Protein AF-A0A8J2GZZ3-F1 (afdb_monomer_lite)

Foldseek 3Di:
DDDDDDDDDDPDDDPDDDPPLVVVLVVVLVDLQCDDPPPPDDDDDDDDDDPPVVVVVPPPDDDDDDDDDDDDDDDDDDDDDDDDDDPDPPDVVNVVVVVVVVVVVVVVVVVVVVVVVVVVVVVVVVVVVVVVVVVVVVVVVVVVVVVVVVVVVVVVVPPPPPPPPDPVVVVVVVVVVVVVVPDPDDDDDDDDDDDDDDDDDDDDDDDDDDDDDDDDDDDDDDDDDDDDDDDDDDPDCPDVVNVVVVVVVVVVVVVVVVVVVVVVVVVVVVVVVVVVVVVVVVVVVVVVVVVVVVVVVVVVVVVVVVVVVVVVVVVVVVVVVPPDDDDDDDDDDDDDDDDDDDDDDDDDDDDDDPDDDDDDPDDDPPPPDPPPPDPDCPDVVNVVVVVVVVVVVVVVVVVVVVVVVVVVVVVVVVVVVVVVVVVVVVVVVVVVVVVVVVVVVVVVVVLVVLCVVCVVLLCVLLVQQDDDDLVVLSVSVLSLLQSLLSNLVLAHCSDVQSSSLLSVQLCVPPNSVCSRVLSNDHSVVNVVVSVVSSVSSSVVQVVCVVVVNHSVGHDD

Radius of gyration: 48.8 Å; chains: 1; bounding box: 150×105×146 Å

InterPro domains:
  IPR021897 Cilia- and flagella-associated protein 206 [PTHR21442] (439-555)

Secondary structure (DSSP, 8-state):
------------S---S-HHHHHHHHHHHHHHHS------------PPPPTTSSSTTSSS---S---------------------------HHHHHHHHHHHHHHHHHHHHHHHHHHHHHHHHHHHHHHHHHHHHHHHHHHHHHHHHHHHHHHHHHHHS-------HHHHHHHHHHHHHHHT---------------------------------------------------------HHHHHHHHHHHHHHHHHHHHHHHHHHHHHHHHHHHHHHHHHHHHHHHHHHHHHHHHHHHHHHHHHHHHHHHHHHHHHHHHHHS---------------------------------------------------------HHHHHHHHHHHHHHHHHHHHHHHHHHHHHHHHHHHHHHHHHHHHHHHHHHHHHHHHHHHHHHHHHHHHHHHHHHHHHHHHHHHH-----SHHHHHHHHHHHHHHHHHHHTSS-TTSHHHHHHHHHHHHTT--GGGHHHHHHS-HHHHHHHHHHHHHHHHHHHHHHHHTTS--TT---

Organism: Cotesia congregata (NCBI:txid51543)

pLDDT: mean 72.37, std 22.98, range [31.03, 98.5]

Sequence (556 aa):
MCSTKAKLSNEKILDSKSPMKKKAITALFRRVIKGPQLQVSAVKDRTVPSEEEKRKIAEHSLHSDIGDYAPPTKKRRMAHQPKVIEPNKTSVLEIMKLLDLADADEQKKKKIGKMKEAAQQERRRKVAENVRSQMFIAQREATIEVDQLRSTKAKLSNEKILDSKSPMKKKAITALFRRVIKGPQLQVSAVKDRTVPSEEEKRKIAEHSLHSDIGDYAPPTKKRRMAHQPKVIEPNKTSVLEIMKLLDLADADEQKKKKIGKMKEAAQEERRRKVAENYRNQMFIAQREAMIEVDQRKIVTSLVTSLTKKKAINAVFRRVIRGPQLQASAVKDLTVPRKEEKRKITEHNLLSDIGEYVPPTKTRRIAYQPKVIEPNKTSVLEIMKLLDLADADEQKKKKIGKMKEAAQQERRRKVAENVRSQMFIAQREATIEVDQFFRGDVIRKCRQRLEKKLCPLISEICEISRVAADRDIEKIYQKILIVITMMSGLGNSMTPPVLKEAAMALQTVYLPSEVTNFVTYSRKAKNKQLVELMSIVAGIRLFNKDCQRGGQGIDN

Structure (mmCIF, N/CA/C/O backbone):
data_AF-A0A8J2GZZ3-F1
#
_entry.id   AF-A0A8J2GZZ3-F1
#
loop_
_atom_site.group_PDB
_atom_site.id
_atom_site.type_symbol
_atom_site.label_atom_id
_atom_site.label_alt_id
_atom_site.label_comp_id
_atom_site.label_asym_id
_atom_site.label_entity_id
_atom_site.label_seq_id
_atom_site.pdbx_PDB_ins_code
_atom_site.Cartn_x
_atom_site.Cartn_y
_atom_site.Cartn_z
_atom_site.occupancy
_atom_site.B_iso_or_equiv
_atom_site.auth_seq_id
_atom_site.auth_comp_id
_atom_site.auth_asym_id
_atom_site.auth_atom_id
_atom_site.pdbx_PDB_model_num
ATOM 1 N N . MET A 1 1 ? -19.260 -31.490 45.537 1.00 34.25 1 MET A N 1
ATOM 2 C CA . MET A 1 1 ? -18.302 -32.614 45.568 1.00 34.25 1 MET A CA 1
ATOM 3 C C . MET A 1 1 ? -17.648 -32.754 44.196 1.00 34.25 1 MET A C 1
ATOM 5 O O . MET A 1 1 ? -18.371 -32.694 43.215 1.00 34.25 1 MET A O 1
ATOM 9 N N . CYS A 1 2 ? -16.309 -32.869 44.186 1.00 32.31 2 CYS A N 1
ATOM 10 C CA . CYS A 1 2 ? -15.353 -33.142 43.086 1.00 32.31 2 CYS A CA 1
ATOM 11 C C . CYS A 1 2 ? -15.387 -32.226 41.841 1.00 32.31 2 CYS A C 1
ATOM 13 O O . CYS A 1 2 ? -16.286 -32.315 41.023 1.00 32.31 2 CYS A O 1
ATOM 15 N N . SER A 1 3 ? -14.498 -31.235 41.678 1.00 35.28 3 SER A N 1
ATOM 16 C CA . SER A 1 3 ? -13.024 -31.267 41.514 1.00 35.28 3 SER A CA 1
ATOM 17 C C . SER A 1 3 ? -12.552 -31.907 40.204 1.00 35.28 3 SER A C 1
ATOM 19 O O . SER A 1 3 ? -12.579 -33.121 40.059 1.00 35.28 3 SER A O 1
ATOM 21 N N . THR A 1 4 ? -12.021 -31.083 39.296 1.00 38.44 4 THR A N 1
ATOM 22 C CA . THR A 1 4 ? -10.657 -31.259 38.758 1.00 38.44 4 THR A CA 1
ATOM 23 C C . THR A 1 4 ? -10.194 -29.974 38.066 1.00 38.44 4 THR A C 1
ATOM 25 O O . THR A 1 4 ? -10.662 -29.580 37.002 1.00 38.44 4 THR A O 1
ATOM 28 N N . LYS A 1 5 ? -9.258 -29.292 38.733 1.00 39.69 5 LYS A N 1
ATOM 29 C CA . LYS A 1 5 ? -8.427 -28.208 38.202 1.00 39.69 5 LYS A CA 1
ATOM 30 C C . LYS A 1 5 ? -7.322 -28.825 37.341 1.00 39.69 5 LYS A C 1
ATOM 32 O O . LYS A 1 5 ? -6.567 -29.645 37.853 1.00 39.69 5 LYS A O 1
ATOM 37 N N . ALA A 1 6 ? -7.142 -28.347 36.114 1.00 37.28 6 ALA A N 1
ATOM 38 C CA . ALA A 1 6 ? -5.888 -28.497 35.379 1.00 37.28 6 ALA A CA 1
ATOM 39 C C . ALA A 1 6 ? -5.305 -27.101 35.121 1.00 37.28 6 ALA A C 1
ATOM 41 O O . ALA A 1 6 ? -5.808 -26.329 34.309 1.00 37.28 6 ALA A O 1
ATOM 42 N N . LYS A 1 7 ? -4.262 -26.769 35.889 1.00 40.94 7 LYS A N 1
ATOM 43 C CA . LYS A 1 7 ? -3.385 -25.615 35.679 1.00 40.94 7 LYS A CA 1
ATOM 44 C C . LYS A 1 7 ? -2.447 -25.940 34.514 1.00 40.94 7 LYS A C 1
ATOM 46 O O . LYS A 1 7 ? -1.713 -26.917 34.594 1.00 40.94 7 LYS A O 1
ATOM 51 N N . LEU A 1 8 ? -2.414 -25.091 33.492 1.00 31.03 8 LEU A N 1
ATOM 52 C CA . LEU A 1 8 ? -1.303 -25.014 32.543 1.00 31.03 8 LEU A CA 1
ATOM 53 C C . LEU A 1 8 ? -0.840 -23.560 32.495 1.00 31.03 8 LEU A C 1
ATOM 55 O O . LEU A 1 8 ? -1.427 -22.700 31.847 1.00 31.03 8 LEU A O 1
ATOM 59 N N . SER A 1 9 ? 0.199 -23.301 33.280 1.00 38.88 9 SER A N 1
ATOM 60 C CA . SER A 1 9 ? 1.002 -22.089 33.269 1.00 38.88 9 SER A CA 1
ATOM 61 C C . SER A 1 9 ? 1.794 -22.006 31.964 1.00 38.88 9 SER A C 1
ATOM 63 O O . SER A 1 9 ? 2.685 -22.820 31.745 1.00 38.88 9 SER A O 1
ATOM 65 N N . ASN A 1 10 ? 1.502 -21.002 31.141 1.00 31.53 10 ASN A N 1
ATOM 66 C CA . ASN A 1 10 ? 2.395 -20.504 30.093 1.00 31.53 10 ASN A CA 1
ATOM 67 C C . ASN A 1 10 ? 2.400 -18.970 30.146 1.00 31.53 10 ASN A C 1
ATOM 69 O O . ASN A 1 10 ? 1.977 -18.276 29.228 1.00 31.53 10 ASN A O 1
ATOM 73 N N . GLU A 1 11 ? 2.875 -18.444 31.273 1.00 37.09 11 GLU A N 1
ATOM 74 C CA . GLU A 1 11 ? 3.279 -17.050 31.433 1.00 37.09 11 GLU A CA 1
ATOM 75 C C . GLU A 1 11 ? 4.806 -17.037 31.481 1.00 37.09 11 GLU A C 1
ATOM 77 O O . GLU A 1 11 ? 5.402 -17.356 32.505 1.00 37.09 11 GLU A O 1
ATOM 82 N N . LYS A 1 12 ? 5.432 -16.794 30.328 1.00 41.53 12 LYS A N 1
ATOM 83 C CA . LYS A 1 12 ? 6.833 -16.375 30.138 1.00 41.53 12 LYS A CA 1
ATOM 84 C C . LYS A 1 12 ? 7.091 -16.393 28.636 1.00 41.53 12 LYS A C 1
ATOM 86 O O . LYS A 1 12 ? 7.422 -17.435 28.102 1.00 41.53 12 LYS A O 1
ATOM 91 N N . ILE A 1 13 ? 6.860 -15.265 27.967 1.00 36.38 13 ILE A N 1
ATOM 92 C CA . ILE A 1 13 ? 7.548 -14.753 26.762 1.00 36.38 13 ILE A CA 1
ATOM 93 C C . ILE A 1 13 ? 6.828 -13.436 26.440 1.00 36.38 13 ILE A C 1
ATOM 95 O O . ILE A 1 13 ? 5.837 -13.427 25.722 1.00 36.38 13 ILE A O 1
ATOM 99 N N . LEU A 1 14 ? 7.265 -12.343 27.075 1.00 38.72 14 LEU A N 1
ATOM 100 C CA . LEU A 1 14 ? 7.222 -10.947 26.589 1.00 38.72 14 LEU A CA 1
ATOM 101 C C . LEU A 1 14 ? 7.703 -9.983 27.690 1.00 38.72 14 LEU A C 1
ATOM 103 O O . LEU A 1 14 ? 7.160 -8.899 27.866 1.00 38.72 14 LEU A O 1
ATOM 107 N N . ASP A 1 15 ? 8.759 -10.356 28.417 1.00 41.53 15 ASP A N 1
ATOM 108 C CA . ASP A 1 15 ? 9.404 -9.462 29.383 1.00 41.53 15 ASP A CA 1
ATOM 109 C C . ASP A 1 15 ? 10.875 -9.257 29.017 1.00 41.53 15 ASP A C 1
ATOM 111 O O . ASP A 1 15 ? 11.815 -9.645 29.698 1.00 41.53 15 ASP A O 1
ATOM 115 N N . SER A 1 16 ? 11.080 -8.660 27.845 1.00 41.28 16 SER A N 1
ATOM 116 C CA . SER A 1 16 ? 12.318 -7.948 27.548 1.00 41.28 16 SER A CA 1
ATOM 117 C C . SER A 1 16 ? 12.035 -6.814 26.565 1.00 41.28 16 SER A C 1
ATOM 119 O O . SER A 1 16 ? 11.807 -7.033 25.376 1.00 41.28 16 SER A O 1
ATOM 121 N N . LYS A 1 17 ? 12.013 -5.580 27.091 1.00 46.38 17 LYS A N 1
ATOM 122 C CA . LYS A 1 17 ? 12.665 -4.375 26.530 1.00 46.38 17 LYS A CA 1
ATOM 123 C C . LYS A 1 17 ? 12.213 -3.112 27.280 1.00 46.38 17 LYS A C 1
ATOM 125 O O . LYS A 1 17 ? 11.168 -2.541 27.000 1.00 46.38 17 LYS A O 1
ATOM 130 N N . SER A 1 18 ? 13.094 -2.662 28.176 1.00 42.28 18 SER A N 1
ATOM 131 C CA . SER A 1 18 ? 13.263 -1.293 28.691 1.00 42.28 18 SER A CA 1
ATOM 132 C C . SER A 1 18 ? 12.019 -0.575 29.270 1.00 42.28 18 SER A C 1
ATOM 134 O O . SER A 1 18 ? 11.233 0.014 28.520 1.00 42.28 18 SER A O 1
ATOM 136 N N . PRO A 1 19 ? 11.887 -0.472 30.611 1.00 51.44 19 PRO A N 1
ATOM 137 C CA . PRO A 1 19 ? 10.847 0.346 31.250 1.00 51.44 19 PRO A CA 1
ATOM 138 C C . PRO A 1 19 ? 10.948 1.848 30.911 1.00 51.44 19 PRO A C 1
ATOM 140 O O . PRO A 1 19 ? 9.949 2.565 31.003 1.00 51.44 19 PRO A O 1
ATOM 143 N N . MET A 1 20 ? 12.108 2.330 30.444 1.00 45.22 20 MET A N 1
ATOM 144 C CA . MET A 1 20 ? 12.276 3.725 30.017 1.00 45.22 20 MET A CA 1
ATOM 145 C C . MET A 1 20 ? 11.492 4.061 28.739 1.00 45.22 20 MET A C 1
ATOM 147 O O . MET A 1 20 ? 10.934 5.153 28.637 1.00 45.22 20 MET A O 1
ATOM 151 N N . LYS A 1 21 ? 11.355 3.121 27.792 1.00 55.91 21 LYS A N 1
ATOM 152 C CA . LYS A 1 21 ? 10.623 3.372 26.535 1.00 55.91 21 LYS A CA 1
ATOM 153 C C . LYS A 1 21 ? 9.108 3.463 26.748 1.00 55.91 21 LYS A C 1
ATOM 155 O O . LYS A 1 21 ? 8.467 4.319 26.144 1.00 55.91 21 LYS A O 1
ATOM 160 N N . LYS A 1 22 ? 8.542 2.662 27.665 1.00 60.44 22 LYS A N 1
ATOM 161 C CA . LYS A 1 22 ? 7.117 2.751 28.048 1.00 60.44 22 LYS A CA 1
ATOM 162 C C . LYS A 1 22 ? 6.794 4.100 28.704 1.00 60.44 22 LYS A C 1
ATOM 164 O O . LYS A 1 22 ? 5.809 4.728 28.334 1.00 60.44 22 LYS A O 1
ATOM 169 N N . LYS A 1 23 ? 7.647 4.586 29.618 1.00 67.38 23 LYS A N 1
ATOM 170 C CA . LYS A 1 23 ? 7.465 5.906 30.254 1.00 67.38 23 LYS A CA 1
ATOM 171 C C . LYS A 1 23 ? 7.555 7.056 29.245 1.00 67.38 23 LYS A C 1
ATOM 173 O O . LYS A 1 23 ? 6.729 7.960 29.310 1.00 67.38 23 LYS A O 1
ATOM 178 N N . ALA A 1 24 ? 8.492 6.998 28.295 1.00 62.44 24 ALA A N 1
ATOM 179 C CA . ALA A 1 24 ? 8.648 8.029 27.266 1.00 62.44 24 ALA A CA 1
ATOM 180 C C . ALA A 1 24 ? 7.437 8.114 26.320 1.00 62.44 24 ALA A C 1
ATOM 182 O O . ALA A 1 24 ? 6.958 9.212 26.048 1.00 62.44 24 ALA A O 1
ATOM 183 N N . ILE A 1 25 ? 6.898 6.971 25.875 1.00 58.47 25 ILE A N 1
ATOM 184 C CA . ILE A 1 25 ? 5.706 6.921 25.010 1.00 58.47 25 ILE A CA 1
ATOM 185 C C . ILE A 1 25 ? 4.473 7.449 25.758 1.00 58.47 25 ILE A C 1
ATOM 187 O O . ILE A 1 25 ? 3.770 8.317 25.243 1.00 58.47 25 ILE A O 1
ATOM 191 N N . THR A 1 26 ? 4.253 7.013 27.004 1.00 66.56 26 THR A N 1
ATOM 192 C CA . THR A 1 26 ? 3.140 7.505 27.833 1.00 66.56 26 THR A CA 1
ATOM 193 C C . THR A 1 26 ? 3.261 9.005 28.142 1.00 66.56 26 THR A C 1
ATOM 195 O O . THR A 1 26 ? 2.255 9.714 28.142 1.00 66.56 26 THR A O 1
ATOM 198 N N . ALA A 1 27 ? 4.474 9.521 28.374 1.00 67.38 27 ALA A N 1
ATOM 199 C CA . ALA A 1 27 ? 4.715 10.944 28.632 1.00 67.38 27 ALA A CA 1
ATOM 200 C C . ALA A 1 27 ? 4.501 11.820 27.385 1.00 67.38 27 ALA A C 1
ATOM 202 O O . ALA A 1 27 ? 3.868 12.872 27.483 1.00 67.38 27 ALA A O 1
ATOM 203 N N . LEU A 1 28 ? 4.964 11.372 26.211 1.00 64.19 28 LEU A N 1
ATOM 204 C CA . LEU A 1 28 ? 4.687 12.029 24.928 1.00 64.19 28 LEU A CA 1
ATOM 205 C C . LEU A 1 28 ? 3.182 12.104 24.662 1.00 64.19 28 LEU A C 1
ATOM 207 O O . LEU A 1 28 ? 2.685 13.151 24.257 1.00 64.19 28 LEU A O 1
ATOM 211 N N . PHE A 1 29 ? 2.447 11.034 24.967 1.00 58.62 29 PHE A N 1
ATOM 212 C CA . PHE A 1 29 ? 1.005 10.984 24.754 1.00 58.62 29 PHE A CA 1
ATOM 213 C C . PHE A 1 29 ? 0.229 11.943 25.659 1.00 58.62 29 PHE A C 1
ATOM 215 O O . PHE A 1 29 ? -0.630 12.678 25.179 1.00 58.62 29 PHE A O 1
ATOM 222 N N . ARG A 1 30 ? 0.591 12.026 26.948 1.00 67.25 30 ARG A N 1
ATOM 223 C CA . ARG A 1 30 ? 0.011 13.027 27.861 1.00 67.25 30 ARG A CA 1
ATOM 224 C C . ARG A 1 30 ? 0.248 14.457 27.378 1.00 67.25 30 ARG A C 1
ATOM 226 O O . ARG A 1 30 ? -0.601 15.307 27.607 1.00 67.25 30 ARG A O 1
ATOM 233 N N . ARG A 1 31 ? 1.372 14.719 26.704 1.00 66.00 31 ARG A N 1
ATOM 234 C CA . ARG A 1 31 ? 1.721 16.040 26.159 1.00 66.00 31 ARG A CA 1
ATOM 235 C C . ARG A 1 31 ? 0.974 16.372 24.862 1.00 66.00 31 ARG A C 1
ATOM 237 O O . ARG A 1 31 ? 0.738 17.540 24.598 1.00 66.00 31 ARG A O 1
ATOM 244 N N . VAL A 1 32 ? 0.603 15.358 24.076 1.00 60.47 32 VAL A N 1
ATOM 245 C CA . VAL A 1 32 ? -0.190 15.508 22.840 1.00 60.47 32 VAL A CA 1
ATOM 246 C C . VAL A 1 32 ? -1.691 15.611 23.138 1.00 60.47 32 VAL A C 1
ATOM 248 O O . VAL A 1 32 ? -2.384 16.369 22.472 1.00 60.47 32 VAL A O 1
ATOM 251 N N . ILE A 1 33 ? -2.198 14.895 24.150 1.00 57.03 33 ILE A N 1
ATOM 252 C CA . ILE A 1 33 ? -3.607 14.994 24.572 1.00 57.03 33 ILE A CA 1
ATOM 253 C C . ILE A 1 33 ? -3.879 16.282 25.351 1.00 57.03 33 ILE A C 1
ATOM 255 O O . ILE A 1 33 ? -4.897 16.928 25.120 1.00 57.03 33 ILE A O 1
ATOM 259 N N . LYS A 1 34 ? -2.975 16.698 26.246 1.00 53.38 34 LYS A N 1
ATOM 260 C CA . LYS A 1 34 ? -3.102 17.966 26.978 1.00 53.38 34 LYS A CA 1
ATOM 261 C C . LYS A 1 34 ? -2.625 19.150 26.136 1.00 53.38 34 LYS A C 1
ATOM 263 O O . LYS A 1 34 ? -1.743 19.878 26.585 1.00 53.38 34 LYS A O 1
ATOM 268 N N . GLY A 1 35 ? -3.160 19.320 24.924 1.00 39.66 35 GLY A N 1
ATOM 269 C CA . GLY A 1 35 ? -2.881 20.495 24.091 1.00 39.66 35 GLY A CA 1
ATOM 270 C C . GLY A 1 35 ? -2.899 21.789 24.926 1.00 39.66 35 GLY A C 1
ATOM 271 O O . GLY A 1 35 ? -3.605 21.839 25.937 1.00 39.66 35 GLY A O 1
ATOM 272 N N . PRO A 1 36 ? -2.087 22.805 24.578 1.00 37.59 36 PRO A N 1
ATOM 273 C CA . PRO A 1 36 ? -1.953 24.006 25.394 1.00 37.59 36 PRO A CA 1
ATOM 274 C C . PRO A 1 36 ? -3.339 24.603 25.644 1.00 37.59 36 PRO A C 1
ATOM 276 O O . PRO A 1 36 ? -4.029 24.989 24.702 1.00 37.59 36 PRO A O 1
ATOM 279 N N . GLN A 1 37 ? -3.757 24.638 26.912 1.00 38.34 37 GLN A N 1
ATOM 280 C CA . GLN A 1 37 ? -4.929 25.403 27.307 1.00 38.34 37 GLN A CA 1
ATOM 281 C C . GLN A 1 37 ? -4.602 26.868 27.030 1.00 38.34 37 GLN A C 1
ATOM 283 O O . GLN A 1 37 ? -3.803 27.477 27.739 1.00 38.34 37 GLN A O 1
ATOM 288 N N . LEU A 1 38 ? -5.181 27.406 25.959 1.00 35.75 38 LEU A N 1
ATOM 289 C CA . LEU A 1 38 ? -5.241 28.839 25.732 1.00 35.75 38 LEU A CA 1
ATOM 290 C C . LEU A 1 38 ? -6.032 29.432 26.896 1.00 35.75 38 LEU A C 1
ATOM 292 O O . LEU A 1 38 ? -7.253 29.305 26.965 1.00 35.75 38 LEU A O 1
ATOM 296 N N . GLN A 1 39 ? -5.313 30.028 27.844 1.00 34.06 39 GLN A N 1
ATOM 297 C CA . GLN A 1 39 ? -5.912 30.911 28.828 1.00 34.06 39 GLN A CA 1
ATOM 298 C C . GLN A 1 39 ? -6.457 32.120 28.071 1.00 34.06 39 GLN A C 1
ATOM 300 O O . GLN A 1 39 ? -5.700 32.941 27.558 1.00 34.06 39 GLN A O 1
ATOM 305 N N . VAL A 1 40 ? -7.781 32.203 27.984 1.00 41.16 40 VAL A N 1
ATOM 306 C CA . VAL A 1 40 ? -8.482 33.429 27.619 1.00 41.16 40 VAL A CA 1
ATOM 307 C C . VAL A 1 40 ? -8.438 34.323 28.854 1.00 41.16 40 VAL A C 1
ATOM 309 O O . VAL A 1 40 ? -9.305 34.246 29.721 1.00 41.16 40 VAL A O 1
ATOM 312 N N . SER A 1 41 ? -7.384 35.124 28.980 1.00 35.16 41 SER A N 1
ATOM 313 C CA . SER A 1 41 ? -7.368 36.271 29.882 1.00 35.16 41 SER A CA 1
ATOM 314 C C . SER A 1 41 ? -7.586 37.544 29.069 1.00 35.16 41 SER A C 1
ATOM 316 O O . SER A 1 41 ? -6.991 37.761 28.015 1.00 35.16 41 SER A O 1
ATOM 318 N N . ALA A 1 42 ? -8.530 38.342 29.558 1.00 48.16 42 ALA A N 1
ATOM 319 C CA . ALA A 1 42 ? -9.021 39.571 28.964 1.00 48.16 42 ALA A CA 1
ATOM 320 C C . ALA A 1 42 ? -7.888 40.554 28.627 1.00 48.16 42 ALA A C 1
ATOM 322 O O . ALA A 1 42 ? -7.107 40.938 29.498 1.00 48.16 42 ALA A O 1
ATOM 323 N N . VAL A 1 43 ? -7.852 41.011 27.374 1.00 34.53 43 VAL A N 1
ATOM 324 C CA . VAL A 1 43 ? -7.021 42.138 26.943 1.00 34.53 43 VAL A CA 1
ATOM 325 C C . VAL A 1 43 ? -7.946 43.299 26.609 1.00 34.53 43 VAL A C 1
ATOM 327 O O . VAL A 1 43 ? -8.781 43.217 25.713 1.00 34.53 43 VAL A O 1
ATOM 330 N N . LYS A 1 44 ? -7.784 44.352 27.412 1.00 42.91 44 LYS A N 1
ATOM 331 C CA . LYS A 1 44 ? -8.361 45.685 27.261 1.00 42.91 44 LYS A CA 1
ATOM 332 C C . LYS A 1 44 ? -8.047 46.292 25.894 1.00 42.91 44 LYS A C 1
ATOM 334 O O . LYS A 1 44 ? -6.962 46.084 25.352 1.00 42.91 44 LYS A O 1
ATOM 339 N N . ASP A 1 45 ? -9.001 47.098 25.446 1.00 47.16 45 ASP A N 1
ATOM 340 C CA . ASP A 1 45 ? -8.963 48.070 24.357 1.00 47.16 45 ASP A CA 1
ATOM 341 C C . ASP A 1 45 ? -7.557 48.500 23.917 1.00 47.16 45 ASP A C 1
ATOM 343 O O . ASP A 1 45 ? -6.809 49.141 24.663 1.00 47.16 45 ASP A O 1
ATOM 347 N N . ARG A 1 46 ? -7.231 48.212 22.653 1.00 35.59 46 ARG A N 1
ATOM 348 C CA . ARG A 1 46 ? -6.256 48.987 21.886 1.00 35.59 46 ARG A CA 1
ATOM 349 C C . ARG A 1 46 ? -6.812 49.297 20.505 1.00 35.59 46 ARG A C 1
ATOM 351 O O . ARG A 1 46 ? -7.268 48.431 19.767 1.00 35.59 46 ARG A O 1
ATOM 358 N N . THR A 1 47 ? -6.765 50.589 20.242 1.00 45.47 47 THR A N 1
ATOM 359 C CA . THR A 1 47 ? -7.145 51.353 19.062 1.00 45.47 47 THR A CA 1
ATOM 360 C C . THR A 1 47 ? -6.628 50.783 17.744 1.00 45.47 47 THR A C 1
ATOM 362 O O . THR A 1 47 ? -5.489 50.333 17.636 1.00 45.47 47 THR A O 1
ATOM 365 N N . VAL A 1 48 ? -7.495 50.879 16.737 1.00 44.56 48 VAL A N 1
ATOM 366 C CA . VAL A 1 48 ? -7.272 50.575 15.319 1.00 44.56 48 VAL A CA 1
ATOM 367 C C . VAL A 1 48 ? -6.195 51.510 14.734 1.00 44.56 48 VAL A C 1
ATOM 369 O O . VAL A 1 48 ? -6.301 52.718 14.951 1.00 44.56 48 VAL A O 1
ATOM 372 N N . PRO A 1 49 ? -5.191 51.019 13.977 1.00 41.50 49 PRO A N 1
ATOM 373 C CA . PRO A 1 49 ? -4.269 51.883 13.247 1.00 41.50 49 PRO A CA 1
ATOM 374 C C . PRO A 1 49 ? -4.910 52.386 11.946 1.00 41.50 49 PRO A C 1
ATOM 376 O O . PRO A 1 49 ? -5.617 51.647 11.255 1.00 41.50 49 PRO A O 1
ATOM 379 N N . SER A 1 50 ? -4.667 53.658 11.628 1.00 56.12 50 SER A N 1
ATOM 380 C CA . SER A 1 50 ? -5.175 54.334 10.435 1.00 56.12 50 SER A CA 1
ATOM 381 C C . SER A 1 50 ? -4.546 53.791 9.142 1.00 56.12 50 SER A C 1
ATOM 383 O O . SER A 1 50 ? -3.448 53.235 9.125 1.00 56.12 50 SER A O 1
ATOM 385 N N . GLU A 1 51 ? -5.263 53.984 8.030 1.00 52.34 51 GLU A N 1
ATOM 386 C CA . GLU A 1 51 ? -4.942 53.552 6.654 1.00 52.34 51 GLU A CA 1
ATOM 387 C C . GLU A 1 51 ? -3.592 54.053 6.089 1.00 52.34 51 GLU A C 1
ATOM 389 O O . GLU A 1 51 ? -3.193 53.670 4.990 1.00 52.34 51 GLU A O 1
ATOM 394 N N . GLU A 1 52 ? -2.844 54.866 6.830 1.00 51.94 52 GLU A N 1
ATOM 395 C CA . GLU A 1 52 ? -1.577 55.442 6.377 1.00 51.94 52 GLU A CA 1
ATOM 396 C C . GLU A 1 52 ? -0.377 54.494 6.579 1.00 51.94 52 GLU A C 1
ATOM 398 O O . GLU A 1 52 ? 0.577 54.517 5.798 1.00 51.94 52 GLU A O 1
ATOM 403 N N . GLU A 1 53 ? -0.452 53.561 7.537 1.00 48.72 53 GLU A N 1
ATOM 404 C CA . GLU A 1 53 ? 0.589 52.538 7.745 1.00 48.72 53 GLU A CA 1
ATOM 405 C C . GLU A 1 53 ? 0.507 51.371 6.751 1.00 48.72 53 GLU A C 1
ATOM 407 O O . GLU A 1 53 ? 1.513 50.711 6.481 1.00 48.72 53 GLU A O 1
ATOM 412 N N . LYS A 1 54 ? -0.652 51.152 6.116 1.00 53.19 54 LYS A N 1
ATOM 413 C CA . LYS A 1 54 ? -0.807 50.103 5.094 1.00 53.19 54 LYS A CA 1
ATOM 414 C C . LYS A 1 54 ? -0.157 50.463 3.756 1.00 53.19 54 LYS A C 1
ATOM 416 O O . LYS A 1 54 ? 0.139 49.564 2.972 1.00 53.19 54 LYS A O 1
ATOM 421 N N . ARG A 1 55 ? 0.122 51.748 3.496 1.00 51.44 55 ARG A N 1
ATOM 422 C CA . ARG A 1 55 ? 0.763 52.195 2.246 1.00 51.44 55 ARG A CA 1
ATOM 423 C C . ARG A 1 55 ? 2.286 52.049 2.236 1.00 51.44 55 ARG A C 1
ATOM 425 O O . ARG A 1 55 ? 2.854 51.903 1.163 1.00 51.44 55 ARG A O 1
ATOM 432 N N . LYS A 1 56 ? 2.955 51.987 3.394 1.00 50.62 56 LYS A N 1
ATOM 433 C CA . LYS A 1 56 ? 4.431 51.904 3.459 1.00 50.62 56 LYS A CA 1
ATOM 434 C C . LYS A 1 56 ? 5.008 50.491 3.302 1.00 50.62 56 LYS A C 1
ATOM 436 O O . LYS A 1 56 ? 6.212 50.347 3.129 1.00 50.62 56 LYS A O 1
ATOM 441 N N . ILE A 1 57 ? 4.176 49.447 3.318 1.00 47.69 57 ILE A N 1
ATOM 442 C CA . ILE A 1 57 ? 4.629 48.046 3.191 1.00 47.69 57 ILE A CA 1
ATOM 443 C C . ILE A 1 57 ? 4.546 47.540 1.731 1.00 47.69 57 ILE A C 1
ATOM 445 O O . ILE A 1 57 ? 5.118 46.505 1.402 1.00 47.69 57 ILE A O 1
ATOM 449 N N . ALA A 1 58 ? 3.920 48.293 0.818 1.00 44.97 58 ALA A N 1
ATOM 450 C CA . ALA A 1 58 ? 3.739 47.885 -0.580 1.00 44.97 58 ALA A CA 1
ATOM 451 C C . ALA A 1 58 ? 4.881 48.287 -1.547 1.00 44.97 58 ALA A C 1
ATOM 453 O O . ALA A 1 58 ? 4.844 47.877 -2.703 1.00 44.97 58 ALA A O 1
ATOM 454 N N . GLU A 1 59 ? 5.909 49.029 -1.112 1.00 45.22 59 GLU A N 1
ATOM 455 C CA . GLU A 1 59 ? 6.949 49.572 -2.018 1.00 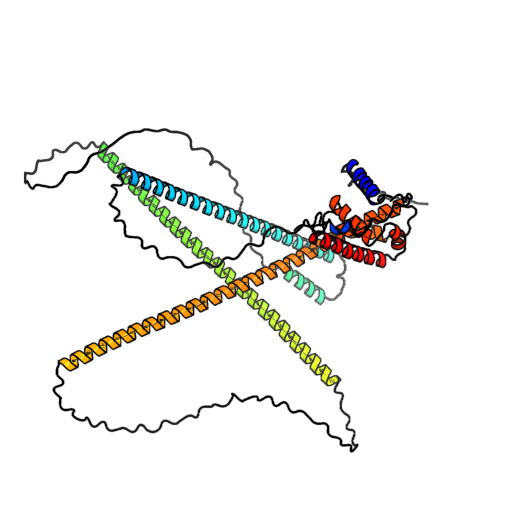45.22 59 GLU A CA 1
ATOM 456 C C . GLU A 1 59 ? 8.326 48.874 -1.966 1.00 45.22 59 GLU A C 1
ATOM 458 O O . GLU A 1 59 ? 9.224 49.237 -2.720 1.00 45.22 59 GLU A O 1
ATOM 463 N N . HIS A 1 60 ? 8.514 47.815 -1.169 1.00 45.97 60 HIS A N 1
ATOM 464 C CA . HIS A 1 60 ? 9.819 47.133 -1.044 1.00 45.97 60 HIS A CA 1
ATOM 465 C C . HIS A 1 60 ? 9.859 45.679 -1.547 1.00 45.97 60 HIS A C 1
ATOM 467 O O . HIS A 1 60 ? 10.544 44.832 -0.973 1.00 45.97 60 HIS A O 1
ATOM 473 N N . SER A 1 61 ? 9.163 45.351 -2.643 1.00 46.97 61 SER A N 1
ATOM 474 C CA . SER A 1 61 ? 9.276 43.998 -3.215 1.00 46.97 61 SER A CA 1
ATOM 475 C C . SER A 1 61 ? 9.072 43.898 -4.727 1.00 46.97 61 SER A C 1
ATOM 477 O O . SER A 1 61 ? 8.265 43.104 -5.185 1.00 46.97 61 SER A O 1
ATOM 479 N N . LEU A 1 62 ? 9.823 44.663 -5.525 1.00 48.62 62 LEU A N 1
ATOM 480 C CA . LEU A 1 62 ? 10.010 44.370 -6.954 1.00 48.62 62 LEU A CA 1
ATOM 481 C C . LEU A 1 62 ? 11.356 44.927 -7.436 1.00 48.62 62 LEU A C 1
ATOM 483 O O . LEU A 1 62 ? 11.388 46.047 -7.923 1.00 48.62 62 LEU A O 1
ATOM 487 N N . HIS A 1 63 ? 12.452 44.167 -7.323 1.00 44.81 63 HIS A N 1
ATOM 488 C CA . HIS A 1 63 ? 13.656 44.333 -8.161 1.00 44.81 63 HIS A CA 1
ATOM 489 C C . HIS A 1 63 ? 14.587 43.112 -8.039 1.00 44.81 63 HIS A C 1
ATOM 491 O O . HIS A 1 63 ? 15.388 43.018 -7.111 1.00 44.81 63 HIS A O 1
ATOM 497 N N . SER A 1 64 ? 14.459 42.155 -8.962 1.00 41.50 64 SER A N 1
ATOM 498 C CA . SER A 1 64 ? 15.568 41.469 -9.660 1.00 41.50 64 SER A CA 1
ATOM 499 C C . SER A 1 64 ? 15.022 40.387 -10.605 1.00 41.50 64 SER A C 1
ATOM 501 O O . SER A 1 64 ? 14.061 39.694 -10.286 1.00 41.50 64 SER A O 1
ATOM 503 N N . ASP A 1 65 ? 15.678 40.278 -11.761 1.00 44.59 65 ASP A N 1
ATOM 504 C CA . ASP A 1 65 ? 15.648 39.183 -12.740 1.00 44.59 65 ASP A CA 1
ATOM 505 C C . ASP A 1 65 ? 14.509 39.135 -13.774 1.00 44.59 65 ASP A C 1
ATOM 507 O O . ASP A 1 65 ? 13.708 38.204 -13.843 1.00 44.59 65 ASP A O 1
ATOM 511 N N . ILE A 1 66 ? 14.551 40.095 -14.706 1.00 38.38 66 ILE A N 1
ATOM 512 C CA . ILE A 1 66 ? 14.140 39.877 -16.100 1.00 38.38 66 ILE A CA 1
ATOM 513 C C . ILE A 1 66 ? 15.402 40.008 -16.956 1.00 38.38 66 ILE A C 1
ATOM 515 O O . ILE A 1 66 ? 15.944 41.096 -17.121 1.00 38.38 66 ILE A O 1
ATOM 519 N N . GLY A 1 67 ? 15.908 38.875 -17.445 1.00 37.03 67 GLY A N 1
ATOM 520 C CA . GLY A 1 67 ? 17.026 38.827 -18.381 1.00 37.03 67 GLY A CA 1
ATOM 521 C C . GLY A 1 67 ? 16.578 39.218 -19.787 1.00 37.03 67 GLY A C 1
ATOM 522 O O . GLY A 1 67 ? 15.741 38.542 -20.389 1.00 37.03 67 GLY A O 1
ATOM 523 N N . ASP A 1 68 ? 17.170 40.292 -20.302 1.00 38.72 68 ASP A N 1
ATOM 524 C CA . ASP A 1 68 ? 16.992 40.797 -21.658 1.00 38.72 68 ASP A CA 1
ATOM 525 C C . ASP A 1 68 ? 17.493 39.801 -22.717 1.00 38.72 68 ASP A C 1
ATOM 527 O O . ASP A 1 68 ? 18.682 39.486 -22.821 1.00 38.72 68 ASP A O 1
ATOM 531 N N . TYR A 1 69 ? 16.575 39.344 -23.570 1.00 41.75 69 TYR A N 1
ATOM 532 C CA . TYR A 1 69 ? 16.897 38.710 -24.846 1.00 41.75 69 TYR A CA 1
ATOM 533 C C . TYR A 1 69 ? 17.299 39.794 -25.858 1.00 41.75 69 TYR A C 1
ATOM 535 O O . TYR A 1 69 ? 16.459 40.376 -26.543 1.00 41.75 69 TYR A O 1
ATOM 543 N N . ALA A 1 70 ? 18.602 40.048 -25.982 1.00 41.25 70 ALA A N 1
ATOM 544 C CA . ALA A 1 70 ? 19.157 40.829 -27.084 1.00 41.25 70 ALA A CA 1
ATOM 545 C C . ALA A 1 70 ? 19.324 39.951 -28.348 1.00 41.25 70 ALA A C 1
ATOM 547 O O . ALA A 1 70 ? 19.851 38.836 -28.260 1.00 41.25 70 ALA A O 1
ATOM 548 N N . PRO A 1 71 ? 18.916 40.418 -29.544 1.00 55.88 71 PRO A N 1
ATOM 549 C CA . PRO A 1 71 ? 19.059 39.658 -30.782 1.00 55.88 71 PRO A CA 1
ATOM 550 C C . PRO A 1 71 ? 20.513 39.689 -31.292 1.00 55.88 71 PRO A C 1
ATOM 552 O O . PRO A 1 71 ? 21.186 40.718 -31.183 1.00 55.88 71 PRO A O 1
ATOM 555 N N . PRO A 1 72 ? 21.024 38.602 -31.903 1.00 51.56 72 PRO A N 1
ATOM 556 C CA . PRO A 1 72 ? 22.404 38.561 -32.364 1.00 51.56 72 PRO A CA 1
ATOM 557 C C . PRO A 1 72 ? 22.583 39.445 -33.602 1.00 51.56 72 PRO A C 1
ATOM 559 O O . PRO A 1 72 ? 22.051 39.176 -34.683 1.00 51.56 72 PRO A O 1
ATOM 562 N N . THR A 1 73 ? 23.375 40.502 -33.447 1.00 47.19 73 THR A N 1
ATOM 563 C CA . THR A 1 73 ? 23.835 41.345 -34.545 1.00 47.19 73 THR A CA 1
ATOM 564 C C . THR A 1 73 ? 24.900 40.641 -35.389 1.00 47.19 73 THR A C 1
ATOM 566 O O . THR A 1 73 ? 25.646 39.757 -34.966 1.00 47.19 73 THR A O 1
ATOM 569 N N . LYS A 1 74 ? 24.900 41.039 -36.660 1.00 46.00 74 LYS A N 1
ATOM 570 C CA . LYS A 1 74 ? 25.655 40.521 -37.800 1.00 46.00 74 LYS A CA 1
ATOM 571 C C . LYS A 1 74 ? 27.150 40.329 -37.499 1.00 46.00 74 LYS A C 1
ATOM 573 O O . LYS A 1 74 ? 27.865 41.279 -37.191 1.00 46.00 74 LYS A O 1
ATOM 578 N N . LYS A 1 75 ? 27.645 39.104 -37.713 1.00 44.62 75 LYS A N 1
ATOM 579 C CA . LYS A 1 75 ? 29.081 38.786 -37.749 1.00 44.62 75 LYS A CA 1
ATOM 580 C C . LYS A 1 75 ? 29.763 39.555 -38.888 1.00 44.62 75 LYS A C 1
ATOM 582 O O . LYS A 1 75 ? 29.581 39.239 -40.063 1.00 44.62 75 LYS A O 1
ATOM 587 N N . ARG A 1 76 ? 30.579 40.545 -38.517 1.00 41.88 76 ARG A N 1
ATOM 588 C CA . ARG A 1 76 ? 31.615 41.158 -39.358 1.00 41.88 76 ARG A CA 1
ATOM 589 C C . ARG A 1 76 ? 32.597 40.072 -39.810 1.00 41.88 76 ARG A C 1
ATOM 591 O O . ARG A 1 76 ? 33.227 39.413 -38.987 1.00 41.88 76 ARG A O 1
ATOM 598 N N . ARG A 1 77 ? 32.735 39.908 -41.127 1.00 45.34 77 ARG A N 1
ATOM 599 C CA . ARG A 1 77 ? 33.855 39.206 -41.761 1.00 45.34 77 ARG A CA 1
ATOM 600 C C . ARG A 1 77 ? 35.129 40.011 -41.496 1.00 45.34 77 ARG A C 1
ATOM 602 O O . ARG A 1 77 ? 35.337 41.040 -42.126 1.00 45.34 77 ARG A O 1
ATOM 609 N N . MET A 1 78 ? 35.957 39.552 -40.564 1.00 41.12 78 MET A N 1
ATOM 610 C CA . MET A 1 78 ? 37.359 39.962 -40.482 1.00 41.12 78 MET A CA 1
ATOM 611 C C . MET A 1 78 ? 38.155 38.990 -41.351 1.00 41.12 78 MET A C 1
ATOM 613 O O . MET A 1 78 ? 38.156 37.784 -41.108 1.00 41.12 78 MET A O 1
ATOM 617 N N . ALA A 1 79 ? 38.763 39.516 -42.409 1.00 44.94 79 ALA A N 1
ATOM 618 C CA . ALA A 1 79 ? 39.678 38.786 -43.267 1.00 44.94 79 ALA A CA 1
ATOM 619 C C . ALA A 1 79 ? 40.938 38.427 -42.464 1.00 44.94 79 ALA A C 1
ATOM 621 O O . ALA A 1 79 ? 41.720 39.302 -42.099 1.00 44.94 79 ALA A O 1
ATOM 622 N N . HIS A 1 80 ? 41.132 37.139 -42.181 1.00 40.06 80 HIS A N 1
ATOM 623 C CA . HIS A 1 80 ? 42.429 36.632 -41.752 1.00 40.06 80 HIS A CA 1
ATOM 624 C C . HIS A 1 80 ? 43.319 36.473 -42.982 1.00 40.06 80 HIS A C 1
ATOM 626 O O . HIS A 1 80 ? 43.045 35.654 -43.857 1.00 40.06 80 HIS A O 1
ATOM 632 N N . GLN A 1 81 ? 44.390 37.264 -43.035 1.00 44.31 81 GLN A N 1
ATOM 633 C CA . GLN A 1 81 ? 45.525 36.969 -43.897 1.00 44.31 81 GLN A CA 1
ATOM 634 C C . GLN A 1 81 ? 46.186 35.658 -43.434 1.00 44.31 81 GLN A C 1
ATOM 636 O O . GLN A 1 81 ? 46.336 35.454 -42.223 1.00 44.31 81 GLN A O 1
ATOM 641 N N . PRO A 1 82 ? 46.596 34.772 -44.355 1.00 42.44 82 PRO A N 1
ATOM 642 C CA . PRO A 1 82 ? 47.341 33.576 -44.000 1.00 42.44 82 PRO A CA 1
ATOM 643 C C . PRO A 1 82 ? 48.751 33.982 -43.556 1.00 42.44 82 PRO A C 1
ATOM 645 O O . PRO A 1 82 ? 49.591 34.350 -44.374 1.00 42.44 82 PRO A O 1
ATOM 648 N N . LYS A 1 83 ? 49.022 33.917 -42.247 1.00 43.53 83 LYS A N 1
ATOM 649 C CA . LYS A 1 83 ? 50.402 33.890 -41.753 1.00 43.53 83 LYS A CA 1
ATOM 650 C C . LYS A 1 83 ? 51.017 32.560 -42.177 1.00 43.53 83 LYS A C 1
ATOM 652 O O . LYS A 1 83 ? 50.575 31.502 -41.734 1.00 43.53 83 LYS A O 1
ATOM 657 N N . VAL A 1 84 ? 52.020 32.642 -43.044 1.00 47.34 84 VAL A N 1
ATOM 658 C CA . VAL A 1 84 ? 52.951 31.556 -43.349 1.00 47.34 84 VAL A CA 1
ATOM 659 C C . VAL A 1 84 ? 53.613 31.153 -42.031 1.00 47.34 84 VAL A C 1
ATOM 661 O O . VAL A 1 84 ? 54.356 31.930 -41.438 1.00 47.34 84 VAL A O 1
ATOM 664 N N . ILE A 1 85 ? 53.254 29.974 -41.525 1.00 42.09 85 ILE A N 1
ATOM 665 C CA . ILE A 1 85 ? 53.893 29.364 -40.361 1.00 42.09 85 ILE A CA 1
ATOM 666 C C . ILE A 1 85 ? 55.187 28.745 -40.877 1.00 42.09 85 ILE A C 1
ATOM 668 O O . ILE A 1 85 ? 55.156 27.745 -41.595 1.00 42.09 85 ILE A O 1
ATOM 672 N N . GLU A 1 86 ? 56.315 29.367 -40.550 1.00 52.28 86 GLU A N 1
ATOM 673 C CA . GLU A 1 86 ? 57.619 28.742 -40.739 1.00 52.28 86 GLU A CA 1
ATOM 674 C C . GLU A 1 86 ? 57.687 27.447 -39.911 1.00 52.28 86 GLU A C 1
ATOM 676 O O . GLU A 1 86 ? 57.201 27.417 -38.773 1.00 52.28 86 GLU A O 1
ATOM 681 N N . PRO A 1 87 ? 58.261 26.359 -40.457 1.00 48.00 87 PRO A N 1
ATOM 682 C CA . PRO A 1 87 ? 58.411 25.108 -39.735 1.00 48.00 87 PRO A CA 1
ATOM 683 C C . PRO A 1 87 ? 59.406 25.316 -38.593 1.00 48.00 87 PRO A C 1
ATOM 685 O O . PRO A 1 87 ? 60.622 25.226 -38.768 1.00 48.00 87 PRO A O 1
ATOM 688 N N . ASN A 1 88 ? 58.872 25.604 -37.406 1.00 55.00 88 ASN A N 1
ATOM 689 C CA . ASN A 1 88 ? 59.643 25.571 -36.177 1.00 55.00 88 ASN A CA 1
ATOM 690 C C . ASN A 1 88 ? 60.286 24.191 -36.070 1.00 55.00 88 ASN A C 1
ATOM 692 O O . ASN A 1 88 ? 59.603 23.168 -36.133 1.00 55.00 88 ASN A O 1
ATOM 696 N N . LYS A 1 89 ? 61.611 24.184 -35.922 1.00 58.41 89 LYS A N 1
ATOM 697 C CA . LYS A 1 89 ? 62.422 22.999 -35.652 1.00 58.41 89 LYS A CA 1
ATOM 698 C C . LYS A 1 89 ? 62.044 22.480 -34.266 1.00 58.41 89 LYS A C 1
ATOM 700 O O . LYS A 1 89 ? 62.728 22.763 -33.288 1.00 58.41 89 LYS A O 1
ATOM 705 N N . THR A 1 90 ? 60.918 21.776 -34.176 1.00 61.91 90 THR A N 1
ATOM 706 C CA . THR A 1 90 ? 60.520 21.038 -32.980 1.00 61.91 90 THR A CA 1
ATOM 707 C C . THR A 1 90 ? 61.659 20.078 -32.693 1.00 61.91 90 THR A C 1
ATOM 709 O O . THR A 1 90 ? 62.001 19.240 -33.534 1.00 61.91 90 THR A O 1
ATOM 712 N N . SER A 1 91 ? 62.339 20.281 -31.568 1.00 73.19 91 SER A N 1
ATOM 713 C CA . SER A 1 91 ? 63.516 19.481 -31.258 1.00 73.19 91 SER A CA 1
ATOM 714 C C . SER A 1 91 ? 63.089 18.017 -31.158 1.00 73.19 91 SER A C 1
ATOM 716 O O . SER A 1 91 ? 62.008 17.710 -30.654 1.00 73.19 91 SER A O 1
ATOM 718 N N . VAL A 1 92 ? 63.929 17.097 -31.631 1.00 72.81 92 VAL A N 1
ATOM 719 C CA . VAL A 1 92 ? 63.689 15.642 -31.545 1.00 72.81 92 VAL A CA 1
ATOM 720 C C . VAL A 1 92 ? 63.296 15.218 -30.117 1.00 72.81 92 VAL A C 1
ATOM 722 O O . VAL A 1 92 ? 62.495 14.305 -29.932 1.00 72.81 92 VAL A O 1
ATOM 725 N N . LEU A 1 93 ? 63.771 15.958 -29.110 1.00 75.06 93 LEU A N 1
ATOM 726 C CA . LEU A 1 93 ? 63.451 15.777 -27.698 1.00 75.06 93 LEU A CA 1
ATOM 727 C C . LEU A 1 93 ? 61.966 16.018 -27.354 1.00 75.06 93 LEU A C 1
ATOM 729 O O . LEU A 1 93 ? 61.415 15.328 -26.501 1.00 75.06 93 LEU A O 1
ATOM 733 N N . GLU A 1 94 ? 61.300 16.977 -28.000 1.00 81.75 94 GLU A N 1
ATOM 734 C CA . GLU A 1 94 ? 59.859 17.220 -27.817 1.00 81.75 94 GLU A CA 1
ATOM 735 C C . GLU A 1 94 ? 59.016 16.112 -28.448 1.00 81.75 94 GLU A C 1
ATOM 737 O O . GLU A 1 94 ? 58.021 15.689 -27.863 1.00 81.75 94 GLU A O 1
ATOM 742 N N . ILE A 1 95 ? 59.445 15.588 -29.599 1.00 78.69 95 ILE A N 1
ATOM 743 C CA . ILE A 1 95 ? 58.771 14.462 -30.256 1.00 78.69 95 ILE A CA 1
ATOM 744 C C . ILE A 1 95 ? 58.894 13.194 -29.399 1.00 78.69 95 ILE A C 1
ATOM 746 O O . ILE A 1 95 ? 57.899 12.499 -29.213 1.00 78.69 95 ILE A O 1
ATOM 750 N N . MET A 1 96 ? 60.066 12.926 -28.808 1.00 81.44 96 MET A N 1
ATOM 751 C CA . MET A 1 96 ? 60.243 11.794 -27.885 1.00 81.44 96 MET A CA 1
ATOM 752 C C . MET A 1 96 ? 59.346 11.913 -26.645 1.00 81.44 96 MET A C 1
ATOM 754 O O . MET A 1 96 ? 58.653 10.958 -26.307 1.00 81.44 96 MET A O 1
ATOM 758 N N . LYS A 1 97 ? 59.247 13.103 -26.033 1.00 89.38 97 LYS A N 1
ATOM 759 C CA . LYS A 1 97 ? 58.333 13.331 -24.896 1.00 89.38 97 LYS A CA 1
ATOM 760 C C . LYS A 1 97 ? 56.862 13.109 -25.260 1.00 89.38 97 LYS A C 1
ATOM 762 O O . LYS A 1 97 ? 56.099 12.600 -24.442 1.00 89.38 97 LYS A O 1
ATOM 767 N N . LEU A 1 98 ? 56.447 13.491 -26.469 1.00 85.62 98 LEU A N 1
ATOM 768 C CA . LEU A 1 98 ? 55.079 13.259 -26.941 1.00 85.62 98 LEU A CA 1
ATOM 769 C C . LEU A 1 98 ? 54.792 11.771 -27.197 1.00 85.62 98 LEU A C 1
ATOM 771 O O . LEU A 1 98 ? 53.670 11.329 -26.948 1.00 85.62 98 LEU A O 1
ATOM 775 N N . LEU A 1 99 ? 55.786 10.998 -27.645 1.00 85.88 99 LEU A N 1
ATOM 776 C CA . LEU A 1 99 ? 55.661 9.547 -27.812 1.00 85.88 99 LEU A CA 1
ATOM 777 C C . LEU A 1 99 ? 55.538 8.827 -26.459 1.00 85.88 99 LEU A C 1
ATOM 779 O O . LEU A 1 99 ? 54.626 8.018 -26.295 1.00 85.88 99 LEU A O 1
ATOM 783 N N . ASP A 1 100 ? 56.342 9.202 -25.460 1.00 90.62 100 ASP A N 1
ATOM 784 C CA . ASP A 1 100 ? 56.250 8.630 -24.106 1.00 90.62 100 ASP A CA 1
ATOM 785 C C . ASP A 1 100 ? 54.880 8.903 -23.454 1.00 90.62 100 ASP A C 1
ATOM 787 O O . ASP A 1 100 ? 54.297 8.041 -22.785 1.00 90.62 100 ASP A O 1
ATOM 791 N N . LEU A 1 101 ? 54.321 10.099 -23.678 1.00 88.69 101 LEU A N 1
ATOM 792 C CA . LEU A 1 101 ? 52.975 10.453 -23.218 1.00 88.69 101 LEU A CA 1
ATOM 793 C C . LEU A 1 101 ? 51.885 9.633 -23.926 1.00 88.69 101 LEU A C 1
ATOM 795 O O . LEU A 1 101 ? 50.915 9.224 -23.281 1.00 88.69 101 LEU A O 1
ATOM 799 N N . ALA A 1 102 ? 52.041 9.357 -25.224 1.00 88.38 102 ALA A N 1
ATOM 800 C CA . ALA A 1 102 ? 51.101 8.532 -25.980 1.00 88.38 102 ALA A CA 1
ATOM 801 C C . ALA A 1 102 ? 51.093 7.072 -25.487 1.00 88.38 102 ALA A C 1
ATOM 803 O O . ALA A 1 102 ? 50.016 6.489 -25.303 1.00 88.38 102 ALA A O 1
ATOM 804 N N . ASP A 1 103 ? 52.267 6.512 -25.187 1.00 91.12 103 ASP A N 1
ATOM 805 C CA . ASP A 1 103 ? 52.402 5.163 -24.632 1.00 91.12 103 ASP A CA 1
ATOM 806 C C . ASP A 1 103 ? 51.796 5.064 -23.223 1.00 91.12 103 ASP A C 1
ATOM 808 O O . ASP A 1 103 ? 51.082 4.101 -22.905 1.00 91.12 103 ASP A O 1
ATOM 812 N N . ALA A 1 104 ? 51.993 6.087 -22.385 1.00 90.06 104 ALA A N 1
ATOM 813 C CA . ALA A 1 104 ? 51.369 6.170 -21.065 1.00 90.06 104 ALA A CA 1
ATOM 814 C C . ALA A 1 104 ? 49.829 6.210 -21.152 1.00 90.06 104 ALA A C 1
ATOM 816 O O . ALA A 1 104 ? 49.134 5.523 -20.387 1.00 90.06 104 ALA A O 1
ATOM 817 N N . ASP A 1 105 ? 49.277 6.950 -22.115 1.00 90.19 105 ASP A N 1
ATOM 818 C CA . ASP A 1 105 ? 47.836 7.007 -22.363 1.00 90.19 105 ASP A CA 1
ATOM 819 C C . ASP A 1 105 ? 47.272 5.674 -22.876 1.00 90.19 105 ASP A C 1
ATOM 821 O O . ASP A 1 105 ? 46.173 5.261 -22.473 1.00 90.19 105 ASP A O 1
ATOM 825 N N . GLU A 1 106 ? 48.014 4.944 -23.710 1.00 92.56 106 GLU A N 1
ATOM 826 C CA . GLU A 1 106 ? 47.610 3.611 -24.157 1.00 92.56 106 GLU A CA 1
ATOM 827 C C . GLU A 1 106 ? 47.603 2.602 -22.995 1.00 92.56 106 GLU A C 1
ATOM 829 O O . GLU A 1 106 ? 46.641 1.835 -22.827 1.00 92.56 106 GLU A O 1
ATOM 834 N N . GLN A 1 107 ? 48.619 2.640 -22.129 1.00 91.69 107 GLN A N 1
ATOM 835 C CA . GLN A 1 107 ? 48.664 1.815 -20.920 1.00 91.69 107 GLN A CA 1
ATOM 836 C C . GLN A 1 107 ? 47.506 2.140 -19.965 1.00 91.69 107 GLN A C 1
ATOM 838 O O . GLN A 1 107 ? 46.864 1.227 -19.424 1.00 91.69 107 GLN A O 1
ATOM 843 N N . LYS A 1 108 ? 47.160 3.423 -19.809 1.00 93.12 108 LYS A N 1
ATOM 844 C CA . LYS A 1 108 ? 46.013 3.869 -19.005 1.00 93.12 108 LYS A CA 1
ATOM 845 C C . LYS A 1 108 ? 44.687 3.371 -19.585 1.00 93.12 108 LYS A C 1
ATOM 847 O O . LYS A 1 108 ? 43.858 2.845 -18.837 1.00 93.12 108 LYS A O 1
ATOM 852 N N . LYS A 1 109 ? 44.500 3.436 -20.910 1.00 90.62 109 LYS A N 1
ATOM 853 C CA . LYS A 1 109 ? 43.324 2.868 -21.599 1.00 90.62 109 LYS A CA 1
ATOM 854 C C . LYS A 1 109 ? 43.220 1.354 -21.391 1.00 90.62 109 LYS A C 1
ATOM 856 O O . LYS A 1 109 ? 42.142 0.865 -21.042 1.00 90.62 109 LYS A O 1
ATOM 861 N N . LYS A 1 110 ? 44.331 0.616 -21.509 1.00 93.50 110 LYS A N 1
ATOM 862 C CA . LYS A 1 110 ? 44.393 -0.833 -21.230 1.00 93.50 110 LYS A CA 1
ATOM 863 C C . LYS A 1 110 ? 44.016 -1.153 -19.777 1.00 93.50 110 LYS A C 1
ATOM 865 O O . LYS A 1 110 ? 43.245 -2.085 -19.538 1.00 93.50 110 LYS A O 1
ATOM 870 N N . LYS A 1 111 ? 44.492 -0.365 -18.805 1.00 94.94 111 LYS A N 1
ATOM 871 C CA . LYS A 1 111 ? 44.152 -0.526 -17.379 1.00 94.94 111 LYS A CA 1
ATOM 872 C C . LYS A 1 111 ? 42.661 -0.284 -17.111 1.00 94.94 111 LYS A C 1
ATOM 874 O O . LYS A 1 111 ? 42.027 -1.092 -16.434 1.00 94.94 111 LYS A O 1
ATOM 879 N N . ILE A 1 112 ? 42.081 0.765 -17.700 1.00 91.38 112 ILE A N 1
ATOM 880 C CA . ILE A 1 112 ? 40.642 1.062 -17.597 1.00 91.38 112 ILE A CA 1
ATOM 881 C C . ILE A 1 112 ? 39.799 -0.058 -18.228 1.00 91.38 112 ILE A C 1
ATOM 883 O O . ILE A 1 112 ? 38.780 -0.447 -17.656 1.00 91.38 112 ILE A O 1
ATOM 887 N N . GLY A 1 113 ? 40.228 -0.610 -19.368 1.00 94.31 113 GLY A N 1
ATOM 888 C CA . GLY A 1 113 ? 39.572 -1.755 -20.007 1.00 94.31 113 GLY A CA 1
ATOM 889 C C . GLY A 1 113 ? 39.491 -2.972 -19.080 1.00 94.31 113 GLY A C 1
ATOM 890 O O . GLY A 1 113 ? 38.399 -3.485 -18.838 1.00 94.31 113 GLY A O 1
ATOM 891 N N . LYS A 1 114 ? 40.621 -3.357 -18.470 1.00 94.19 114 LYS A N 1
ATOM 892 C CA . LYS A 1 114 ? 40.684 -4.468 -17.502 1.00 94.19 114 LYS A CA 1
ATOM 893 C C . LYS A 1 114 ? 39.797 -4.235 -16.274 1.00 94.19 114 LYS A C 1
ATOM 895 O O . LYS A 1 114 ? 39.117 -5.155 -15.828 1.00 94.19 114 LYS A O 1
ATOM 900 N N . MET A 1 115 ? 39.753 -3.008 -15.747 1.00 91.75 115 MET A N 1
ATOM 901 C CA . MET A 1 115 ? 38.872 -2.667 -14.619 1.00 91.75 115 MET A CA 1
ATOM 902 C C . MET A 1 115 ? 37.385 -2.785 -14.980 1.00 91.75 115 MET A C 1
ATOM 904 O O . MET A 1 115 ? 36.598 -3.286 -14.176 1.00 91.75 115 MET A O 1
ATOM 908 N N . LYS A 1 116 ? 36.988 -2.355 -16.185 1.00 92.06 116 LYS A N 1
ATOM 909 C CA . LYS A 1 116 ? 35.602 -2.489 -16.663 1.00 92.06 116 LYS A CA 1
ATOM 910 C C . LYS A 1 116 ? 35.201 -3.954 -16.835 1.00 92.06 116 LYS A C 1
ATOM 912 O O . LYS A 1 116 ? 34.097 -4.324 -16.439 1.00 92.06 116 LYS A O 1
ATOM 917 N N . GLU A 1 117 ? 36.094 -4.780 -17.374 1.00 93.81 117 GLU A N 1
ATOM 918 C CA . GLU A 1 117 ? 35.861 -6.217 -17.542 1.00 93.81 117 GLU A CA 1
ATOM 919 C C . GLU A 1 117 ? 35.734 -6.936 -16.188 1.00 93.81 117 GLU A C 1
ATOM 921 O O . GLU A 1 117 ? 34.770 -7.674 -15.976 1.00 93.81 117 GLU A O 1
ATOM 926 N N . ALA A 1 118 ? 36.614 -6.632 -15.227 1.00 93.00 118 ALA A N 1
ATOM 927 C CA . ALA A 1 118 ? 36.527 -7.156 -13.864 1.00 93.00 118 ALA A CA 1
ATOM 928 C C . ALA A 1 118 ? 35.213 -6.748 -13.167 1.00 93.00 118 ALA A C 1
ATOM 930 O O . ALA A 1 118 ? 34.527 -7.587 -12.581 1.00 93.00 118 ALA A O 1
ATOM 931 N N . ALA A 1 119 ? 34.800 -5.482 -13.294 1.00 91.44 119 ALA A N 1
ATOM 932 C CA . ALA A 1 119 ? 33.527 -5.006 -12.751 1.00 91.44 119 ALA A CA 1
ATOM 933 C C . ALA A 1 119 ? 32.314 -5.696 -13.406 1.00 91.44 119 ALA A C 1
ATOM 935 O O . ALA A 1 119 ? 31.320 -5.991 -12.737 1.00 91.44 119 ALA A O 1
ATOM 936 N N . GLN A 1 120 ? 32.380 -5.984 -14.709 1.00 93.75 120 GLN A N 1
ATOM 937 C CA . GLN A 1 120 ? 31.336 -6.726 -15.414 1.00 93.75 120 GLN A CA 1
ATOM 938 C C . GLN A 1 120 ? 31.282 -8.195 -14.972 1.00 93.75 120 GLN A C 1
ATOM 940 O O . GLN A 1 120 ? 30.188 -8.739 -14.792 1.00 93.75 120 GLN A O 1
ATOM 945 N N . GLN A 1 121 ? 32.434 -8.832 -14.765 1.00 93.75 121 GLN A N 1
ATOM 946 C CA . GLN A 1 121 ? 32.520 -10.200 -14.259 1.00 93.75 121 GLN A CA 1
ATOM 947 C C . GLN A 1 121 ? 31.946 -10.311 -12.841 1.00 93.75 121 GLN A C 1
ATOM 949 O O . GLN A 1 121 ? 31.184 -11.236 -12.560 1.00 93.75 121 GLN A O 1
ATOM 954 N N . GLU A 1 122 ? 32.218 -9.330 -11.983 1.00 95.75 122 GLU A N 1
ATOM 955 C CA . GLU A 1 122 ? 31.663 -9.267 -10.630 1.00 95.75 122 GLU A CA 1
ATOM 956 C C . GLU A 1 122 ? 30.136 -9.093 -10.635 1.00 95.75 122 GLU A C 1
ATOM 958 O O . GLU A 1 122 ? 29.417 -9.782 -9.911 1.00 95.75 122 GLU A O 1
ATOM 963 N N . ARG A 1 123 ? 29.595 -8.254 -11.530 1.00 90.00 123 ARG A N 1
ATOM 964 C CA . ARG A 1 123 ? 28.136 -8.154 -11.726 1.00 90.00 123 ARG A CA 1
ATOM 965 C C . ARG A 1 123 ? 27.526 -9.490 -12.159 1.00 90.00 123 ARG A C 1
ATOM 967 O O . ARG A 1 123 ? 26.479 -9.869 -11.641 1.00 90.00 123 ARG A O 1
ATOM 974 N N . ARG A 1 124 ? 28.179 -10.224 -13.070 1.00 90.38 124 ARG A N 1
ATOM 975 C CA . ARG A 1 124 ? 27.725 -11.562 -13.497 1.00 90.38 124 ARG A CA 1
ATOM 976 C C . ARG A 1 124 ? 27.740 -12.568 -12.345 1.00 90.38 124 ARG A C 1
ATOM 978 O O . ARG A 1 124 ? 26.792 -13.340 -12.226 1.00 90.38 124 ARG A O 1
ATOM 985 N N . ARG A 1 125 ? 28.761 -12.531 -11.480 1.00 94.56 125 ARG A N 1
ATOM 986 C CA . ARG A 1 125 ? 28.832 -13.369 -10.269 1.00 94.56 125 ARG A CA 1
ATOM 987 C C . ARG A 1 125 ? 27.659 -13.099 -9.326 1.00 94.56 125 ARG A C 1
ATOM 989 O O . ARG A 1 125 ? 26.957 -14.042 -8.975 1.00 94.56 125 ARG A O 1
ATOM 996 N N . LYS A 1 126 ? 27.373 -11.829 -9.021 1.00 92.94 126 LYS A N 1
ATOM 997 C CA . LYS A 1 126 ? 26.242 -11.442 -8.155 1.00 92.94 126 LYS A CA 1
ATOM 998 C C . LYS A 1 126 ? 24.882 -11.862 -8.720 1.00 92.94 126 LYS A C 1
ATOM 1000 O O . LYS A 1 126 ? 24.020 -12.324 -7.978 1.00 92.94 126 LYS A O 1
ATOM 1005 N N . VAL A 1 127 ? 24.687 -11.750 -10.037 1.00 90.38 127 VAL A N 1
ATOM 1006 C CA . VAL A 1 127 ? 23.460 -12.236 -10.695 1.00 90.38 127 VAL A CA 1
ATOM 1007 C C . VAL A 1 127 ? 23.341 -13.758 -10.574 1.00 90.38 127 VAL A C 1
ATOM 1009 O O . VAL A 1 127 ? 22.274 -14.252 -10.218 1.00 90.38 127 VAL A O 1
ATOM 1012 N N . ALA A 1 128 ? 24.424 -14.503 -10.811 1.00 87.12 128 ALA A N 1
ATOM 1013 C CA . ALA A 1 128 ? 24.422 -15.959 -10.677 1.00 87.12 128 ALA A CA 1
ATOM 1014 C C . ALA A 1 128 ? 24.133 -16.417 -9.234 1.00 87.12 128 ALA A C 1
ATOM 1016 O O . ALA A 1 128 ? 23.396 -17.381 -9.029 1.00 87.12 128 ALA A O 1
ATOM 1017 N N . GLU A 1 129 ? 24.665 -15.714 -8.234 1.00 92.25 129 GLU A N 1
ATOM 1018 C CA . GLU A 1 129 ? 24.408 -15.982 -6.815 1.00 92.25 129 GLU A CA 1
ATOM 1019 C C . GLU A 1 129 ? 22.947 -15.709 -6.423 1.00 92.25 129 GLU A C 1
ATOM 1021 O O . GLU A 1 129 ? 22.324 -16.522 -5.734 1.00 92.25 129 GLU A O 1
ATOM 1026 N N . ASN A 1 130 ? 22.358 -14.623 -6.932 1.00 88.19 130 ASN A N 1
ATOM 1027 C CA . ASN A 1 130 ? 20.942 -14.324 -6.725 1.00 88.19 130 ASN A CA 1
ATOM 1028 C C 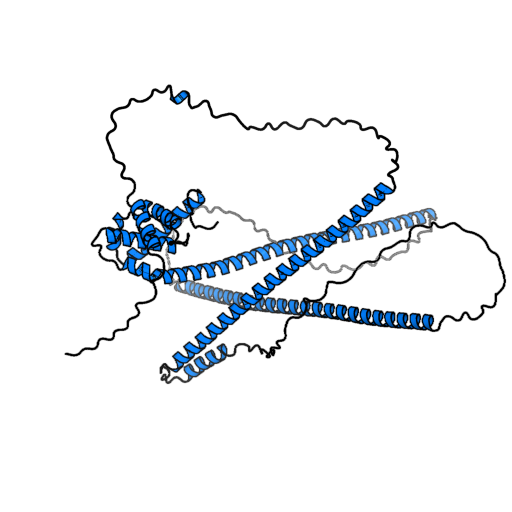. ASN A 1 130 ? 20.040 -15.405 -7.354 1.00 88.19 130 ASN A C 1
ATOM 1030 O O . ASN A 1 130 ? 19.126 -15.906 -6.702 1.00 88.19 130 ASN A O 1
ATOM 1034 N N . VAL A 1 131 ? 20.346 -15.847 -8.581 1.00 89.25 131 VAL A N 1
ATOM 1035 C CA . VAL A 1 131 ? 19.607 -16.937 -9.248 1.00 89.25 131 VAL A CA 1
ATOM 1036 C C . VAL A 1 131 ? 19.707 -18.246 -8.457 1.00 89.25 131 VAL A C 1
ATOM 1038 O O . VAL A 1 131 ? 18.689 -18.902 -8.237 1.00 89.25 131 VAL A O 1
ATOM 1041 N N . ARG A 1 132 ? 20.899 -18.612 -7.962 1.00 88.75 132 ARG A N 1
ATOM 1042 C CA . ARG A 1 132 ? 21.074 -19.794 -7.094 1.00 88.75 132 ARG A CA 1
ATOM 1043 C C . ARG A 1 132 ? 20.254 -19.689 -5.808 1.00 88.75 132 ARG A C 1
ATOM 1045 O O . ARG A 1 132 ? 19.610 -20.661 -5.418 1.00 88.75 132 ARG A O 1
ATOM 1052 N N . SER A 1 133 ? 20.235 -18.513 -5.184 1.00 89.56 133 SER A N 1
ATOM 1053 C CA . SER A 1 133 ? 19.466 -18.264 -3.959 1.00 89.56 133 SER A CA 1
ATOM 1054 C C . SER A 1 133 ? 17.960 -18.405 -4.199 1.00 89.56 133 SER A C 1
ATOM 1056 O O . SER A 1 133 ? 17.266 -19.046 -3.411 1.00 89.56 133 SER A O 1
ATOM 1058 N N . GLN A 1 134 ? 17.451 -17.886 -5.321 1.00 85.75 134 GLN A N 1
ATOM 1059 C CA . GLN A 1 134 ? 16.047 -18.046 -5.711 1.00 85.75 134 GLN A CA 1
ATOM 1060 C C . GLN A 1 134 ? 15.686 -19.505 -6.014 1.00 85.75 134 GLN A C 1
ATOM 1062 O O . GLN A 1 134 ? 14.638 -19.972 -5.568 1.00 85.75 134 GLN A O 1
ATOM 1067 N N . MET A 1 135 ? 16.559 -20.248 -6.704 1.00 86.69 135 MET A N 1
ATOM 1068 C CA . MET A 1 135 ? 16.356 -21.682 -6.938 1.00 86.69 135 MET A CA 1
ATOM 1069 C C . MET A 1 135 ? 16.279 -22.472 -5.626 1.00 86.69 135 MET A C 1
ATOM 1071 O O . MET A 1 135 ? 15.410 -23.332 -5.487 1.00 86.69 135 MET A O 1
ATOM 1075 N N . PHE A 1 136 ? 17.132 -22.157 -4.648 1.00 89.50 136 PHE A N 1
ATOM 1076 C CA . PHE A 1 136 ? 17.107 -22.808 -3.337 1.00 89.50 136 PHE A CA 1
ATOM 1077 C C . PHE A 1 136 ? 15.804 -22.525 -2.571 1.00 89.50 136 PHE A C 1
ATOM 1079 O O . PHE A 1 136 ? 15.216 -23.435 -1.983 1.00 89.50 136 PHE A O 1
ATOM 1086 N N . ILE A 1 137 ? 15.312 -21.281 -2.615 1.00 86.69 137 ILE A N 1
ATOM 1087 C CA . ILE A 1 137 ? 14.020 -20.909 -2.019 1.00 86.69 137 ILE A CA 1
ATOM 1088 C C . ILE A 1 137 ? 12.880 -21.689 -2.685 1.00 86.69 137 ILE A C 1
ATOM 1090 O O . ILE A 1 137 ? 12.093 -22.319 -1.980 1.00 86.69 137 ILE A O 1
ATOM 1094 N N . ALA A 1 138 ? 12.833 -21.721 -4.020 1.00 82.81 138 ALA A N 1
ATOM 1095 C CA . ALA A 1 138 ? 11.805 -22.448 -4.766 1.00 82.81 138 ALA A CA 1
ATOM 1096 C C . ALA A 1 138 ? 11.820 -23.957 -4.458 1.00 82.81 138 ALA A C 1
ATOM 1098 O O . ALA A 1 138 ? 10.770 -24.567 -4.258 1.00 82.81 138 ALA A O 1
ATOM 1099 N N . GLN A 1 139 ? 13.007 -24.562 -4.345 1.00 88.44 139 GLN A N 1
ATOM 1100 C CA . GLN A 1 139 ? 13.154 -25.972 -3.979 1.00 88.44 139 GLN A CA 1
ATOM 1101 C C . GLN A 1 139 ? 12.652 -26.253 -2.553 1.00 88.44 139 GLN A C 1
ATOM 1103 O O . GLN A 1 139 ? 11.999 -27.273 -2.306 1.00 88.44 139 GLN A O 1
ATOM 1108 N N . ARG A 1 140 ? 12.907 -25.339 -1.610 1.00 90.19 140 ARG A N 1
ATOM 1109 C CA . ARG A 1 140 ? 12.409 -25.449 -0.234 1.00 90.19 140 ARG A CA 1
ATOM 1110 C C . ARG A 1 140 ? 10.888 -25.306 -0.167 1.00 90.19 140 ARG A C 1
ATOM 1112 O O . ARG A 1 140 ? 10.250 -26.075 0.547 1.00 90.19 140 ARG A O 1
ATOM 1119 N N . GLU A 1 141 ? 10.308 -24.370 -0.914 1.00 87.38 141 GLU A N 1
ATOM 1120 C CA . GLU A 1 141 ? 8.852 -24.194 -1.000 1.00 87.38 141 GLU A CA 1
ATOM 1121 C C . GLU A 1 141 ? 8.167 -25.437 -1.585 1.00 87.38 141 GLU A C 1
ATOM 1123 O O . GLU A 1 141 ? 7.221 -25.943 -0.982 1.00 87.38 141 GLU A O 1
ATOM 1128 N N . ALA A 1 142 ? 8.710 -26.001 -2.669 1.00 84.44 142 ALA A N 1
ATOM 1129 C CA . ALA A 1 142 ? 8.217 -27.248 -3.253 1.00 84.44 142 ALA A CA 1
ATOM 1130 C C . ALA A 1 142 ? 8.285 -28.428 -2.262 1.00 84.44 142 ALA A C 1
ATOM 1132 O O . ALA A 1 142 ? 7.375 -29.254 -2.201 1.00 84.44 142 ALA A O 1
ATOM 1133 N N . THR A 1 143 ? 9.338 -28.493 -1.441 1.00 90.25 143 THR A N 1
ATOM 1134 C CA . THR A 1 143 ? 9.484 -29.534 -0.409 1.00 90.25 143 THR A CA 1
ATOM 1135 C C . THR A 1 143 ? 8.413 -29.394 0.679 1.00 90.25 143 THR A C 1
ATOM 1137 O O . THR A 1 143 ? 7.763 -30.376 1.036 1.00 90.25 143 THR A O 1
ATOM 1140 N N . ILE A 1 144 ? 8.163 -28.166 1.152 1.00 88.75 144 ILE A N 1
ATOM 1141 C CA . ILE A 1 144 ? 7.111 -27.873 2.139 1.00 88.75 144 ILE A CA 1
ATOM 1142 C C . ILE A 1 144 ? 5.728 -28.256 1.592 1.00 88.75 144 ILE A C 1
ATOM 1144 O O . ILE A 1 144 ? 4.916 -28.825 2.322 1.00 88.75 144 ILE A O 1
ATOM 1148 N N . GLU A 1 145 ? 5.454 -27.974 0.319 1.00 87.12 145 GLU A N 1
ATOM 1149 C CA . GLU A 1 145 ? 4.186 -28.328 -0.326 1.00 87.12 145 GLU A CA 1
ATOM 1150 C C . GLU A 1 145 ? 3.988 -29.852 -0.403 1.00 87.12 145 GLU A C 1
ATOM 1152 O O . GLU A 1 145 ? 2.923 -30.363 -0.045 1.00 87.12 145 GLU A O 1
ATOM 1157 N N . VAL A 1 146 ? 5.032 -30.604 -0.768 1.00 88.25 146 VAL A N 1
ATOM 1158 C CA . VAL A 1 146 ? 5.001 -32.077 -0.767 1.00 88.25 146 VAL A CA 1
ATOM 1159 C C . VAL A 1 146 ? 4.731 -32.633 0.636 1.00 88.25 146 VAL A C 1
ATOM 1161 O O . VAL A 1 146 ? 3.931 -33.563 0.780 1.00 88.25 146 VAL A O 1
ATOM 1164 N N . ASP A 1 147 ? 5.333 -32.063 1.679 1.00 89.06 147 ASP A N 1
ATOM 1165 C CA . ASP A 1 147 ? 5.109 -32.503 3.061 1.00 89.06 147 ASP A CA 1
ATOM 1166 C C . ASP A 1 147 ? 3.693 -32.179 3.562 1.00 89.06 147 ASP A C 1
ATOM 1168 O O . ASP A 1 147 ? 3.068 -32.999 4.245 1.00 89.06 147 ASP A O 1
ATOM 1172 N N . GLN A 1 148 ? 3.120 -31.041 3.157 1.00 87.69 148 GLN A N 1
ATOM 1173 C CA . GLN A 1 148 ? 1.714 -30.718 3.427 1.00 87.69 148 GLN A CA 1
ATOM 1174 C C . GLN A 1 148 ? 0.761 -31.707 2.737 1.00 87.69 148 GLN A C 1
ATOM 1176 O O . GLN A 1 148 ? -0.203 -32.180 3.352 1.00 87.69 148 GLN A O 1
ATOM 1181 N N . LEU A 1 149 ? 1.049 -32.092 1.490 1.00 86.25 149 LEU A N 1
ATOM 1182 C CA . LEU A 1 149 ? 0.284 -33.113 0.767 1.00 86.25 149 LEU A CA 1
ATOM 1183 C C . LEU A 1 149 ? 0.404 -34.501 1.422 1.00 86.25 149 LEU A C 1
ATOM 1185 O O . LEU A 1 149 ? -0.573 -35.250 1.490 1.00 86.25 149 LEU A O 1
ATOM 1189 N N . ARG A 1 150 ? 1.574 -34.850 1.971 1.00 85.50 150 ARG A N 1
ATOM 1190 C CA . ARG A 1 150 ? 1.758 -36.090 2.745 1.00 85.50 150 ARG A CA 1
ATOM 1191 C C . ARG A 1 150 ? 0.983 -36.063 4.063 1.00 85.50 150 ARG A C 1
ATOM 1193 O O . ARG A 1 150 ? 0.320 -37.047 4.390 1.00 85.50 150 ARG A O 1
ATOM 1200 N N . SER A 1 151 ? 1.010 -34.942 4.784 1.00 86.69 151 SER A N 1
ATOM 120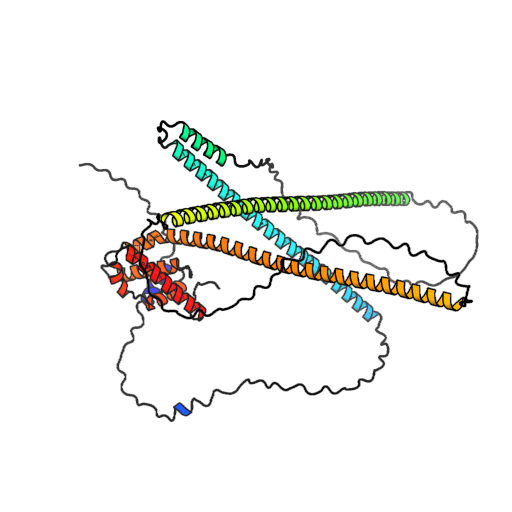1 C CA . SER A 1 151 ? 0.271 -34.769 6.042 1.00 86.69 151 SER A CA 1
ATOM 1202 C C . SER A 1 151 ? -1.245 -34.857 5.835 1.00 86.69 151 SER A C 1
ATOM 1204 O O . SER A 1 151 ? -1.933 -35.557 6.577 1.00 86.69 151 SER A O 1
ATOM 1206 N N . THR A 1 152 ? -1.778 -34.213 4.794 1.00 84.75 152 THR A N 1
ATOM 1207 C CA . THR A 1 152 ? -3.211 -34.292 4.455 1.00 84.75 152 THR A CA 1
ATOM 1208 C C . THR A 1 152 ? -3.625 -35.702 4.044 1.00 84.75 152 THR A C 1
ATOM 1210 O O . THR A 1 152 ? -4.665 -36.182 4.493 1.00 84.75 152 THR A O 1
ATOM 1213 N N . LYS A 1 153 ? -2.785 -36.418 3.285 1.00 84.81 153 LYS A N 1
ATOM 1214 C CA . LYS A 1 153 ? -3.008 -37.835 2.967 1.00 84.81 153 LYS A CA 1
ATOM 1215 C C . LYS A 1 153 ? -3.067 -38.711 4.225 1.00 84.81 153 LYS A C 1
ATOM 1217 O O . LYS A 1 153 ? -3.947 -39.560 4.307 1.00 84.81 153 LYS A O 1
ATOM 1222 N N . ALA A 1 154 ? -2.173 -38.497 5.193 1.00 82.00 154 ALA A N 1
ATOM 1223 C CA . ALA A 1 154 ? -2.165 -39.243 6.455 1.00 82.00 154 ALA A CA 1
ATOM 1224 C C . ALA A 1 154 ? -3.408 -38.957 7.320 1.00 82.00 154 ALA A C 1
ATOM 1226 O O . ALA A 1 154 ? -3.961 -39.863 7.942 1.00 82.00 154 ALA A O 1
ATOM 1227 N N . LYS A 1 155 ? -3.897 -37.710 7.324 1.00 83.50 155 LYS A N 1
ATOM 1228 C CA . LYS A 1 155 ? -5.162 -37.355 7.990 1.00 83.50 155 LYS A CA 1
ATOM 1229 C C . LYS A 1 155 ? -6.356 -38.059 7.340 1.00 83.50 155 LYS A C 1
ATOM 1231 O O . LYS A 1 155 ? -7.147 -38.675 8.044 1.00 83.50 155 LYS A O 1
ATOM 1236 N N . LEU A 1 156 ? -6.421 -38.055 6.006 1.00 78.81 156 LEU A N 1
ATOM 1237 C CA . LEU A 1 156 ? -7.475 -38.730 5.240 1.00 78.81 156 LEU A CA 1
ATOM 1238 C C . LEU A 1 156 ? -7.442 -40.261 5.366 1.00 78.81 156 LEU A C 1
ATOM 1240 O O . LEU A 1 156 ? -8.479 -40.896 5.203 1.00 78.81 156 LEU A O 1
ATOM 1244 N N . SER A 1 157 ? -6.282 -40.873 5.632 1.00 79.06 157 SER A N 1
ATOM 1245 C CA . SER A 1 157 ? -6.203 -42.317 5.893 1.00 79.06 157 SER A CA 1
ATOM 1246 C C . SER A 1 157 ? -6.626 -42.706 7.310 1.00 79.06 157 SER A C 1
ATOM 1248 O O . SER A 1 157 ? -7.030 -43.848 7.513 1.00 79.06 157 SER A O 1
ATOM 1250 N N . ASN A 1 158 ? -6.528 -41.785 8.274 1.00 77.44 158 ASN A N 1
ATOM 1251 C CA . ASN A 1 158 ? -6.864 -42.042 9.678 1.00 77.44 158 ASN A CA 1
ATOM 1252 C C . ASN A 1 158 ? -8.334 -41.738 10.003 1.00 77.44 158 ASN A C 1
ATOM 1254 O O . ASN A 1 158 ? -8.905 -42.360 10.898 1.00 77.44 158 ASN A O 1
ATOM 1258 N N . GLU A 1 159 ? -8.972 -40.822 9.272 1.00 74.12 159 GLU A N 1
ATOM 1259 C CA . GLU A 1 159 ? -10.423 -40.666 9.324 1.00 74.12 159 GLU A CA 1
ATOM 1260 C C . GLU A 1 159 ? -11.095 -41.901 8.702 1.00 74.12 159 GLU A C 1
ATOM 1262 O O . GLU A 1 159 ? -11.017 -42.137 7.496 1.00 74.12 159 GLU A O 1
ATOM 1267 N N . LYS A 1 160 ? -11.781 -42.695 9.537 1.00 59.41 160 LYS A N 1
ATOM 1268 C CA . LYS A 1 160 ? -12.628 -43.849 9.169 1.00 59.41 160 LYS A CA 1
ATOM 1269 C C . LYS A 1 160 ? -13.866 -43.441 8.333 1.00 59.41 160 LYS A C 1
ATOM 1271 O O . LYS A 1 160 ? -14.979 -43.862 8.612 1.00 59.41 160 LYS A O 1
ATOM 1276 N N . ILE A 1 161 ? -13.697 -42.616 7.299 1.00 54.53 161 ILE A N 1
ATOM 1277 C CA . ILE A 1 161 ? -14.767 -42.123 6.406 1.00 54.53 161 ILE A CA 1
ATOM 1278 C C . ILE A 1 161 ? -14.877 -42.992 5.128 1.00 54.53 161 ILE A C 1
ATOM 1280 O O . ILE A 1 161 ? -15.672 -42.737 4.225 1.00 54.53 161 ILE A O 1
ATOM 1284 N N . LEU A 1 162 ? -14.124 -44.094 5.043 1.00 52.69 162 LEU A N 1
ATOM 1285 C CA . LEU A 1 162 ? -14.147 -45.024 3.905 1.00 52.69 162 LEU A CA 1
ATOM 1286 C C . LEU A 1 162 ? -14.996 -46.291 4.121 1.00 52.69 162 LEU A C 1
ATOM 1288 O O . LEU A 1 162 ? -14.751 -47.289 3.449 1.00 52.69 162 LEU A O 1
ATOM 1292 N N . ASP A 1 163 ? -16.045 -46.214 4.944 1.00 55.25 163 ASP A N 1
ATOM 1293 C CA . ASP A 1 163 ? -17.145 -47.201 4.977 1.00 55.25 163 ASP A CA 1
ATOM 1294 C C . ASP A 1 163 ? -18.289 -46.860 3.998 1.00 55.25 163 ASP A C 1
ATOM 1296 O O . ASP A 1 163 ? -19.410 -47.359 4.095 1.00 55.25 163 ASP A O 1
ATOM 1300 N N . SER A 1 164 ? -18.021 -46.034 2.979 1.00 56.56 164 SER A N 1
ATOM 1301 C CA . SER A 1 164 ? -18.949 -45.908 1.853 1.00 56.56 164 SER A CA 1
ATOM 1302 C C . SER A 1 164 ? -18.767 -47.087 0.888 1.00 56.56 164 SER A C 1
ATOM 1304 O O . SER A 1 164 ? -17.749 -47.218 0.208 1.00 56.56 164 SER A O 1
ATOM 1306 N N . LYS A 1 165 ? -19.794 -47.945 0.807 1.00 56.31 165 LYS A N 1
ATOM 1307 C CA . LYS A 1 165 ? -19.916 -49.170 -0.018 1.00 56.31 165 LYS A CA 1
ATOM 1308 C C . LYS A 1 165 ? -19.814 -48.964 -1.549 1.00 56.31 165 LYS A C 1
ATOM 1310 O O . LYS A 1 165 ? -20.274 -49.805 -2.313 1.00 56.31 165 LYS A O 1
ATOM 1315 N N . SER A 1 166 ? -19.234 -47.866 -2.044 1.00 62.91 166 SER A N 1
ATOM 1316 C CA . SER A 1 166 ? -19.119 -47.578 -3.482 1.00 62.91 166 SER A CA 1
ATOM 1317 C C . SER A 1 166 ? -17.687 -47.812 -4.000 1.00 62.91 166 SER A C 1
ATOM 1319 O O . SER A 1 166 ? -16.830 -46.927 -3.881 1.00 62.91 166 SER A O 1
ATOM 1321 N N . PRO A 1 167 ? -17.395 -48.967 -4.634 1.00 68.75 167 PRO A N 1
ATOM 1322 C CA . PRO A 1 167 ? -16.058 -49.295 -5.146 1.00 68.75 167 PRO A CA 1
ATOM 1323 C C . PRO A 1 167 ? -15.563 -48.344 -6.254 1.00 68.75 167 PRO A C 1
ATOM 1325 O O . PRO A 1 167 ? -14.355 -48.202 -6.459 1.00 68.75 167 PRO A O 1
ATOM 1328 N N . MET A 1 168 ? -16.470 -47.635 -6.936 1.00 65.00 168 MET A N 1
ATOM 1329 C CA . MET A 1 168 ? -16.131 -46.675 -7.996 1.00 65.00 168 MET A CA 1
ATOM 1330 C C . MET A 1 168 ? -15.452 -45.405 -7.461 1.00 65.00 168 MET A C 1
ATOM 1332 O O . MET A 1 168 ? -14.457 -44.949 -8.030 1.00 65.00 168 MET A O 1
ATOM 1336 N N . LYS A 1 169 ? -15.919 -44.858 -6.329 1.00 67.75 169 LYS A N 1
ATOM 1337 C CA . LYS A 1 169 ? -15.349 -43.626 -5.747 1.00 67.75 169 LYS A CA 1
ATOM 1338 C C . LYS A 1 169 ? -13.929 -43.852 -5.218 1.00 67.75 169 LYS A C 1
ATOM 1340 O O . LYS A 1 169 ? -13.056 -43.006 -5.408 1.00 67.75 169 LYS A O 1
ATOM 1345 N N . LYS A 1 170 ? -13.656 -45.035 -4.655 1.00 69.81 170 LYS A N 1
ATOM 1346 C CA . LYS A 1 170 ? -12.326 -45.417 -4.147 1.00 69.81 170 LYS A CA 1
ATOM 1347 C C . LYS A 1 170 ? -11.293 -45.541 -5.277 1.00 69.81 170 LYS A C 1
ATOM 1349 O O . LYS A 1 170 ? -10.169 -45.055 -5.129 1.00 69.81 170 LYS A O 1
ATOM 1354 N N . LYS A 1 171 ? -11.678 -46.107 -6.432 1.00 74.25 171 LYS A N 1
ATOM 1355 C CA . LYS A 1 171 ? -10.816 -46.177 -7.629 1.00 74.25 171 LYS A CA 1
ATOM 1356 C C . LYS A 1 171 ? -10.527 -44.790 -8.217 1.00 74.25 171 LYS A C 1
ATOM 1358 O O . LYS A 1 171 ? -9.369 -44.511 -8.520 1.00 74.25 171 LYS A O 1
ATOM 1363 N N . ALA A 1 172 ? -11.527 -43.909 -8.306 1.00 71.31 172 ALA A N 1
ATOM 1364 C CA . ALA A 1 172 ? -11.356 -42.556 -8.845 1.00 71.31 172 ALA A CA 1
ATOM 1365 C C . ALA A 1 172 ? -10.427 -41.680 -7.981 1.00 71.31 172 ALA A C 1
ATOM 1367 O O . ALA A 1 172 ? -9.508 -41.047 -8.503 1.00 71.31 172 ALA A O 1
ATOM 1368 N N . ILE A 1 173 ? -10.602 -41.706 -6.654 1.00 71.62 173 ILE A N 1
ATOM 1369 C CA . ILE A 1 173 ? -9.754 -40.954 -5.713 1.00 71.62 173 ILE A CA 1
ATOM 1370 C C . ILE A 1 173 ? -8.318 -41.499 -5.724 1.00 71.62 173 ILE A C 1
ATOM 1372 O O . ILE A 1 173 ? -7.357 -40.733 -5.795 1.00 71.62 173 ILE A O 1
ATOM 1376 N N . THR A 1 174 ? -8.150 -42.826 -5.745 1.00 75.50 174 THR A N 1
ATOM 1377 C CA . THR A 1 174 ? -6.820 -43.457 -5.816 1.00 75.50 174 THR A CA 1
ATOM 1378 C C . THR A 1 174 ? -6.105 -43.146 -7.139 1.00 75.50 174 THR A C 1
ATOM 1380 O O . THR A 1 174 ? -4.891 -42.932 -7.149 1.00 75.50 174 THR A O 1
ATOM 1383 N N . ALA A 1 175 ? -6.836 -43.082 -8.257 1.00 71.25 175 ALA A N 1
ATOM 1384 C CA . ALA A 1 175 ? -6.286 -42.726 -9.565 1.00 71.25 175 ALA A CA 1
ATOM 1385 C C . ALA A 1 175 ? -5.840 -41.254 -9.634 1.00 71.25 175 ALA A C 1
ATOM 1387 O O . ALA A 1 175 ? -4.747 -40.979 -10.132 1.00 71.25 175 ALA A O 1
ATOM 1388 N N . LEU A 1 176 ? -6.627 -40.326 -9.073 1.00 68.44 176 LEU A N 1
ATOM 1389 C CA . LEU A 1 176 ? -6.258 -38.910 -8.953 1.00 68.44 176 LEU A CA 1
ATOM 1390 C C . LEU A 1 176 ? -4.980 -38.727 -8.122 1.00 68.44 176 LEU A C 1
ATOM 1392 O O . LEU A 1 176 ? -4.048 -38.062 -8.571 1.00 68.44 176 LEU A O 1
ATOM 1396 N N . PHE A 1 177 ? -4.872 -39.406 -6.976 1.00 67.75 177 PHE A N 1
ATOM 1397 C CA . PHE A 1 177 ? -3.666 -39.346 -6.143 1.00 67.75 177 PHE A CA 1
ATOM 1398 C C . PHE A 1 177 ? -2.425 -39.938 -6.826 1.00 67.75 177 PHE A C 1
ATOM 1400 O O . PHE A 1 177 ? -1.338 -39.372 -6.717 1.00 67.75 177 PHE A O 1
ATOM 1407 N N . ARG A 1 178 ? -2.557 -41.046 -7.571 1.00 69.75 178 ARG A N 1
ATOM 1408 C CA . ARG A 1 178 ? -1.430 -41.614 -8.337 1.00 69.75 178 ARG A CA 1
ATOM 1409 C C . ARG A 1 178 ? -0.948 -40.679 -9.446 1.00 69.75 178 ARG A C 1
ATOM 1411 O O . ARG A 1 178 ? 0.247 -40.668 -9.725 1.00 69.75 178 ARG A O 1
ATOM 1418 N N . ARG A 1 179 ? -1.849 -39.903 -10.056 1.00 64.44 179 ARG A N 1
ATOM 1419 C CA . ARG A 1 179 ? -1.521 -38.966 -11.140 1.00 64.44 179 ARG A CA 1
ATOM 1420 C C . ARG A 1 179 ? -0.813 -37.706 -10.630 1.00 64.44 179 ARG A C 1
ATOM 1422 O O . ARG A 1 179 ? 0.071 -37.212 -11.314 1.00 64.44 179 ARG A O 1
ATOM 1429 N N . VAL A 1 180 ? -1.147 -37.246 -9.422 1.00 63.94 180 VAL A N 1
ATOM 1430 C CA . VAL A 1 180 ? -0.498 -36.090 -8.770 1.00 63.94 180 VAL A CA 1
ATOM 1431 C C . VAL A 1 180 ? 0.878 -36.451 -8.196 1.00 63.94 180 VAL A C 1
ATOM 1433 O O . VAL A 1 180 ? 1.804 -35.654 -8.273 1.00 63.94 180 VAL A O 1
ATOM 1436 N N . ILE A 1 181 ? 1.051 -37.668 -7.667 1.00 61.03 181 ILE A N 1
ATOM 1437 C CA . ILE A 1 181 ? 2.323 -38.094 -7.053 1.00 61.03 181 ILE A CA 1
ATOM 1438 C C . ILE A 1 181 ? 3.362 -38.543 -8.101 1.00 61.03 181 ILE A C 1
ATOM 1440 O O . ILE A 1 181 ? 4.559 -38.448 -7.849 1.00 61.03 181 ILE A O 1
ATOM 1444 N N . LYS A 1 182 ? 2.941 -38.999 -9.291 1.00 49.12 182 LYS A N 1
ATOM 1445 C CA . LYS A 1 182 ? 3.846 -39.408 -10.387 1.00 49.12 182 LYS A CA 1
ATOM 1446 C C . LYS A 1 182 ? 4.195 -38.269 -11.363 1.00 49.12 182 LYS A C 1
ATOM 1448 O O . LYS A 1 182 ? 4.294 -38.505 -12.565 1.00 49.12 182 LYS A O 1
ATOM 1453 N N . GLY A 1 183 ? 4.391 -37.046 -10.865 1.00 48.88 183 GLY A N 1
ATOM 1454 C CA . GLY A 1 183 ? 5.066 -35.997 -11.642 1.00 48.88 183 GLY A CA 1
ATOM 1455 C C . GLY A 1 183 ? 6.459 -36.458 -12.115 1.00 48.88 183 GLY A C 1
ATOM 1456 O O . GLY A 1 183 ? 7.012 -37.399 -11.536 1.00 48.88 183 GLY A O 1
ATOM 1457 N N . PRO A 1 184 ? 7.017 -35.855 -13.182 1.00 38.72 184 PRO A N 1
ATOM 1458 C CA . PRO A 1 184 ? 8.214 -36.360 -13.849 1.00 38.72 184 PRO A CA 1
ATOM 1459 C C . PRO A 1 184 ? 9.389 -36.419 -12.868 1.00 38.72 184 PRO A C 1
ATOM 1461 O O . PRO A 1 184 ? 9.826 -35.399 -12.338 1.00 38.72 184 PRO A O 1
ATOM 1464 N N . GLN A 1 185 ? 9.885 -37.630 -12.605 1.00 36.59 185 GLN A N 1
ATOM 1465 C CA . GLN A 1 185 ? 11.074 -37.830 -11.785 1.00 36.59 185 GLN A CA 1
ATOM 1466 C C . GLN A 1 185 ? 12.294 -37.306 -12.546 1.00 36.59 185 GLN A C 1
ATOM 1468 O O . GLN A 1 185 ? 12.780 -37.946 -13.477 1.00 36.59 185 GLN A O 1
ATOM 1473 N N . LEU A 1 186 ? 12.794 -36.140 -12.141 1.00 37.25 186 LEU A N 1
ATOM 1474 C CA . LEU A 1 186 ? 14.157 -35.725 -12.446 1.00 37.25 186 LEU A CA 1
ATOM 1475 C C . LEU A 1 186 ? 15.098 -36.665 -11.687 1.00 37.25 186 LEU A C 1
ATOM 1477 O O . LEU A 1 186 ? 15.175 -36.622 -10.459 1.00 37.25 186 LEU A O 1
ATOM 1481 N N . GLN A 1 187 ? 15.779 -37.547 -12.418 1.00 34.72 187 GLN A N 1
ATOM 1482 C CA . GLN A 1 187 ? 16.867 -38.347 -11.870 1.00 34.72 187 GLN A CA 1
ATOM 1483 C C . GLN A 1 187 ? 18.004 -37.403 -11.463 1.00 34.72 187 GLN A C 1
ATOM 1485 O O . GLN A 1 187 ? 18.692 -36.840 -12.311 1.00 34.72 187 GLN A O 1
ATOM 1490 N N . VAL A 1 188 ? 18.190 -37.214 -10.157 1.00 36.16 188 VAL A N 1
ATOM 1491 C CA . VAL A 1 188 ? 19.370 -36.551 -9.598 1.00 36.16 188 VAL A CA 1
ATOM 1492 C C . VAL A 1 188 ? 20.397 -37.642 -9.317 1.00 36.16 188 VAL A C 1
ATOM 1494 O O . VAL A 1 188 ? 20.312 -38.353 -8.318 1.00 36.16 188 VAL A O 1
ATOM 1497 N N . SER A 1 189 ? 21.351 -37.812 -10.230 1.00 32.91 189 SER A N 1
ATOM 1498 C CA . SER A 1 189 ? 22.548 -38.613 -9.984 1.00 32.91 189 SER A CA 1
ATOM 1499 C C . SER A 1 189 ? 23.389 -37.945 -8.895 1.00 32.91 189 SER A C 1
ATOM 1501 O O . SER A 1 189 ? 23.746 -36.772 -9.013 1.00 32.91 189 SER A O 1
ATOM 1503 N N . ALA A 1 190 ? 23.693 -38.701 -7.842 1.00 35.78 190 ALA A N 1
ATOM 1504 C CA . ALA A 1 190 ? 24.499 -38.286 -6.704 1.00 35.78 190 ALA A CA 1
ATOM 1505 C C . ALA A 1 190 ? 25.891 -37.789 -7.134 1.00 35.78 190 ALA A C 1
ATOM 1507 O O . ALA A 1 190 ? 26.680 -38.538 -7.710 1.00 35.78 190 ALA A O 1
ATOM 1508 N N . VAL A 1 191 ? 26.206 -36.534 -6.809 1.00 33.00 191 VAL A N 1
ATOM 1509 C CA . VAL A 1 191 ? 27.570 -36.000 -6.859 1.00 33.00 191 VAL A CA 1
ATOM 1510 C C . VAL A 1 191 ? 28.173 -36.203 -5.473 1.00 33.00 191 VAL A C 1
ATOM 1512 O O . VAL A 1 191 ? 27.698 -35.635 -4.496 1.00 33.00 191 VAL A O 1
ATOM 1515 N N . LYS A 1 192 ? 29.180 -37.078 -5.394 1.00 33.56 192 LYS A N 1
ATOM 1516 C CA . LYS A 1 192 ? 29.998 -37.299 -4.198 1.00 33.56 192 LYS A CA 1
ATOM 1517 C C . LYS A 1 192 ? 30.807 -36.039 -3.895 1.00 33.56 192 LYS A C 1
ATOM 1519 O O . LYS A 1 192 ? 31.605 -35.613 -4.730 1.00 33.56 192 LYS A O 1
ATOM 1524 N N . ASP A 1 193 ? 30.641 -35.515 -2.687 1.00 35.03 193 ASP A N 1
ATOM 1525 C CA . ASP A 1 193 ? 31.526 -34.520 -2.095 1.00 35.03 193 ASP A CA 1
ATOM 1526 C C . ASP A 1 193 ? 32.956 -35.071 -2.003 1.00 35.03 193 ASP A C 1
ATOM 1528 O O . ASP A 1 193 ? 33.210 -36.117 -1.400 1.00 35.03 193 ASP A O 1
ATOM 1532 N N . ARG A 1 194 ? 33.903 -34.347 -2.604 1.00 32.69 194 ARG A N 1
ATOM 1533 C CA . ARG A 1 194 ? 35.318 -34.396 -2.237 1.00 32.69 194 ARG A CA 1
ATOM 1534 C C . ARG A 1 194 ? 35.696 -33.033 -1.678 1.00 32.69 194 ARG A C 1
ATOM 1536 O O . ARG A 1 194 ? 35.755 -32.042 -2.399 1.00 32.69 194 ARG A O 1
ATOM 1543 N N . THR A 1 195 ? 35.935 -33.028 -0.379 1.00 41.53 195 THR A N 1
ATOM 1544 C CA . THR A 1 195 ? 36.748 -32.055 0.342 1.00 41.53 195 THR A CA 1
ATOM 1545 C C . THR A 1 195 ? 38.201 -32.125 -0.139 1.00 41.53 195 THR A C 1
ATOM 1547 O O . THR A 1 195 ? 38.653 -33.207 -0.510 1.00 41.53 195 THR A O 1
ATOM 1550 N N . VAL A 1 196 ? 38.904 -30.981 -0.150 1.00 33.75 196 VAL A N 1
ATOM 1551 C CA . VAL A 1 196 ? 40.340 -30.757 0.181 1.00 33.75 196 VAL A CA 1
ATOM 1552 C C . VAL A 1 196 ? 40.698 -29.280 -0.139 1.00 33.75 196 VAL A C 1
ATOM 1554 O O . VAL A 1 196 ? 40.045 -28.684 -0.998 1.00 33.75 196 VAL A O 1
ATOM 1557 N N . PRO A 1 197 ? 41.639 -28.650 0.601 1.00 35.56 197 PRO A N 1
ATOM 1558 C CA . PRO A 1 197 ? 41.605 -27.233 0.960 1.00 35.56 197 PRO A CA 1
ATOM 1559 C C . PRO A 1 197 ? 42.648 -26.345 0.251 1.00 35.56 197 PRO A C 1
ATOM 1561 O O . PRO A 1 197 ? 43.424 -26.786 -0.590 1.00 35.56 197 PRO A O 1
ATOM 1564 N N . SER A 1 198 ? 42.610 -25.067 0.635 1.00 49.66 198 SER A N 1
ATOM 1565 C CA . SER A 1 198 ? 43.473 -23.941 0.269 1.00 49.66 198 SER A CA 1
ATOM 1566 C C . SER A 1 198 ? 44.978 -24.194 0.407 1.00 49.66 198 SER A C 1
ATOM 1568 O O . SER A 1 198 ? 45.419 -24.563 1.489 1.00 49.66 198 SER A O 1
ATOM 1570 N N . GLU A 1 199 ? 45.750 -23.853 -0.628 1.00 42.75 199 GLU A N 1
ATOM 1571 C CA . GLU A 1 199 ? 47.179 -23.487 -0.575 1.00 42.75 199 GLU A CA 1
ATOM 1572 C C . GLU A 1 199 ? 47.537 -22.786 -1.904 1.00 42.75 199 GLU A C 1
ATOM 1574 O O . GLU A 1 199 ? 48.033 -23.405 -2.842 1.00 42.75 199 GLU A O 1
ATOM 1579 N N . GLU A 1 200 ? 47.220 -21.493 -2.037 1.00 36.72 200 GLU A N 1
ATOM 1580 C CA . GLU A 1 200 ? 47.719 -20.685 -3.166 1.00 36.72 200 GLU A CA 1
ATOM 1581 C C . GLU A 1 200 ? 47.903 -19.211 -2.766 1.00 36.72 200 GLU A C 1
ATOM 1583 O O . GLU A 1 200 ? 47.466 -18.290 -3.448 1.00 36.72 200 GLU A O 1
ATOM 1588 N N . GLU A 1 201 ? 48.549 -18.982 -1.616 1.00 40.75 201 GLU A N 1
ATOM 1589 C CA . GLU A 1 201 ? 48.904 -17.632 -1.144 1.00 40.75 201 GLU A CA 1
ATOM 1590 C C . GLU A 1 201 ? 50.353 -17.527 -0.627 1.00 40.75 201 GLU A C 1
ATOM 1592 O O . GLU A 1 201 ? 50.683 -16.705 0.224 1.00 40.75 201 GLU A O 1
ATOM 1597 N N . LYS A 1 202 ? 51.270 -18.339 -1.168 1.00 40.81 202 LYS A N 1
ATOM 1598 C CA . LYS A 1 202 ? 52.711 -18.227 -0.889 1.00 40.81 202 LYS A CA 1
ATOM 1599 C C . LYS A 1 202 ? 53.524 -18.429 -2.160 1.00 40.81 202 LYS A C 1
ATOM 1601 O O . LYS A 1 202 ? 53.764 -19.567 -2.543 1.00 40.81 202 LYS A O 1
ATOM 1606 N N . ARG A 1 203 ? 53.949 -17.325 -2.793 1.00 38.00 203 ARG A N 1
ATOM 1607 C CA . ARG A 1 203 ? 55.225 -17.159 -3.538 1.00 38.00 203 ARG A CA 1
ATOM 1608 C C . ARG A 1 203 ? 55.190 -15.890 -4.394 1.00 38.00 203 ARG A C 1
ATOM 1610 O O . ARG A 1 203 ? 54.866 -15.983 -5.571 1.00 38.00 203 ARG A O 1
ATOM 1617 N N . LYS A 1 204 ? 55.559 -14.735 -3.823 1.00 35.22 204 LYS A N 1
ATOM 1618 C CA . LYS A 1 204 ? 56.174 -13.595 -4.544 1.00 35.22 204 LYS A CA 1
ATOM 1619 C C . LYS A 1 204 ? 56.900 -12.649 -3.575 1.00 35.22 204 LYS A C 1
ATOM 1621 O O . LYS A 1 204 ? 56.381 -11.575 -3.309 1.00 35.22 204 LYS A O 1
ATOM 1626 N N . ILE A 1 205 ? 58.080 -13.032 -3.080 1.00 35.84 205 ILE A N 1
ATOM 1627 C CA . ILE A 1 205 ? 59.173 -12.124 -2.664 1.00 35.84 205 ILE A CA 1
ATOM 1628 C C . ILE A 1 205 ? 60.501 -12.869 -2.937 1.00 35.84 205 ILE A C 1
ATOM 1630 O O . ILE A 1 205 ? 60.527 -14.081 -2.740 1.00 35.84 205 ILE A O 1
ATOM 1634 N N . ALA A 1 206 ? 61.540 -12.127 -3.359 1.00 32.22 206 ALA A N 1
ATOM 1635 C CA . ALA A 1 206 ? 62.903 -12.504 -3.799 1.00 32.22 206 ALA A CA 1
ATOM 1636 C C . ALA A 1 206 ? 63.011 -12.799 -5.318 1.00 32.22 206 ALA A C 1
ATOM 1638 O O . ALA A 1 206 ? 62.277 -13.636 -5.826 1.00 32.22 206 ALA A O 1
ATOM 1639 N N . GLU A 1 207 ? 63.835 -12.134 -6.141 1.00 33.84 207 GLU A N 1
ATOM 1640 C CA . GLU A 1 207 ? 65.047 -11.343 -5.883 1.00 33.84 207 GLU A CA 1
ATOM 1641 C C . GLU A 1 207 ? 65.385 -10.368 -7.043 1.00 33.84 207 GLU A C 1
ATOM 1643 O O . GLU A 1 207 ? 65.016 -10.582 -8.196 1.00 33.84 207 GLU A O 1
ATOM 1648 N N . HIS A 1 208 ? 66.072 -9.292 -6.641 1.00 34.19 208 HIS A N 1
ATOM 1649 C CA . HIS A 1 208 ? 66.947 -8.306 -7.306 1.00 34.19 208 HIS A CA 1
ATOM 1650 C C . HIS A 1 208 ? 67.453 -8.592 -8.742 1.00 34.19 208 HIS A C 1
ATOM 1652 O O . HIS A 1 208 ? 67.837 -9.701 -9.077 1.00 34.19 208 HIS A O 1
ATOM 1658 N N . SER A 1 209 ? 67.385 -7.631 -9.676 1.00 36.09 209 SER A N 1
ATOM 1659 C CA . SER A 1 209 ? 68.249 -6.438 -9.843 1.00 36.09 209 SER A CA 1
ATOM 1660 C C . SER A 1 209 ? 69.673 -6.763 -10.302 1.00 36.09 209 SER A C 1
ATOM 1662 O O . SER A 1 209 ? 70.515 -7.045 -9.464 1.00 36.09 209 SER A O 1
ATOM 1664 N N . LEU A 1 210 ? 69.946 -6.578 -11.601 1.00 34.19 210 LEU A N 1
ATOM 1665 C CA . LEU A 1 210 ? 71.234 -6.114 -12.131 1.00 34.19 210 LEU A CA 1
ATOM 1666 C C . LEU A 1 210 ? 70.985 -5.246 -13.386 1.00 34.19 210 LEU A C 1
ATOM 1668 O O . LEU A 1 210 ? 70.436 -5.714 -14.383 1.00 34.19 210 LEU A O 1
ATOM 1672 N N . HIS A 1 211 ? 71.356 -3.964 -13.281 1.00 37.47 211 HIS A N 1
ATOM 1673 C CA . HIS A 1 211 ? 71.800 -3.092 -14.382 1.00 37.47 211 HIS A CA 1
ATOM 1674 C C . HIS A 1 211 ? 73.065 -3.713 -15.035 1.00 37.47 211 HIS A C 1
ATOM 1676 O O . HIS A 1 211 ? 73.716 -4.531 -14.394 1.00 37.47 211 HIS A O 1
ATOM 1682 N N . SER A 1 212 ? 73.480 -3.419 -16.268 1.00 38.12 212 SER A N 1
ATOM 1683 C CA . SER A 1 212 ? 73.602 -2.108 -16.909 1.00 38.12 212 SER A CA 1
ATOM 1684 C C . SER A 1 212 ? 73.832 -2.220 -18.434 1.00 38.12 212 SER A C 1
ATOM 1686 O O . SER A 1 212 ? 74.077 -3.305 -18.951 1.00 38.12 212 SER A O 1
ATOM 1688 N N . ASP A 1 213 ? 73.757 -1.056 -19.092 1.00 39.88 213 ASP A N 1
ATOM 1689 C CA . ASP A 1 213 ? 74.504 -0.594 -20.276 1.00 39.88 213 ASP A CA 1
ATOM 1690 C C . ASP A 1 213 ? 74.447 -1.358 -21.608 1.00 39.88 213 ASP A C 1
ATOM 1692 O O . ASP A 1 213 ? 74.822 -2.517 -21.711 1.00 39.88 213 ASP A O 1
ATOM 1696 N N . ILE A 1 214 ? 74.081 -0.626 -22.670 1.00 37.19 214 ILE A N 1
ATOM 1697 C CA . ILE A 1 214 ? 74.880 -0.436 -23.897 1.00 37.19 214 ILE A CA 1
ATOM 1698 C C . ILE A 1 214 ? 74.234 0.706 -24.698 1.00 37.19 214 ILE A C 1
ATOM 1700 O O . ILE A 1 214 ? 73.072 0.630 -25.101 1.00 37.19 214 ILE A O 1
ATOM 1704 N N . GLY A 1 215 ? 75.007 1.776 -24.893 1.00 35.34 215 GLY A N 1
ATOM 1705 C CA . GLY A 1 215 ? 74.725 2.862 -25.825 1.00 35.34 215 GLY A CA 1
ATOM 1706 C C . GLY A 1 215 ? 75.347 2.625 -27.206 1.00 35.34 215 GLY A C 1
ATOM 1707 O O . GLY A 1 215 ? 76.296 1.858 -27.345 1.00 35.34 215 GLY A O 1
ATOM 1708 N N . ASP A 1 216 ? 74.752 3.306 -28.186 1.00 43.66 216 ASP A N 1
ATOM 1709 C CA . ASP A 1 216 ? 75.273 3.846 -29.451 1.00 43.66 216 ASP A CA 1
ATOM 1710 C C . ASP A 1 216 ? 76.288 3.048 -30.287 1.00 43.66 216 ASP A C 1
ATOM 1712 O O . ASP A 1 216 ? 77.434 2.897 -29.894 1.00 43.66 216 ASP A O 1
ATOM 1716 N N . TYR A 1 217 ? 75.925 2.720 -31.540 1.00 34.97 217 TYR A N 1
ATOM 1717 C CA . TYR A 1 217 ? 76.775 2.992 -32.716 1.00 34.97 217 TYR A CA 1
ATOM 1718 C C . TYR A 1 217 ? 75.967 2.990 -34.032 1.00 34.97 217 TYR A C 1
ATOM 1720 O O . TYR A 1 217 ? 75.135 2.122 -34.295 1.00 34.97 217 TYR A O 1
ATOM 1728 N N . ALA A 1 218 ? 76.233 4.007 -34.854 1.00 36.16 218 ALA A N 1
ATOM 1729 C CA . ALA A 1 218 ? 75.638 4.299 -36.159 1.00 36.16 218 ALA A CA 1
ATOM 1730 C C . ALA A 1 218 ? 76.132 3.372 -37.298 1.00 36.16 218 ALA A C 1
ATOM 1732 O O . ALA A 1 218 ? 77.204 2.778 -37.178 1.00 36.16 218 ALA A O 1
ATOM 1733 N N . PRO A 1 219 ? 75.434 3.296 -38.453 1.00 49.09 219 PRO A N 1
ATOM 1734 C CA . PRO A 1 219 ? 75.911 2.550 -39.616 1.00 49.09 219 PRO A CA 1
ATOM 1735 C C . PRO A 1 219 ? 76.594 3.458 -40.659 1.00 49.09 219 PRO A C 1
ATOM 1737 O O . PRO A 1 219 ? 76.067 4.532 -40.963 1.00 49.09 219 PRO A O 1
ATOM 1740 N N . PRO A 1 220 ? 77.668 2.997 -41.332 1.00 54.38 220 PRO A N 1
ATOM 1741 C CA . PRO A 1 220 ? 78.058 3.558 -42.618 1.00 54.38 220 PRO A CA 1
ATOM 1742 C C . PRO A 1 220 ? 77.958 2.556 -43.787 1.00 54.38 220 PRO A C 1
ATOM 1744 O O . PRO A 1 220 ? 78.422 1.422 -43.766 1.00 54.38 220 PRO A O 1
ATOM 1747 N N . THR A 1 221 ? 77.298 3.062 -44.825 1.00 51.03 221 THR A N 1
ATOM 1748 C CA . THR A 1 221 ? 77.456 2.912 -46.284 1.00 51.03 221 THR A CA 1
ATOM 1749 C C . THR A 1 221 ? 78.409 1.880 -46.929 1.00 51.03 221 THR A C 1
ATOM 1751 O O . THR A 1 221 ? 79.615 1.885 -46.727 1.00 51.03 221 THR A O 1
ATOM 1754 N N . LYS A 1 222 ? 77.826 1.165 -47.911 1.00 50.25 222 LYS A N 1
ATOM 1755 C CA . LYS A 1 222 ? 78.301 0.746 -49.259 1.00 50.25 222 LYS A CA 1
ATOM 1756 C C . LYS A 1 222 ? 79.802 0.873 -49.631 1.00 50.25 222 LYS A C 1
ATOM 1758 O O . LYS A 1 222 ? 80.290 1.985 -49.795 1.00 50.25 222 LYS A O 1
ATOM 1763 N N . LYS A 1 223 ? 80.385 -0.254 -50.087 1.00 43.38 223 LYS A N 1
ATOM 1764 C CA . LYS A 1 223 ? 81.043 -0.528 -51.407 1.00 43.38 223 LYS A CA 1
ATOM 1765 C C . LYS A 1 223 ? 82.280 -1.438 -51.252 1.00 43.38 223 LYS A C 1
ATOM 1767 O O . LYS A 1 223 ? 83.217 -1.046 -50.579 1.00 43.38 223 LYS A O 1
ATOM 1772 N N . ARG A 1 224 ? 82.332 -2.540 -52.020 1.00 39.16 224 ARG A N 1
ATOM 1773 C CA . ARG A 1 224 ? 83.389 -2.935 -52.996 1.00 39.16 224 ARG A CA 1
ATOM 1774 C C . ARG A 1 224 ? 83.529 -4.458 -53.116 1.00 39.16 224 ARG A C 1
ATOM 1776 O O . ARG A 1 224 ? 83.703 -5.169 -52.139 1.00 39.16 224 ARG A O 1
ATOM 1783 N N . ARG A 1 225 ? 83.500 -4.908 -54.375 1.00 48.47 225 ARG A N 1
ATOM 1784 C CA . ARG A 1 225 ? 84.028 -6.187 -54.864 1.00 48.47 225 ARG A CA 1
ATOM 1785 C C . ARG A 1 225 ? 85.521 -6.289 -54.542 1.00 48.47 225 ARG A C 1
ATOM 1787 O O . ARG A 1 225 ? 86.230 -5.342 -54.860 1.00 48.47 225 ARG A O 1
ATOM 1794 N N . MET A 1 226 ? 85.968 -7.443 -54.054 1.00 38.62 226 MET A N 1
ATOM 1795 C CA . MET A 1 226 ? 87.286 -8.029 -54.327 1.00 38.62 226 MET A CA 1
ATOM 1796 C C . MET A 1 226 ? 87.178 -9.545 -54.127 1.00 38.62 226 MET A C 1
ATOM 1798 O O . MET A 1 226 ? 86.657 -10.012 -53.118 1.00 38.62 226 MET A O 1
ATOM 1802 N N . ALA A 1 227 ? 87.639 -10.294 -55.122 1.00 47.62 227 ALA A N 1
ATOM 1803 C CA . ALA A 1 227 ? 87.840 -11.730 -55.056 1.00 47.62 227 ALA A CA 1
ATOM 1804 C C . ALA A 1 227 ? 89.125 -12.028 -54.269 1.00 47.62 227 ALA A C 1
ATOM 1806 O O . ALA A 1 227 ? 90.133 -11.388 -54.538 1.00 47.62 227 ALA A O 1
ATOM 1807 N N . HIS A 1 228 ? 89.104 -13.007 -53.358 1.00 39.53 228 HIS A N 1
ATOM 1808 C CA . HIS A 1 228 ? 90.289 -13.780 -52.968 1.00 39.53 228 HIS A CA 1
ATOM 1809 C C . HIS A 1 228 ? 89.905 -15.087 -52.253 1.00 39.53 228 HIS A C 1
ATOM 1811 O O . HIS A 1 228 ? 89.232 -15.073 -51.232 1.00 39.53 228 HIS A O 1
ATOM 1817 N N . GLN A 1 229 ? 90.361 -16.179 -52.872 1.00 37.28 229 GLN A N 1
ATOM 1818 C CA . GLN A 1 229 ? 90.887 -17.456 -52.366 1.00 37.28 229 GLN A CA 1
ATOM 1819 C C . GLN A 1 229 ? 90.253 -18.173 -51.148 1.00 37.28 229 GLN A C 1
ATOM 1821 O O . GLN A 1 229 ? 90.063 -17.580 -50.087 1.00 37.28 229 GLN A O 1
ATOM 1826 N N . PRO A 1 230 ? 90.038 -19.504 -51.248 1.00 43.16 230 PRO A N 1
ATOM 1827 C CA . PRO A 1 230 ? 89.579 -20.321 -50.133 1.00 43.16 230 PRO A CA 1
ATOM 1828 C C . PRO A 1 230 ? 90.718 -20.521 -49.122 1.00 43.16 230 PRO A C 1
ATOM 1830 O O . PRO A 1 230 ? 91.664 -21.266 -49.368 1.00 43.16 230 PRO A O 1
ATOM 1833 N N . LYS A 1 231 ? 90.623 -19.863 -47.962 1.00 41.84 231 LYS A N 1
ATOM 1834 C CA . LYS A 1 231 ? 91.387 -20.261 -46.775 1.00 41.84 231 LYS A CA 1
ATOM 1835 C C . LYS A 1 231 ? 90.751 -21.521 -46.198 1.00 41.84 231 LYS A C 1
ATOM 1837 O O . LYS A 1 231 ? 89.583 -21.513 -45.820 1.00 41.84 231 LYS A O 1
ATOM 1842 N N . VAL A 1 232 ? 91.545 -22.585 -46.148 1.00 49.25 232 VAL A N 1
ATOM 1843 C CA . VAL A 1 232 ? 91.293 -23.800 -45.372 1.00 49.25 232 VAL A CA 1
ATOM 1844 C C . VAL A 1 232 ? 91.020 -23.380 -43.927 1.00 49.25 232 VAL A C 1
ATOM 1846 O O . VAL A 1 232 ? 91.887 -22.824 -43.258 1.00 49.25 232 VAL A O 1
ATOM 1849 N N . ILE A 1 233 ? 89.777 -23.574 -43.489 1.00 41.62 233 ILE A N 1
ATOM 1850 C CA . ILE A 1 233 ? 89.355 -23.382 -42.105 1.00 41.62 233 ILE A CA 1
ATOM 1851 C C . ILE A 1 233 ? 89.847 -24.613 -41.350 1.00 41.62 233 ILE A C 1
ATOM 1853 O O . ILE A 1 233 ? 89.336 -25.714 -41.552 1.00 41.62 233 ILE A O 1
ATOM 1857 N N . GLU A 1 234 ? 90.867 -24.431 -40.515 1.00 50.16 234 GLU A N 1
ATOM 1858 C CA . GLU A 1 234 ? 91.204 -25.403 -39.480 1.00 50.16 234 GLU A CA 1
ATOM 1859 C C . GLU A 1 234 ? 89.951 -25.676 -38.634 1.00 50.16 234 GLU A C 1
ATOM 1861 O O . GLU A 1 234 ? 89.212 -24.730 -38.334 1.00 50.16 234 GLU A O 1
ATOM 1866 N N . PRO A 1 235 ? 89.674 -26.937 -38.252 1.00 48.66 235 PRO A N 1
ATOM 1867 C CA . PRO A 1 235 ? 88.543 -27.262 -37.401 1.00 48.66 235 PRO A CA 1
ATOM 1868 C C . PRO A 1 235 ? 88.776 -26.610 -36.041 1.00 48.66 235 PRO A C 1
ATOM 1870 O O . PRO A 1 235 ? 89.451 -27.151 -35.163 1.00 48.66 235 PRO A O 1
ATOM 1873 N N . ASN A 1 236 ? 88.221 -25.409 -35.886 1.00 51.88 236 ASN A N 1
ATOM 1874 C CA . ASN A 1 236 ? 88.094 -24.759 -34.603 1.00 51.88 236 ASN A CA 1
ATOM 1875 C C . ASN A 1 236 ? 87.413 -25.781 -33.702 1.00 51.88 236 ASN A C 1
ATOM 1877 O O . ASN A 1 236 ? 86.353 -26.307 -34.048 1.00 51.88 236 ASN A O 1
ATOM 1881 N N . LYS A 1 237 ? 88.063 -26.107 -32.585 1.00 57.03 237 LYS A N 1
ATOM 1882 C CA . LYS A 1 237 ? 87.503 -26.934 -31.521 1.00 57.03 237 LYS A CA 1
ATOM 1883 C C . LYS A 1 237 ? 86.344 -26.143 -30.921 1.00 57.03 237 LYS A C 1
ATOM 1885 O O . LYS A 1 237 ? 86.486 -25.555 -29.853 1.00 57.03 237 LYS A O 1
ATOM 1890 N N . THR A 1 238 ? 85.225 -26.071 -31.642 1.00 59.31 238 THR A N 1
ATOM 1891 C CA . THR A 1 238 ? 83.934 -25.675 -31.106 1.00 59.31 238 THR A CA 1
ATOM 1892 C C . THR A 1 238 ? 83.733 -26.628 -29.955 1.00 59.31 238 THR A C 1
ATOM 1894 O O . THR A 1 238 ? 83.602 -27.840 -30.138 1.00 59.31 238 THR A O 1
ATOM 1897 N N . SER A 1 239 ? 83.919 -26.080 -28.761 1.00 67.00 239 SER A N 1
ATOM 1898 C CA . SER A 1 239 ? 83.893 -26.825 -27.524 1.00 67.00 239 SER A CA 1
ATOM 1899 C C . SER A 1 239 ? 82.630 -27.673 -27.545 1.00 67.00 239 SER A C 1
ATOM 1901 O O . SER A 1 239 ? 81.553 -27.159 -27.840 1.00 67.00 239 SER A O 1
ATOM 1903 N N . VAL A 1 240 ? 82.746 -28.968 -27.254 1.00 72.12 240 VAL A N 1
ATOM 1904 C CA . VAL A 1 240 ? 81.602 -29.890 -27.119 1.00 72.12 240 VAL A CA 1
ATOM 1905 C C . VAL A 1 240 ? 80.480 -29.256 -26.274 1.00 72.12 240 VAL A C 1
ATOM 1907 O O . VAL A 1 240 ? 79.299 -29.496 -26.508 1.00 72.12 240 VAL A O 1
ATOM 1910 N N . LEU A 1 241 ? 80.849 -28.345 -25.367 1.00 74.81 241 LEU A N 1
ATOM 1911 C CA . LEU A 1 241 ? 79.963 -27.522 -24.555 1.00 74.81 241 LEU A CA 1
ATOM 1912 C C . LEU A 1 241 ? 79.038 -26.569 -25.346 1.00 74.81 241 LEU A C 1
ATOM 1914 O O . LEU A 1 241 ? 77.900 -26.366 -24.938 1.00 74.81 241 LEU A O 1
ATOM 1918 N N . GLU A 1 242 ? 79.484 -25.966 -26.450 1.00 80.94 242 GLU A N 1
ATOM 1919 C CA . GLU A 1 242 ? 78.636 -25.116 -27.306 1.00 80.94 242 GLU A CA 1
ATOM 1920 C C . GLU A 1 242 ? 77.630 -25.943 -28.105 1.00 80.94 242 GLU A C 1
ATOM 1922 O O . GLU A 1 242 ? 76.470 -25.551 -28.220 1.00 80.94 242 GLU A O 1
ATOM 1927 N N . ILE A 1 243 ? 78.039 -27.121 -28.585 1.00 79.81 243 ILE A N 1
ATOM 1928 C CA . ILE A 1 243 ? 77.134 -28.055 -29.266 1.00 79.81 243 ILE A CA 1
ATOM 1929 C C . ILE A 1 243 ? 76.075 -28.577 -28.283 1.00 79.81 243 ILE A C 1
ATOM 1931 O O . ILE A 1 243 ? 74.895 -28.592 -28.626 1.00 79.81 243 ILE A O 1
ATOM 1935 N N . MET A 1 244 ? 76.452 -28.911 -27.041 1.00 80.25 244 MET A N 1
ATOM 1936 C CA . MET A 1 244 ? 75.491 -29.295 -25.995 1.00 80.25 244 MET A CA 1
ATOM 1937 C C . MET A 1 244 ? 74.497 -28.169 -25.674 1.00 80.25 244 MET A C 1
ATOM 1939 O O . MET A 1 244 ? 73.297 -28.419 -25.631 1.00 80.25 244 MET A O 1
ATOM 1943 N N . LYS A 1 245 ? 74.954 -26.913 -25.555 1.00 87.44 245 LYS A N 1
ATOM 1944 C CA . LYS A 1 245 ? 74.056 -25.762 -25.335 1.00 87.44 245 LYS A CA 1
ATOM 1945 C C . LYS A 1 245 ? 73.066 -25.552 -26.484 1.00 87.44 245 LYS A C 1
ATOM 1947 O O . LYS A 1 245 ? 71.921 -25.177 -26.241 1.00 87.44 245 LYS A O 1
ATOM 1952 N N . LEU A 1 246 ? 73.489 -25.768 -27.731 1.00 84.50 246 LEU A N 1
ATOM 1953 C CA . LEU A 1 246 ? 72.600 -25.661 -28.891 1.00 84.50 246 LEU A CA 1
ATOM 1954 C C . LEU A 1 246 ? 71.565 -26.795 -28.935 1.00 84.50 246 LEU A C 1
ATOM 1956 O O . LEU A 1 246 ? 70.425 -26.544 -29.326 1.00 84.50 246 LEU A O 1
ATOM 1960 N N . LEU A 1 247 ? 71.928 -28.006 -28.500 1.00 85.50 247 LEU A N 1
ATOM 1961 C CA . LEU A 1 247 ? 70.990 -29.126 -28.368 1.00 85.50 247 LEU A CA 1
ATOM 1962 C C . LEU A 1 247 ? 69.943 -28.864 -27.272 1.00 85.50 247 LEU A C 1
ATOM 1964 O O . LEU A 1 247 ? 68.751 -29.013 -27.534 1.00 85.50 247 LEU A O 1
ATOM 1968 N N . ASP A 1 248 ? 70.351 -28.351 -26.108 1.00 90.00 248 ASP A N 1
ATOM 1969 C CA . ASP A 1 248 ? 69.421 -27.991 -25.024 1.00 90.00 248 ASP A CA 1
ATOM 1970 C C . ASP A 1 248 ? 68.426 -26.892 -25.450 1.00 90.00 248 ASP A C 1
ATOM 1972 O O . ASP A 1 248 ? 67.241 -26.922 -25.098 1.00 90.00 248 ASP A O 1
ATOM 1976 N N . LEU A 1 249 ? 68.887 -25.916 -26.243 1.00 88.81 249 LEU A N 1
ATOM 1977 C CA . LEU A 1 249 ? 68.026 -24.871 -26.805 1.00 88.81 249 LEU A CA 1
ATOM 1978 C C . LEU A 1 249 ? 67.031 -25.431 -27.833 1.00 88.81 249 LEU A C 1
ATOM 1980 O O . LEU A 1 249 ? 65.872 -25.007 -27.849 1.00 88.81 249 LEU A O 1
ATOM 1984 N N . ALA A 1 250 ? 67.450 -26.393 -28.660 1.00 89.12 250 ALA A N 1
ATOM 1985 C CA . ALA A 1 250 ? 66.571 -27.052 -29.623 1.00 89.12 250 ALA A CA 1
ATOM 1986 C C . ALA A 1 250 ? 65.464 -27.863 -28.922 1.00 89.12 250 ALA A C 1
ATOM 1988 O O . ALA A 1 250 ? 64.290 -27.754 -29.298 1.00 89.12 250 ALA A O 1
ATOM 1989 N N . ASP A 1 251 ? 65.807 -28.583 -27.851 1.00 91.69 251 ASP A N 1
ATOM 1990 C CA . ASP A 1 251 ? 64.848 -29.333 -27.035 1.00 91.69 251 ASP A CA 1
ATOM 1991 C C . ASP A 1 251 ? 63.853 -28.400 -26.326 1.00 91.69 251 ASP A C 1
ATOM 1993 O O . ASP A 1 251 ? 62.642 -28.664 -26.296 1.00 91.69 251 ASP A O 1
ATOM 1997 N N . ALA A 1 252 ? 64.324 -27.261 -25.810 1.00 89.44 252 ALA A N 1
ATOM 1998 C CA . ALA A 1 252 ? 63.465 -26.244 -25.206 1.00 89.44 252 ALA A CA 1
ATOM 1999 C C . ALA A 1 252 ? 62.467 -25.648 -26.220 1.00 89.44 252 ALA A C 1
ATOM 2001 O O . ALA A 1 252 ? 61.283 -25.459 -25.902 1.00 89.44 252 ALA A O 1
ATOM 2002 N N . ASP A 1 253 ? 62.906 -25.399 -27.455 1.00 90.50 253 ASP A N 1
ATOM 2003 C CA . ASP A 1 253 ? 62.043 -24.911 -28.532 1.00 90.50 253 ASP A CA 1
ATOM 2004 C C . ASP A 1 253 ? 61.011 -25.958 -28.975 1.00 90.50 253 ASP A C 1
ATOM 2006 O O . ASP A 1 253 ? 59.847 -25.614 -29.231 1.00 90.50 253 ASP A O 1
ATOM 2010 N N . GLU A 1 254 ? 61.372 -27.243 -29.007 1.00 92.81 254 GLU A N 1
ATOM 2011 C CA . GLU A 1 254 ? 60.422 -28.319 -29.292 1.00 92.81 254 GLU A CA 1
ATOM 2012 C C . GLU A 1 254 ? 59.363 -28.444 -28.183 1.00 92.81 254 GLU A C 1
ATOM 2014 O O . GLU A 1 254 ? 58.157 -28.525 -28.462 1.00 92.81 254 GLU A O 1
ATOM 2019 N N . GLN A 1 255 ? 59.773 -28.366 -26.914 1.00 90.94 255 GLN A N 1
ATOM 2020 C CA . GLN A 1 255 ? 58.848 -28.358 -25.779 1.00 90.94 255 GLN A CA 1
ATOM 2021 C C . GLN A 1 255 ? 57.908 -27.144 -25.816 1.00 90.94 255 GLN A C 1
ATOM 2023 O O . GLN A 1 255 ? 56.700 -27.276 -25.568 1.00 90.94 255 GLN A O 1
ATOM 2028 N N . LYS A 1 256 ? 58.415 -25.965 -26.195 1.00 93.00 256 LYS A N 1
ATOM 2029 C CA . LYS A 1 256 ? 57.611 -24.748 -26.363 1.00 93.00 256 LYS A CA 1
ATOM 2030 C C . LYS A 1 256 ? 56.591 -24.898 -27.494 1.00 93.00 256 LYS A C 1
ATOM 2032 O O . LYS A 1 256 ? 55.421 -24.550 -27.300 1.00 93.00 256 LYS A O 1
ATOM 2037 N N . LYS A 1 257 ? 56.978 -25.482 -28.634 1.00 92.25 257 LYS A N 1
ATOM 2038 C CA . LYS A 1 257 ? 56.057 -25.802 -29.742 1.00 92.25 257 LYS A CA 1
ATOM 2039 C C . LYS A 1 257 ? 54.964 -26.783 -29.303 1.00 92.25 257 LYS A C 1
ATOM 2041 O O . LYS A 1 257 ? 53.785 -26.512 -29.546 1.00 92.25 257 LYS A O 1
ATOM 2046 N N . LYS A 1 258 ? 55.315 -27.853 -28.576 1.00 94.50 258 LYS A N 1
ATOM 2047 C CA . LYS A 1 258 ? 54.347 -28.812 -28.002 1.00 94.50 258 LYS A CA 1
ATOM 2048 C C . LYS A 1 258 ? 53.369 -28.132 -27.036 1.00 94.50 258 LYS A C 1
ATOM 2050 O O . LYS A 1 258 ? 52.163 -28.380 -27.101 1.00 94.50 258 LYS A O 1
ATOM 2055 N N . LYS A 1 259 ? 53.851 -27.226 -26.177 1.00 94.19 259 LYS A N 1
ATOM 2056 C CA . LYS A 1 259 ? 53.008 -26.461 -25.241 1.00 94.19 259 LYS A CA 1
ATOM 2057 C C . LYS A 1 259 ? 52.036 -25.526 -25.969 1.00 94.19 259 LYS A C 1
ATOM 2059 O O . LYS A 1 259 ? 50.857 -25.488 -25.621 1.00 94.19 259 LYS A O 1
ATOM 2064 N N . ILE A 1 260 ? 52.497 -24.827 -27.010 1.00 91.94 260 ILE A N 1
ATOM 2065 C CA . ILE A 1 260 ? 51.644 -23.965 -27.845 1.00 91.94 260 ILE A CA 1
ATOM 2066 C C . ILE A 1 260 ? 50.574 -24.790 -28.575 1.00 91.94 260 ILE A C 1
ATOM 2068 O O . ILE A 1 260 ? 49.421 -24.360 -28.636 1.00 91.94 260 ILE A O 1
ATOM 2072 N N . GLY A 1 261 ? 50.921 -25.979 -29.082 1.00 95.50 261 GLY A N 1
ATOM 2073 C CA . GLY A 1 261 ? 49.967 -26.908 -29.695 1.00 95.50 261 GLY A CA 1
ATOM 2074 C C . GLY A 1 261 ? 48.826 -27.282 -28.744 1.00 95.50 261 GLY A C 1
ATOM 2075 O O . GLY A 1 261 ? 47.660 -27.054 -29.066 1.00 95.50 261 GLY A O 1
ATOM 2076 N N . LYS A 1 262 ? 49.164 -27.724 -27.525 1.00 94.56 262 LYS A N 1
ATOM 2077 C CA . LYS A 1 262 ? 48.178 -28.066 -26.482 1.00 94.56 262 LYS A CA 1
ATOM 2078 C C . LYS A 1 262 ? 47.282 -26.883 -26.098 1.00 94.56 262 LYS A C 1
ATOM 2080 O O . LYS A 1 262 ? 46.083 -27.056 -25.900 1.00 94.56 262 LYS A O 1
ATOM 2085 N N . MET A 1 263 ? 47.835 -25.668 -26.023 1.00 91.50 263 MET A N 1
ATOM 2086 C CA . MET A 1 263 ? 47.042 -24.464 -25.737 1.00 91.50 263 MET A CA 1
ATOM 2087 C C . MET A 1 263 ? 46.055 -24.127 -26.862 1.00 91.50 263 MET A C 1
ATOM 2089 O O . MET A 1 263 ? 44.923 -23.732 -26.580 1.00 91.50 263 MET A O 1
ATOM 2093 N N . LYS A 1 264 ? 46.456 -24.288 -28.130 1.00 94.50 264 LYS A N 1
ATOM 2094 C CA . LYS A 1 264 ? 45.566 -24.063 -29.280 1.00 94.50 264 LYS A CA 1
ATOM 2095 C C . LYS A 1 264 ? 44.422 -25.076 -29.312 1.00 94.50 264 LYS A C 1
ATOM 2097 O O . LYS A 1 264 ? 43.280 -24.679 -29.537 1.00 94.50 264 LYS A O 1
ATOM 2102 N N . GLU A 1 265 ? 44.714 -26.343 -29.035 1.00 95.94 265 GLU A N 1
ATOM 2103 C CA . GLU A 1 265 ? 43.710 -27.408 -28.965 1.00 95.94 265 GLU A CA 1
ATOM 2104 C C . GLU A 1 265 ? 42.715 -27.176 -27.817 1.00 95.94 265 GLU A C 1
ATOM 2106 O O . GLU A 1 265 ? 41.504 -27.196 -28.037 1.00 95.94 265 GLU A O 1
ATOM 2111 N N . ALA A 1 266 ? 43.201 -26.823 -26.621 1.00 92.38 266 ALA A N 1
ATOM 2112 C CA . ALA A 1 266 ? 42.345 -26.477 -25.486 1.00 92.38 266 ALA A CA 1
ATOM 2113 C C . ALA A 1 266 ? 41.436 -25.267 -25.781 1.00 92.38 266 ALA A C 1
ATOM 2115 O O . ALA A 1 266 ? 40.245 -25.287 -25.466 1.00 92.38 266 ALA A O 1
ATOM 2116 N N . ALA A 1 267 ? 41.966 -24.230 -26.442 1.00 92.56 267 ALA A N 1
ATOM 2117 C CA . ALA A 1 267 ? 41.181 -23.065 -26.849 1.00 92.56 267 ALA A CA 1
ATOM 2118 C C . ALA A 1 267 ? 40.121 -23.411 -27.913 1.00 92.56 267 ALA A C 1
ATOM 2120 O O . ALA A 1 267 ? 39.021 -22.851 -27.908 1.00 92.56 267 ALA A O 1
ATOM 2121 N N . GLN A 1 268 ? 40.428 -24.331 -28.831 1.00 95.56 268 GLN A N 1
ATOM 2122 C CA . GLN A 1 268 ? 39.473 -24.822 -29.823 1.00 95.56 268 GLN A CA 1
ATOM 2123 C C . GLN A 1 268 ? 38.357 -25.647 -29.170 1.00 95.56 268 GLN A C 1
ATOM 2125 O O . GLN A 1 268 ? 37.186 -25.473 -29.516 1.00 95.56 268 GLN A O 1
ATOM 2130 N N . GLU A 1 269 ? 38.694 -26.483 -28.191 1.00 95.69 269 GLU A N 1
ATOM 2131 C CA . GLU A 1 269 ? 37.725 -27.272 -27.432 1.00 95.69 269 GLU A CA 1
ATOM 2132 C C . GLU A 1 269 ? 36.806 -26.382 -26.578 1.00 95.69 269 GLU A C 1
ATOM 2134 O O . GLU A 1 269 ? 35.590 -26.574 -26.552 1.00 95.69 269 GLU A O 1
ATOM 2139 N N . GLU A 1 270 ? 37.334 -25.319 -25.964 1.00 94.56 270 GLU A N 1
ATOM 2140 C CA . GLU A 1 270 ? 36.512 -24.334 -25.253 1.00 94.56 270 GLU A CA 1
ATOM 2141 C C . GLU A 1 270 ? 35.524 -23.619 -26.193 1.00 94.56 270 GLU A C 1
ATOM 2143 O O . GLU A 1 270 ? 34.358 -23.411 -25.842 1.00 94.56 270 GLU A O 1
ATOM 2148 N N . ARG A 1 271 ? 35.948 -23.284 -27.421 1.00 91.81 271 ARG A N 1
ATOM 2149 C CA . ARG A 1 271 ? 35.045 -22.722 -28.442 1.00 91.81 271 ARG A CA 1
ATOM 2150 C C . ARG A 1 271 ? 33.939 -23.708 -28.816 1.00 91.81 271 ARG A C 1
ATOM 2152 O O . ARG A 1 271 ? 32.783 -23.296 -28.897 1.00 91.81 271 ARG A O 1
ATOM 2159 N N . ARG A 1 272 ? 34.260 -24.995 -28.991 1.00 93.25 272 ARG A N 1
ATOM 2160 C CA . ARG A 1 272 ? 33.264 -26.049 -29.260 1.00 93.25 272 ARG A CA 1
ATOM 2161 C C . ARG A 1 272 ? 32.255 -26.178 -28.120 1.00 93.25 272 ARG A C 1
ATOM 2163 O O . ARG A 1 272 ? 31.055 -26.220 -28.385 1.00 93.25 272 ARG A O 1
ATOM 2170 N N . ARG A 1 273 ? 32.712 -26.138 -26.863 1.00 93.00 273 ARG A N 1
ATOM 2171 C CA . ARG A 1 273 ? 31.833 -26.147 -25.680 1.00 93.00 273 ARG A CA 1
ATOM 2172 C C . ARG A 1 273 ? 30.880 -24.954 -25.654 1.00 93.00 273 ARG A C 1
ATOM 2174 O O . ARG A 1 273 ? 29.685 -25.156 -25.464 1.00 93.00 273 ARG A O 1
ATOM 2181 N N . LYS A 1 274 ? 31.371 -23.738 -25.924 1.00 91.50 274 LYS A N 1
ATOM 2182 C CA . LYS A 1 274 ? 30.529 -22.526 -25.986 1.00 91.50 274 LYS A CA 1
ATOM 2183 C C . LYS A 1 274 ? 29.484 -22.594 -27.102 1.00 91.50 274 LYS A C 1
ATOM 2185 O O . LYS A 1 274 ? 28.344 -22.187 -26.900 1.00 91.50 274 LYS A O 1
ATOM 2190 N N . VAL A 1 275 ? 29.846 -23.133 -28.268 1.00 92.50 275 VAL A N 1
ATOM 2191 C CA . VAL A 1 275 ? 28.893 -23.348 -29.370 1.00 92.50 275 VAL A CA 1
ATOM 2192 C C . VAL A 1 275 ? 27.826 -24.371 -28.970 1.00 92.50 275 VAL A C 1
ATOM 2194 O O . VAL A 1 275 ? 26.640 -24.106 -29.151 1.00 92.50 275 VAL A O 1
ATOM 2197 N N . ALA A 1 276 ? 28.215 -25.496 -28.367 1.00 89.50 276 ALA A N 1
ATOM 2198 C CA . ALA A 1 276 ? 27.274 -26.511 -27.894 1.00 89.50 276 ALA A CA 1
ATOM 2199 C C . ALA A 1 276 ? 26.327 -25.980 -26.800 1.00 89.50 276 ALA A C 1
ATOM 2201 O O . ALA A 1 276 ? 25.134 -26.285 -26.812 1.00 89.50 276 ALA A O 1
ATOM 2202 N N . GLU A 1 277 ? 26.829 -25.157 -25.877 1.00 90.75 277 GLU A N 1
ATOM 2203 C CA . GLU A 1 277 ? 26.021 -24.499 -24.845 1.00 90.75 277 GLU A CA 1
ATOM 2204 C C . GLU A 1 277 ? 25.012 -23.513 -25.452 1.00 90.75 277 GLU A C 1
ATOM 2206 O O . GLU A 1 277 ? 23.834 -23.540 -25.094 1.00 90.75 277 GLU A O 1
ATOM 2211 N N . ASN A 1 278 ? 25.427 -22.716 -26.443 1.00 88.56 278 ASN A N 1
ATOM 2212 C CA . ASN A 1 278 ? 24.517 -21.837 -27.178 1.00 88.56 278 ASN A CA 1
ATOM 2213 C C . ASN A 1 278 ? 23.397 -22.618 -27.883 1.00 88.56 278 ASN A C 1
ATOM 2215 O O . ASN A 1 278 ? 22.238 -22.214 -27.796 1.00 88.56 278 ASN A O 1
ATOM 2219 N N . TYR A 1 279 ? 23.707 -23.754 -28.517 1.00 90.00 279 TYR A N 1
ATOM 2220 C CA . TYR A 1 279 ? 22.690 -24.619 -29.128 1.00 90.00 279 TYR A CA 1
ATOM 2221 C C . TYR A 1 279 ? 21.722 -25.211 -28.095 1.00 90.00 279 TYR A C 1
ATOM 2223 O O . TYR A 1 279 ? 20.516 -25.235 -28.334 1.00 90.00 279 TYR A O 1
ATOM 2231 N N . ARG A 1 280 ? 22.212 -25.640 -26.922 1.00 88.56 280 ARG A N 1
ATOM 2232 C CA . ARG A 1 280 ? 21.340 -26.110 -25.828 1.00 88.56 280 ARG A CA 1
ATOM 2233 C C . ARG A 1 280 ? 20.395 -25.014 -25.343 1.00 88.56 280 ARG A C 1
ATOM 2235 O O . ARG A 1 280 ? 19.209 -25.277 -25.159 1.00 88.56 280 ARG A O 1
ATOM 2242 N N . ASN A 1 281 ? 20.897 -23.790 -25.188 1.00 86.62 281 ASN A N 1
ATOM 2243 C CA . ASN A 1 281 ? 20.083 -22.650 -24.773 1.00 86.62 281 ASN A CA 1
ATOM 2244 C C . ASN A 1 281 ? 19.024 -22.297 -25.830 1.00 86.62 281 ASN A C 1
ATOM 2246 O O . ASN A 1 281 ? 17.871 -22.064 -25.474 1.00 86.62 281 ASN A O 1
ATOM 2250 N N . GLN A 1 282 ? 19.375 -22.327 -27.121 1.00 86.88 282 GLN A N 1
ATOM 2251 C CA . GLN A 1 282 ? 18.410 -22.129 -28.210 1.00 86.88 282 GLN A CA 1
ATOM 2252 C C . GLN A 1 282 ? 17.325 -23.214 -28.231 1.00 86.88 282 GLN A C 1
ATOM 2254 O O . GLN A 1 282 ? 16.146 -22.889 -28.347 1.00 86.88 282 GLN A O 1
ATOM 2259 N N . MET A 1 283 ? 17.696 -24.483 -28.042 1.00 88.69 283 MET A N 1
ATOM 2260 C CA . MET A 1 283 ? 16.734 -25.588 -27.945 1.00 88.69 283 MET A CA 1
ATOM 2261 C C . MET A 1 283 ? 15.773 -25.422 -26.761 1.00 88.69 283 MET A C 1
ATOM 2263 O O . MET A 1 283 ? 14.580 -25.680 -26.901 1.00 88.69 283 MET A O 1
ATOM 2267 N N . PHE A 1 284 ? 16.263 -24.956 -25.608 1.00 83.94 284 PHE A N 1
ATOM 2268 C CA . PHE A 1 284 ? 15.420 -24.713 -24.435 1.00 83.94 284 PHE A CA 1
ATOM 2269 C C . PHE A 1 284 ? 14.435 -23.553 -24.653 1.00 83.94 284 PHE A C 1
ATOM 2271 O O . PHE A 1 284 ? 13.273 -23.644 -24.256 1.00 83.94 284 PHE A O 1
ATOM 2278 N N . ILE A 1 285 ? 14.876 -22.482 -25.324 1.00 83.12 285 ILE A N 1
ATOM 2279 C CA . ILE A 1 285 ? 14.006 -21.362 -25.712 1.00 83.12 285 ILE A CA 1
ATOM 2280 C C . ILE A 1 285 ? 12.910 -21.852 -26.665 1.00 83.12 285 ILE A C 1
ATOM 2282 O O . ILE A 1 285 ? 11.734 -21.646 -26.374 1.00 83.12 285 ILE A O 1
ATOM 2286 N N . ALA A 1 286 ? 13.273 -22.588 -27.721 1.00 85.62 286 ALA A N 1
ATOM 2287 C CA . ALA A 1 286 ? 12.315 -23.131 -28.686 1.00 85.62 286 ALA A CA 1
ATOM 2288 C C . ALA A 1 286 ? 11.286 -24.077 -28.032 1.00 85.62 286 ALA A C 1
ATOM 2290 O O . ALA A 1 286 ? 10.094 -24.010 -28.327 1.00 85.62 286 ALA A O 1
ATOM 2291 N N . GLN A 1 287 ? 11.715 -24.926 -27.089 1.00 88.38 287 GLN A N 1
ATOM 2292 C CA . GLN A 1 287 ? 10.803 -25.784 -26.322 1.00 88.38 287 GLN A CA 1
ATOM 2293 C C . GLN A 1 287 ? 9.824 -24.977 -25.459 1.00 88.38 287 GLN A C 1
ATOM 2295 O O . GLN A 1 287 ? 8.643 -25.320 -25.376 1.00 88.38 287 GLN A O 1
ATOM 2300 N N . ARG A 1 288 ? 10.292 -23.899 -24.820 1.00 87.12 288 ARG A N 1
ATOM 2301 C CA . ARG A 1 288 ? 9.442 -23.030 -23.999 1.00 87.12 288 ARG A CA 1
ATOM 2302 C C . ARG A 1 288 ? 8.427 -22.267 -24.850 1.00 87.12 288 ARG A C 1
ATOM 2304 O O . ARG A 1 288 ? 7.270 -22.174 -24.448 1.00 87.12 288 ARG A O 1
ATOM 2311 N N . GLU A 1 289 ? 8.838 -21.761 -26.009 1.00 87.00 289 GLU A N 1
ATOM 2312 C CA . GLU A 1 289 ? 7.952 -21.091 -26.969 1.00 87.00 289 GLU A CA 1
ATOM 2313 C C . GLU A 1 289 ? 6.858 -22.038 -27.475 1.00 87.00 289 GLU A C 1
ATOM 2315 O O . GLU A 1 289 ? 5.678 -21.690 -27.413 1.00 87.00 289 GLU A O 1
ATOM 2320 N N . ALA A 1 290 ? 7.215 -23.273 -27.844 1.00 86.75 290 ALA A N 1
ATOM 2321 C CA . ALA A 1 290 ? 6.242 -24.292 -28.238 1.00 86.75 290 ALA A CA 1
ATOM 2322 C C . ALA A 1 290 ? 5.232 -24.609 -27.116 1.00 86.75 290 ALA A C 1
ATOM 2324 O O . ALA A 1 290 ? 4.043 -24.799 -27.373 1.00 86.75 290 ALA A O 1
ATOM 2325 N N . MET A 1 291 ? 5.678 -24.634 -25.854 1.00 83.88 291 MET A N 1
ATOM 2326 C CA . MET A 1 291 ? 4.792 -24.871 -24.709 1.00 83.88 291 MET A CA 1
ATOM 2327 C C . MET A 1 291 ? 3.807 -23.711 -24.488 1.00 83.88 291 MET A C 1
ATOM 2329 O O . MET A 1 291 ? 2.622 -23.951 -24.250 1.00 83.88 291 MET A O 1
ATOM 2333 N N . ILE A 1 292 ? 4.273 -22.464 -24.628 1.00 84.81 292 ILE A N 1
ATOM 2334 C CA . ILE A 1 292 ? 3.423 -21.265 -24.552 1.00 84.81 292 ILE A CA 1
ATOM 2335 C C . ILE A 1 292 ? 2.373 -21.281 -25.668 1.00 84.81 292 ILE A C 1
ATOM 2337 O O . ILE A 1 292 ? 1.200 -21.013 -25.406 1.00 84.81 292 ILE A O 1
ATOM 2341 N N . GLU A 1 293 ? 2.761 -21.645 -26.891 1.00 87.38 293 GLU A N 1
ATOM 2342 C CA . GLU A 1 293 ? 1.842 -21.710 -28.029 1.00 87.38 293 GLU A CA 1
ATOM 2343 C C . GLU A 1 293 ? 0.721 -22.743 -27.803 1.00 87.38 293 GLU A C 1
ATOM 2345 O O . GLU A 1 293 ? -0.455 -22.474 -28.069 1.00 87.38 293 GLU A O 1
ATOM 2350 N N . VAL A 1 294 ? 1.053 -23.910 -27.240 1.00 88.06 294 VAL A N 1
ATOM 2351 C CA . VAL A 1 294 ? 0.064 -24.938 -26.878 1.00 88.06 294 VAL A CA 1
ATOM 2352 C C . VAL A 1 294 ? -0.934 -24.414 -25.839 1.00 88.06 294 VAL A C 1
ATOM 2354 O O . VAL A 1 294 ? -2.139 -24.650 -25.975 1.00 88.06 294 VAL A O 1
ATOM 2357 N N . ASP A 1 295 ? -0.476 -23.692 -24.817 1.00 87.19 295 ASP A N 1
ATOM 2358 C CA . ASP A 1 295 ? -1.362 -23.155 -23.782 1.00 87.19 295 ASP A CA 1
ATOM 2359 C C . ASP A 1 295 ? -2.228 -21.996 -24.295 1.00 87.19 295 ASP A C 1
ATOM 2361 O O . ASP A 1 295 ? -3.424 -21.947 -23.991 1.00 87.19 295 ASP A O 1
ATOM 2365 N N . GLN A 1 296 ? -1.694 -21.136 -25.165 1.00 83.94 296 GLN A N 1
ATOM 2366 C CA . GLN A 1 296 ? -2.482 -20.113 -25.858 1.00 83.94 296 GLN A CA 1
ATOM 2367 C C . GLN A 1 296 ? -3.598 -20.742 -26.704 1.00 83.94 296 GLN A C 1
ATOM 2369 O O . GLN A 1 296 ? -4.756 -20.326 -26.602 1.00 83.94 296 GLN A O 1
ATOM 2374 N N . ARG A 1 297 ? -3.303 -21.802 -27.471 1.00 86.06 297 ARG A N 1
ATOM 2375 C CA . ARG A 1 297 ? -4.321 -22.535 -28.248 1.00 86.06 297 ARG A CA 1
ATOM 2376 C C . ARG A 1 297 ? -5.411 -23.131 -27.352 1.00 86.06 297 ARG A C 1
ATOM 2378 O O . ARG A 1 297 ? -6.592 -23.061 -27.706 1.00 86.06 297 ARG A O 1
ATOM 2385 N N . LYS A 1 298 ? -5.062 -23.669 -26.175 1.00 86.50 298 LYS A N 1
ATOM 2386 C CA . LYS A 1 298 ? -6.053 -24.168 -25.198 1.00 86.50 298 LYS A CA 1
ATOM 2387 C C . LYS A 1 298 ? -6.949 -23.049 -24.668 1.00 86.50 298 LYS A C 1
ATOM 2389 O O . LYS A 1 298 ? -8.163 -23.238 -24.596 1.00 86.50 298 LYS A O 1
ATOM 2394 N N . ILE A 1 299 ? -6.377 -21.891 -24.328 1.00 83.94 299 ILE A N 1
ATOM 2395 C CA . ILE A 1 299 ? -7.135 -20.723 -23.849 1.00 83.94 299 ILE A CA 1
ATOM 2396 C C . ILE A 1 299 ? -8.105 -20.242 -24.931 1.00 83.94 299 ILE A C 1
ATOM 2398 O O . ILE A 1 299 ? -9.297 -20.092 -24.658 1.00 83.94 299 ILE A O 1
ATOM 2402 N N . VAL A 1 300 ? -7.632 -20.078 -26.170 1.00 85.81 300 VAL A N 1
ATOM 2403 C CA . VAL A 1 300 ? -8.472 -19.672 -27.308 1.00 85.81 300 VAL A CA 1
ATOM 2404 C C . VAL A 1 300 ? -9.601 -20.680 -27.537 1.00 85.81 300 VAL A C 1
ATOM 2406 O O . VAL A 1 300 ? -10.760 -20.287 -27.657 1.00 85.81 300 VAL A O 1
ATOM 2409 N N . THR A 1 301 ? -9.309 -21.983 -27.499 1.00 86.31 301 THR A N 1
ATOM 2410 C CA . THR A 1 301 ? -10.328 -23.037 -27.651 1.00 86.31 301 THR A CA 1
ATOM 2411 C C . THR A 1 301 ? -11.370 -22.995 -26.521 1.00 86.31 301 THR A C 1
ATOM 2413 O O . THR A 1 301 ? -12.573 -23.117 -26.768 1.00 86.31 301 THR A O 1
ATOM 2416 N N . SER A 1 302 ? -10.944 -22.754 -25.277 1.00 82.19 302 SER A N 1
ATOM 2417 C CA . SER A 1 302 ? -11.836 -22.583 -24.118 1.00 82.19 302 SER A CA 1
ATOM 2418 C C . SER A 1 302 ? -12.741 -21.345 -24.248 1.00 82.19 302 SER A C 1
ATOM 2420 O O . SER A 1 302 ? -13.940 -21.390 -23.951 1.00 82.19 302 SER A O 1
ATOM 2422 N N . LEU A 1 303 ? -12.207 -20.238 -24.769 1.00 81.00 303 LEU A N 1
ATOM 2423 C CA . LEU A 1 303 ? -12.979 -19.020 -25.023 1.00 81.00 303 LEU A CA 1
ATOM 2424 C C . LEU A 1 303 ? -13.996 -19.214 -26.153 1.00 81.00 303 LEU A C 1
ATOM 2426 O O . LEU A 1 303 ? -15.165 -18.860 -25.990 1.00 81.00 303 LEU A O 1
ATOM 2430 N N . VAL A 1 304 ? -13.598 -19.835 -27.266 1.00 85.38 304 VAL A N 1
ATOM 2431 C CA . VAL A 1 304 ? -14.496 -20.137 -28.393 1.00 85.38 304 VAL A CA 1
ATOM 2432 C C . VAL A 1 304 ? -15.628 -21.075 -27.956 1.00 85.38 304 VAL A C 1
ATOM 2434 O O . VAL A 1 304 ? -16.798 -20.831 -28.267 1.00 85.38 304 VAL A O 1
ATOM 2437 N N . THR A 1 305 ? -15.324 -22.109 -27.168 1.00 85.94 305 THR A N 1
ATOM 2438 C CA . THR A 1 305 ? -16.348 -23.017 -26.614 1.00 85.94 305 THR A CA 1
ATOM 2439 C C . THR A 1 305 ? -17.276 -22.319 -25.612 1.00 85.94 305 THR A C 1
ATOM 2441 O O . THR A 1 305 ? -18.476 -22.592 -25.578 1.00 85.94 305 THR A O 1
ATOM 2444 N N . SER A 1 306 ? -16.777 -21.356 -24.837 1.00 83.00 306 SER A N 1
ATOM 2445 C CA . SER A 1 306 ? -17.607 -20.552 -23.927 1.00 83.00 306 SER A CA 1
ATOM 2446 C C . SER A 1 306 ? -18.521 -19.573 -24.680 1.00 83.00 306 SER A C 1
ATOM 2448 O O . SER A 1 306 ? -19.697 -19.421 -24.340 1.00 83.00 306 SER A O 1
ATOM 2450 N N . LEU A 1 307 ? -18.022 -18.945 -25.749 1.00 79.75 307 LEU A N 1
ATOM 2451 C CA . LEU A 1 307 ? -18.794 -18.027 -26.592 1.00 79.75 307 LEU A CA 1
ATOM 2452 C C . LEU A 1 307 ? -19.888 -18.744 -27.387 1.00 79.75 307 LEU A C 1
ATOM 2454 O O . LEU A 1 307 ? -21.002 -18.229 -27.499 1.00 79.75 307 LEU A O 1
ATOM 2458 N N . THR A 1 308 ? -19.606 -19.939 -27.907 1.00 84.62 308 THR A N 1
ATOM 2459 C CA . THR A 1 308 ? -20.610 -20.769 -28.595 1.00 84.62 308 THR A CA 1
ATOM 2460 C C . THR A 1 308 ? -21.716 -21.216 -27.640 1.00 84.62 308 THR A C 1
ATOM 2462 O O . THR A 1 308 ? -22.891 -21.075 -27.982 1.00 84.62 308 THR A O 1
ATOM 2465 N N . LYS A 1 309 ? -21.381 -21.613 -26.402 1.00 85.81 309 LYS A N 1
ATOM 2466 C CA . LYS A 1 309 ? -22.377 -21.875 -25.345 1.00 85.81 309 LYS A CA 1
ATOM 2467 C C . LYS A 1 309 ? -23.237 -20.646 -25.040 1.00 85.81 309 LYS A C 1
ATOM 2469 O O . LYS A 1 309 ? -24.457 -20.760 -24.976 1.00 85.81 309 LYS A O 1
ATOM 2474 N N . LYS A 1 310 ? -22.636 -19.455 -24.920 1.00 83.38 310 LYS A N 1
ATOM 2475 C CA . LYS A 1 310 ? -23.378 -18.205 -24.671 1.00 83.38 310 LYS A CA 1
ATOM 2476 C C . LYS A 1 310 ? -24.319 -17.845 -25.828 1.00 83.38 310 LYS A C 1
ATOM 2478 O O . LYS A 1 310 ? -25.450 -17.427 -25.588 1.00 83.38 310 LYS A O 1
ATOM 2483 N N . LYS A 1 311 ? -23.890 -18.047 -27.081 1.00 83.06 311 LYS A N 1
ATOM 2484 C CA . LYS A 1 311 ? -24.745 -17.870 -28.268 1.00 83.06 311 LYS A CA 1
ATOM 2485 C C . LYS A 1 311 ? -25.910 -18.864 -28.285 1.00 83.06 311 LYS A C 1
ATOM 2487 O O . LYS A 1 311 ? -27.030 -18.447 -28.567 1.00 83.06 311 LYS A O 1
ATOM 2492 N N . ALA A 1 312 ? -25.674 -20.128 -27.931 1.00 77.56 312 ALA A N 1
ATOM 2493 C CA . ALA A 1 312 ? -26.726 -21.141 -27.829 1.00 77.56 312 ALA A CA 1
ATOM 2494 C C . ALA A 1 312 ? -27.757 -20.793 -26.740 1.00 77.56 312 ALA A C 1
ATOM 2496 O O . ALA A 1 312 ? -28.956 -20.829 -27.003 1.00 77.56 312 ALA A O 1
ATOM 2497 N N . ILE A 1 313 ? -27.304 -20.356 -25.558 1.00 78.31 313 ILE A N 1
ATOM 2498 C CA . ILE A 1 313 ? -28.186 -19.902 -24.469 1.00 78.31 313 ILE A CA 1
ATOM 2499 C C . ILE A 1 313 ? -29.026 -18.698 -24.915 1.00 78.31 313 ILE A C 1
ATOM 2501 O O . ILE A 1 313 ? -30.241 -18.699 -24.740 1.00 78.31 313 ILE A O 1
ATOM 2505 N N . ASN A 1 314 ? -28.413 -17.705 -25.568 1.00 74.25 314 ASN A N 1
ATOM 2506 C CA . ASN A 1 314 ? -29.140 -16.545 -26.093 1.00 74.25 314 ASN A CA 1
ATOM 2507 C C . ASN A 1 314 ? -30.143 -16.921 -27.198 1.00 74.25 314 ASN A C 1
ATOM 2509 O O . ASN A 1 314 ? -31.207 -16.310 -27.286 1.00 74.25 314 ASN A O 1
ATOM 2513 N N . ALA A 1 315 ? -29.834 -17.913 -28.037 1.00 74.81 315 ALA A N 1
ATOM 2514 C CA . ALA A 1 315 ? -30.755 -18.416 -29.054 1.00 74.81 315 ALA A CA 1
ATOM 2515 C C . ALA A 1 315 ? -31.970 -19.125 -28.429 1.00 74.81 315 ALA A C 1
ATOM 2517 O O . ALA A 1 315 ? -33.098 -18.888 -28.862 1.00 74.81 315 ALA A O 1
ATOM 2518 N N . VAL A 1 316 ? -31.760 -19.925 -27.377 1.00 72.25 316 VAL A N 1
ATOM 2519 C CA . VAL A 1 316 ? -32.846 -20.544 -26.598 1.00 72.25 316 VAL A CA 1
ATOM 2520 C C . VAL A 1 316 ? -33.692 -19.469 -25.915 1.00 72.25 316 VAL A C 1
ATOM 2522 O O . VAL A 1 316 ? -34.911 -19.483 -26.045 1.00 72.25 316 VAL A O 1
ATOM 2525 N N . PHE A 1 317 ? -33.060 -18.478 -25.285 1.00 71.25 317 PHE A N 1
ATOM 2526 C CA . PHE A 1 317 ? -33.759 -17.382 -24.612 1.00 71.25 317 PHE A CA 1
ATOM 2527 C C . PHE A 1 317 ? -34.630 -16.564 -25.581 1.00 71.25 317 PHE A C 1
ATOM 2529 O O . PHE A 1 317 ? -35.775 -16.246 -25.272 1.00 71.25 317 PHE A O 1
ATOM 2536 N N . ARG A 1 318 ? -34.146 -16.302 -26.805 1.00 74.81 318 ARG A N 1
ATOM 2537 C CA . ARG A 1 318 ? -34.945 -15.645 -27.857 1.00 74.81 318 ARG A CA 1
ATOM 2538 C C . ARG A 1 318 ? -36.125 -16.491 -28.338 1.00 74.81 318 ARG A C 1
ATOM 2540 O O . ARG A 1 318 ? -37.145 -15.914 -28.700 1.00 74.81 318 ARG A O 1
ATOM 2547 N N . ARG A 1 319 ? -36.001 -17.822 -28.351 1.00 72.12 319 ARG A N 1
ATOM 2548 C CA . ARG A 1 319 ? -37.114 -18.736 -28.666 1.00 72.12 319 ARG A CA 1
ATOM 2549 C C . ARG A 1 319 ? -38.156 -18.786 -27.553 1.00 72.12 319 ARG A C 1
ATOM 2551 O O . ARG A 1 319 ? -39.332 -18.866 -27.858 1.00 72.12 319 ARG A O 1
ATOM 2558 N N . VAL A 1 320 ? -37.732 -18.707 -26.294 1.00 74.31 320 VAL A N 1
ATOM 2559 C CA . VAL A 1 320 ? -38.646 -18.700 -25.141 1.00 74.31 320 VAL A CA 1
ATOM 2560 C C . VAL A 1 320 ? -39.401 -17.371 -25.037 1.00 74.31 320 VAL A C 1
ATOM 2562 O O . VAL A 1 320 ? -40.591 -17.372 -24.753 1.00 74.31 320 VAL A O 1
ATOM 2565 N N . ILE A 1 321 ? -38.743 -16.240 -25.321 1.00 72.75 321 ILE A N 1
ATOM 2566 C CA . ILE A 1 321 ? -39.394 -14.917 -25.294 1.00 72.75 321 ILE A CA 1
ATOM 2567 C C . ILE A 1 321 ? -40.342 -14.719 -26.482 1.00 72.75 321 ILE A C 1
ATOM 2569 O O . ILE A 1 321 ? -41.377 -14.072 -26.347 1.00 72.75 321 ILE A O 1
ATOM 2573 N N . ARG A 1 322 ? -40.025 -15.286 -27.650 1.00 62.25 322 ARG A N 1
ATOM 2574 C CA . ARG A 1 322 ? -40.957 -15.335 -28.782 1.00 62.25 322 ARG A CA 1
ATOM 2575 C C . ARG A 1 322 ? -41.883 -16.534 -28.614 1.00 62.25 322 ARG A C 1
ATOM 2577 O O . ARG A 1 322 ? -41.747 -17.524 -29.327 1.00 62.25 322 ARG A O 1
ATOM 2584 N N . GLY A 1 323 ? -42.792 -16.443 -27.644 1.00 49.34 323 GLY A N 1
ATOM 2585 C CA . GLY A 1 323 ? -43.884 -17.403 -27.500 1.00 49.34 323 GLY A CA 1
ATOM 2586 C C . GLY A 1 323 ? -44.648 -17.593 -28.822 1.00 49.34 323 GLY A C 1
ATOM 2587 O O . GLY A 1 323 ? -44.586 -16.724 -29.700 1.00 49.34 323 GLY A O 1
ATOM 2588 N N . PRO A 1 324 ? -45.344 -18.729 -28.998 1.00 48.44 324 PRO A N 1
ATOM 2589 C CA . PRO A 1 324 ? -46.090 -19.006 -30.216 1.00 48.44 324 PRO A CA 1
ATOM 2590 C C . PRO A 1 324 ? -47.165 -17.930 -30.393 1.00 48.44 324 PRO A C 1
ATOM 2592 O O . PRO A 1 324 ? -48.066 -17.806 -29.565 1.00 48.44 324 PRO A O 1
ATOM 2595 N N . GLN A 1 325 ? -47.046 -17.119 -31.448 1.00 46.31 325 GLN A N 1
ATOM 2596 C CA . GLN A 1 325 ? -48.107 -16.193 -31.820 1.00 46.31 325 GLN A CA 1
ATOM 2597 C C . GLN A 1 325 ? -49.322 -17.012 -32.246 1.00 46.31 325 GLN A C 1
ATOM 2599 O O . GLN A 1 325 ? -49.348 -17.606 -33.324 1.00 46.31 325 GLN A O 1
ATOM 2604 N N . LEU A 1 326 ? -50.315 -17.046 -31.362 1.00 42.38 326 LEU A N 1
ATOM 2605 C CA . LEU A 1 326 ? -51.687 -17.355 -31.716 1.00 42.38 326 LEU A CA 1
ATOM 2606 C C . LEU A 1 326 ? -52.128 -16.349 -32.779 1.00 42.38 326 LEU A C 1
ATOM 2608 O O . LEU A 1 326 ? -52.009 -15.137 -32.601 1.00 42.38 326 LEU A O 1
ATOM 2612 N N . GLN A 1 327 ? -52.599 -16.886 -33.899 1.00 50.88 327 GLN A N 1
ATOM 2613 C CA . GLN A 1 327 ? -53.265 -16.128 -34.942 1.00 50.88 327 GLN A CA 1
ATOM 2614 C C . GLN A 1 327 ? -54.500 -15.457 -34.333 1.00 50.88 327 GLN A C 1
ATOM 2616 O O . GLN A 1 327 ? -55.414 -16.139 -33.876 1.00 50.88 327 GLN A O 1
ATOM 2621 N N . ALA A 1 328 ? -54.522 -14.128 -34.323 1.00 39.94 328 ALA A N 1
ATOM 2622 C CA . ALA A 1 328 ? -55.718 -13.352 -34.046 1.00 39.94 328 ALA A CA 1
ATOM 2623 C C . ALA A 1 328 ? -55.836 -12.263 -35.114 1.00 39.94 328 ALA A C 1
ATOM 2625 O O . ALA A 1 328 ? -54.995 -11.379 -35.258 1.00 39.94 328 ALA A O 1
ATOM 2626 N N . SER A 1 329 ? -56.876 -12.442 -35.912 1.00 45.78 329 SER A N 1
ATOM 2627 C CA . SER A 1 329 ? -57.386 -11.597 -36.976 1.00 45.78 329 SER A CA 1
ATOM 2628 C C . SER A 1 329 ? -57.813 -10.203 -36.511 1.00 45.78 329 SER A C 1
ATOM 2630 O O . SER A 1 329 ? -58.322 -10.056 -35.407 1.00 45.78 329 SER A O 1
ATOM 2632 N N . ALA A 1 330 ? -57.763 -9.270 -37.471 1.00 45.84 330 ALA A N 1
ATOM 2633 C CA . ALA A 1 330 ? -58.545 -8.035 -37.574 1.00 45.84 330 ALA A CA 1
ATOM 2634 C C . ALA A 1 330 ? -58.275 -6.933 -36.534 1.00 45.84 330 ALA A C 1
ATOM 2636 O O . ALA A 1 330 ? -58.550 -7.096 -35.359 1.00 45.84 330 ALA A O 1
ATOM 2637 N N . VAL A 1 331 ? -57.837 -5.761 -37.007 1.00 36.59 331 VAL A N 1
ATOM 2638 C CA . VAL A 1 331 ? -58.605 -4.500 -36.966 1.00 36.59 331 VAL A CA 1
ATOM 2639 C C . VAL A 1 331 ? -57.904 -3.483 -37.878 1.00 36.59 331 VAL A C 1
ATOM 2641 O O . VAL A 1 331 ? -56.679 -3.391 -37.930 1.00 36.59 331 VAL A O 1
ATOM 2644 N N . LYS A 1 332 ? -58.742 -2.800 -38.657 1.00 44.78 332 LYS A N 1
ATOM 2645 C CA . LYS A 1 332 ? -58.464 -1.781 -39.666 1.00 44.78 332 LYS A CA 1
ATOM 2646 C C . LYS A 1 332 ? -58.053 -0.428 -39.066 1.00 44.78 332 LYS A C 1
ATOM 2648 O O . LYS A 1 332 ? -58.449 -0.102 -37.956 1.00 44.78 332 LYS A O 1
ATOM 2653 N N . ASP A 1 333 ? -57.370 0.341 -39.915 1.00 39.66 333 ASP A N 1
ATOM 2654 C CA . ASP A 1 333 ? -57.351 1.805 -40.034 1.00 39.66 333 ASP A CA 1
ATOM 2655 C C . ASP A 1 333 ? -56.886 2.656 -38.838 1.00 39.66 333 ASP A C 1
ATOM 2657 O O . ASP A 1 333 ? -57.570 2.796 -37.832 1.00 39.66 333 ASP A O 1
ATOM 2661 N N . LEU A 1 334 ? -55.756 3.352 -39.026 1.00 36.22 334 LEU A N 1
ATOM 2662 C CA . LEU A 1 334 ? -55.724 4.822 -39.105 1.00 36.22 334 LEU A CA 1
ATOM 2663 C C . LEU A 1 334 ? -54.316 5.320 -39.473 1.00 36.22 334 LEU A C 1
ATOM 2665 O O . LEU A 1 334 ? -53.313 5.075 -38.806 1.00 36.22 334 LEU A O 1
ATOM 2669 N N . THR A 1 335 ? -54.283 6.034 -40.589 1.00 40.69 335 THR A N 1
ATOM 2670 C CA . THR A 1 335 ? -53.168 6.741 -41.220 1.00 40.69 335 THR A CA 1
ATOM 2671 C C . THR A 1 335 ? -52.846 8.069 -40.531 1.00 40.69 335 THR A C 1
ATOM 2673 O O . THR A 1 335 ? -53.746 8.893 -40.423 1.00 40.69 335 THR A O 1
ATOM 2676 N N . VAL A 1 336 ? -51.566 8.344 -40.226 1.00 35.72 336 VAL A N 1
ATOM 2677 C CA . VAL A 1 336 ? -50.927 9.685 -40.312 1.00 35.72 336 VAL A CA 1
ATOM 2678 C C . VAL A 1 336 ? -49.413 9.502 -40.569 1.00 35.72 336 VAL A C 1
ATOM 2680 O O . VAL A 1 336 ? -48.784 8.711 -39.863 1.00 35.72 336 VAL A O 1
ATOM 2683 N N . PRO A 1 337 ? -48.787 10.208 -41.536 1.00 49.62 337 PRO A N 1
ATOM 2684 C CA . PRO A 1 337 ? -47.380 10.019 -41.885 1.00 49.62 337 PRO A CA 1
ATOM 2685 C C . PRO A 1 337 ? -46.455 10.954 -41.087 1.00 49.62 337 PRO A C 1
ATOM 2687 O O . PRO A 1 337 ? -46.707 12.155 -40.974 1.00 49.62 337 PRO A O 1
ATOM 2690 N N . ARG A 1 338 ? -45.322 10.435 -40.596 1.00 35.38 338 ARG A N 1
ATOM 2691 C CA . ARG A 1 338 ? -44.194 11.252 -40.119 1.00 35.38 338 ARG A CA 1
ATOM 2692 C C . ARG A 1 338 ? -42.957 10.968 -40.966 1.00 35.38 338 ARG A C 1
ATOM 2694 O O . ARG A 1 338 ? -42.583 9.824 -41.185 1.00 35.38 338 ARG A O 1
ATOM 2701 N N . LYS A 1 339 ? -42.391 12.064 -41.469 1.00 36.88 339 LYS A N 1
ATOM 2702 C CA . LYS A 1 339 ? -41.275 12.175 -42.412 1.00 36.88 339 LYS A CA 1
ATOM 2703 C C . LYS A 1 339 ? -40.039 11.404 -41.934 1.00 36.88 339 LYS A C 1
ATOM 2705 O O . LYS A 1 339 ? -39.501 11.704 -40.874 1.00 36.88 339 LYS A O 1
ATOM 2710 N N . GLU A 1 340 ? -39.577 10.469 -42.760 1.00 38.91 340 GLU A N 1
ATOM 2711 C CA . GLU A 1 340 ? -38.268 9.826 -42.647 1.00 38.91 340 GLU A CA 1
ATOM 2712 C C . GLU A 1 340 ? -37.191 10.677 -43.327 1.00 38.91 340 GLU A C 1
ATOM 2714 O O . GLU A 1 340 ? -37.268 11.002 -44.515 1.00 38.91 340 GLU A O 1
ATOM 2719 N N . GLU A 1 341 ? -36.157 11.003 -42.561 1.00 40.88 341 GLU A N 1
ATOM 2720 C CA . GLU A 1 341 ? -34.943 11.656 -43.024 1.00 40.88 341 GLU A CA 1
ATOM 2721 C C . GLU A 1 341 ? -33.958 10.580 -43.511 1.00 40.88 341 GLU A C 1
ATOM 2723 O O . GLU A 1 341 ? -33.318 9.866 -42.738 1.00 40.88 341 GLU A O 1
ATOM 2728 N N . LYS A 1 342 ? -33.871 10.425 -44.835 1.00 37.97 342 LYS A N 1
ATOM 2729 C CA . LYS A 1 342 ? -32.950 9.504 -45.511 1.00 37.97 342 LYS A CA 1
ATOM 2730 C C . LYS A 1 342 ? -31.521 10.053 -45.460 1.00 37.97 342 LYS A C 1
ATOM 2732 O O . LYS A 1 342 ? -31.169 10.919 -46.258 1.00 37.97 342 LYS A O 1
ATOM 2737 N N . ARG A 1 343 ? -30.655 9.486 -44.615 1.00 39.00 343 ARG A N 1
ATOM 2738 C CA . ARG A 1 343 ? -29.198 9.560 -44.821 1.00 39.00 343 ARG A CA 1
ATOM 2739 C C . ARG A 1 343 ? -28.754 8.388 -45.691 1.00 39.00 343 ARG A C 1
ATOM 2741 O O . ARG A 1 343 ? -28.613 7.263 -45.227 1.00 39.00 343 ARG A O 1
ATOM 2748 N N . LYS A 1 344 ? -28.559 8.685 -46.978 1.00 37.53 344 LYS A N 1
ATOM 2749 C CA . LYS A 1 344 ? -27.821 7.850 -47.929 1.00 37.53 344 LYS A CA 1
ATOM 2750 C C . LYS A 1 344 ? -26.357 7.800 -47.478 1.00 37.53 344 LYS A C 1
ATOM 2752 O O . LYS A 1 344 ? -25.683 8.825 -47.511 1.00 37.53 344 LYS A O 1
ATOM 2757 N N . ILE A 1 345 ? -25.880 6.630 -47.066 1.00 40.12 345 ILE A N 1
ATOM 2758 C CA . ILE A 1 345 ? -24.452 6.306 -47.065 1.00 40.12 345 ILE A CA 1
ATOM 2759 C C . ILE A 1 345 ? -24.218 5.493 -48.335 1.00 40.12 345 ILE A C 1
ATOM 2761 O O . ILE A 1 345 ? -24.805 4.433 -48.533 1.00 40.12 345 ILE A O 1
ATOM 2765 N N . THR A 1 346 ? -23.426 6.067 -49.228 1.00 37.62 346 THR A N 1
ATOM 2766 C CA . THR A 1 346 ? -22.926 5.476 -50.463 1.00 37.62 346 THR A CA 1
ATOM 2767 C C . THR A 1 346 ? -21.878 4.416 -50.120 1.00 37.62 346 THR A C 1
ATOM 2769 O O . THR A 1 346 ? -20.723 4.742 -49.862 1.00 37.62 346 THR A O 1
ATOM 2772 N N . GLU A 1 347 ? -22.270 3.143 -50.125 1.00 38.34 347 GLU A N 1
ATOM 2773 C CA . GLU A 1 347 ? -21.336 2.030 -50.312 1.00 38.34 347 GLU A CA 1
ATOM 2774 C C . GLU A 1 347 ? -21.143 1.836 -51.821 1.00 38.34 347 GLU A C 1
ATOM 2776 O O . GLU A 1 347 ? -22.036 1.363 -52.524 1.00 38.34 347 GLU A O 1
ATOM 2781 N N . HIS A 1 348 ? -19.989 2.260 -52.339 1.00 39.88 348 HIS A N 1
ATOM 2782 C CA . HIS A 1 348 ? -19.561 1.888 -53.682 1.00 39.88 348 HIS A CA 1
ATOM 2783 C C . HIS A 1 348 ? -18.879 0.519 -53.645 1.00 39.88 348 HIS A C 1
ATOM 2785 O O . HIS A 1 348 ? -17.833 0.328 -53.028 1.00 39.88 348 HIS A O 1
ATOM 2791 N N . ASN A 1 349 ? -19.528 -0.401 -54.353 1.00 39.88 349 ASN A N 1
ATOM 2792 C CA . ASN A 1 349 ? -19.075 -1.684 -54.870 1.00 39.88 349 ASN A CA 1
ATOM 2793 C C . ASN A 1 349 ? -17.582 -1.735 -55.256 1.00 39.88 349 ASN A C 1
ATOM 2795 O O . ASN A 1 349 ? -17.142 -1.016 -56.149 1.00 39.88 349 ASN A O 1
ATOM 2799 N N . LEU A 1 350 ? -16.849 -2.689 -54.677 1.00 44.91 350 LEU A N 1
ATOM 2800 C CA . LEU A 1 350 ? -15.618 -3.259 -55.237 1.00 44.91 350 LEU A CA 1
ATOM 2801 C C . LEU A 1 350 ? -15.725 -4.785 -55.172 1.00 44.91 350 LEU A C 1
ATOM 2803 O O . LEU A 1 350 ? -15.131 -5.415 -54.303 1.00 44.91 350 LEU A O 1
ATOM 2807 N N . LEU A 1 351 ? -16.533 -5.378 -56.054 1.00 50.28 351 LEU A N 1
ATOM 2808 C CA . LEU A 1 351 ? -16.512 -6.823 -56.300 1.00 50.28 351 LEU A CA 1
ATOM 2809 C C . LEU A 1 351 ? -17.238 -7.172 -57.604 1.00 50.28 351 LEU A C 1
ATOM 2811 O O . LEU A 1 351 ? -18.318 -7.748 -57.598 1.00 50.28 351 LEU A O 1
ATOM 2815 N N . SER A 1 352 ? -16.620 -6.815 -58.729 1.00 43.25 352 SER A N 1
ATOM 2816 C CA . SER A 1 352 ? -16.836 -7.472 -60.023 1.00 43.25 352 SER A CA 1
ATOM 2817 C C . SER A 1 352 ? -15.832 -6.925 -61.039 1.00 43.25 352 SER A C 1
ATOM 2819 O O . SER A 1 352 ? -16.128 -5.962 -61.729 1.00 43.25 352 SER A O 1
ATOM 2821 N N . ASP A 1 353 ? -14.652 -7.535 -61.112 1.00 39.91 353 ASP A N 1
ATOM 2822 C CA . ASP A 1 353 ? -13.828 -7.522 -62.325 1.00 39.91 353 ASP A CA 1
ATOM 2823 C C . ASP A 1 353 ? -13.281 -8.939 -62.507 1.00 39.91 353 ASP A C 1
ATOM 2825 O O . ASP A 1 353 ? -12.152 -9.286 -62.157 1.00 39.91 353 ASP A O 1
ATOM 2829 N N . ILE A 1 354 ? -14.174 -9.806 -62.986 1.00 46.09 354 ILE A N 1
ATOM 2830 C CA . ILE A 1 354 ? -13.806 -11.053 -63.645 1.00 46.09 354 ILE A CA 1
ATOM 2831 C C . ILE A 1 354 ? -13.401 -10.625 -65.053 1.00 46.09 354 ILE A C 1
ATOM 2833 O O . ILE A 1 354 ? -14.253 -10.418 -65.912 1.00 46.09 354 ILE A O 1
ATOM 2837 N N . GLY A 1 355 ? -12.100 -10.410 -65.246 1.00 39.00 355 GLY A N 1
ATOM 2838 C CA . GLY A 1 355 ? -11.530 -10.095 -66.549 1.00 39.00 355 GLY A CA 1
ATOM 2839 C C . GLY A 1 355 ? -11.814 -11.219 -67.539 1.00 39.00 355 GLY A C 1
ATOM 2840 O O . GLY A 1 355 ? -11.440 -12.372 -67.316 1.00 39.00 355 GLY A O 1
ATOM 2841 N N . GLU A 1 356 ? -12.500 -10.849 -68.615 1.00 42.94 356 GLU A N 1
ATOM 2842 C CA . GLU A 1 356 ? -12.836 -11.681 -69.758 1.00 42.94 356 GLU A CA 1
ATOM 2843 C C . GLU A 1 356 ? -11.598 -12.355 -70.360 1.00 42.94 356 GLU A C 1
ATOM 2845 O O . GLU A 1 356 ? -10.570 -11.742 -70.656 1.00 42.94 356 GLU A O 1
ATOM 2850 N N . TYR A 1 357 ? -11.740 -13.659 -70.571 1.00 53.84 357 TYR A N 1
ATOM 2851 C CA . TYR A 1 357 ? -10.843 -14.489 -71.354 1.00 53.84 357 TYR A CA 1
ATOM 2852 C C . TYR A 1 357 ? -10.921 -14.061 -72.827 1.00 53.84 357 TYR A C 1
ATOM 2854 O O . TYR A 1 357 ? -11.866 -14.404 -73.536 1.00 53.84 357 TYR A O 1
ATOM 2862 N N . VAL A 1 358 ? -9.925 -13.302 -73.289 1.00 47.94 358 VAL A N 1
ATOM 2863 C CA . VAL A 1 358 ? -9.753 -12.971 -74.710 1.00 47.94 358 VAL A CA 1
ATOM 2864 C C . VAL A 1 358 ? -9.124 -14.183 -75.414 1.00 47.94 358 VAL A C 1
ATOM 2866 O O . VAL A 1 358 ? -8.004 -14.569 -75.065 1.00 47.94 358 VAL A O 1
ATOM 2869 N N . PRO A 1 359 ? -9.796 -14.812 -76.395 1.00 58.84 359 PRO A N 1
ATOM 2870 C CA . PRO A 1 359 ? -9.226 -15.939 -77.123 1.00 58.84 359 PRO A CA 1
ATOM 2871 C C . PRO A 1 359 ? -8.057 -15.477 -78.011 1.00 58.84 359 PRO A C 1
ATOM 2873 O O . PRO A 1 359 ? -8.072 -14.354 -78.522 1.00 58.84 359 PRO A O 1
ATOM 2876 N N . PRO A 1 360 ? -7.046 -16.333 -78.252 1.00 50.09 360 PRO A N 1
ATOM 2877 C CA . PRO A 1 360 ? -5.895 -15.973 -79.066 1.00 50.09 360 PRO A CA 1
ATOM 2878 C C . PRO A 1 360 ? -6.327 -15.775 -80.523 1.00 50.09 360 PRO A C 1
ATOM 2880 O O . PRO A 1 360 ? -6.564 -16.724 -81.273 1.00 50.09 360 PRO A O 1
ATOM 2883 N N . THR A 1 361 ? -6.429 -14.518 -80.949 1.00 47.38 361 THR A N 1
ATOM 2884 C CA . THR A 1 361 ? -6.620 -14.174 -82.355 1.00 47.38 361 THR A CA 1
ATOM 2885 C C . THR A 1 361 ? -5.377 -14.564 -83.146 1.00 47.38 361 THR A C 1
ATOM 2887 O O . THR A 1 361 ? -4.306 -13.987 -82.970 1.00 47.38 361 THR A O 1
ATOM 2890 N N . LYS A 1 362 ? -5.565 -15.566 -84.010 1.00 49.12 362 LYS A N 1
ATOM 2891 C CA . LYS A 1 362 ? -4.826 -15.901 -85.236 1.00 49.12 362 LYS A CA 1
ATOM 2892 C C . LYS A 1 362 ? -3.585 -15.035 -85.485 1.00 49.12 362 LYS A C 1
ATOM 2894 O O . LYS A 1 362 ? -3.674 -13.908 -85.971 1.00 49.12 362 LYS A O 1
ATOM 2899 N N . THR A 1 363 ? -2.423 -15.630 -85.244 1.00 50.69 363 THR A N 1
ATOM 2900 C CA . THR A 1 363 ? -1.119 -15.189 -85.736 1.00 50.69 363 THR A CA 1
ATOM 2901 C C . THR A 1 363 ? -1.187 -14.996 -87.254 1.00 50.69 363 THR A C 1
ATOM 2903 O O . THR A 1 363 ? -1.077 -15.944 -88.032 1.00 50.69 363 THR A O 1
ATOM 2906 N N . ARG A 1 364 ? -1.370 -13.747 -87.700 1.00 44.66 364 ARG A N 1
ATOM 2907 C CA . ARG A 1 364 ? -1.043 -13.341 -89.070 1.00 44.66 364 ARG A CA 1
ATOM 2908 C C . ARG A 1 364 ? 0.458 -13.571 -89.243 1.00 44.66 364 ARG A C 1
ATOM 2910 O O . ARG A 1 364 ? 1.268 -12.802 -88.731 1.00 44.66 364 ARG A O 1
ATOM 2917 N N . ARG A 1 365 ? 0.823 -14.637 -89.964 1.00 49.41 365 ARG A N 1
ATOM 2918 C CA . ARG A 1 365 ? 2.124 -14.752 -90.632 1.00 49.41 365 ARG A CA 1
ATOM 2919 C C . ARG A 1 365 ? 2.237 -13.563 -91.584 1.00 49.41 365 ARG A C 1
ATOM 2921 O O . ARG A 1 365 ? 1.741 -13.610 -92.705 1.00 49.41 365 ARG A O 1
ATOM 2928 N N . ILE A 1 366 ? 2.843 -12.479 -91.113 1.00 44.81 366 ILE A N 1
ATOM 2929 C CA . ILE A 1 366 ? 3.378 -11.450 -91.994 1.00 44.81 366 ILE A CA 1
ATOM 2930 C C . ILE A 1 366 ? 4.586 -12.109 -92.650 1.00 44.81 366 ILE A C 1
ATOM 2932 O O . ILE A 1 366 ? 5.571 -12.420 -91.981 1.00 44.81 366 ILE A O 1
ATOM 2936 N N . ALA A 1 367 ? 4.455 -12.415 -93.939 1.00 46.62 367 ALA A N 1
ATOM 2937 C CA . ALA A 1 367 ? 5.565 -12.850 -94.765 1.00 46.62 367 ALA A CA 1
ATOM 2938 C C . ALA A 1 367 ? 6.648 -11.770 -94.688 1.00 46.62 367 ALA A C 1
ATOM 2940 O O . ALA A 1 367 ? 6.466 -10.650 -95.165 1.00 46.62 367 ALA A O 1
ATOM 2941 N 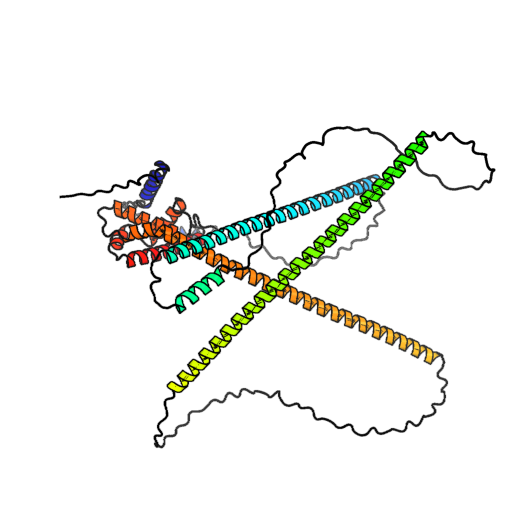N . TYR A 1 368 ? 7.746 -12.102 -94.018 1.00 46.00 368 TYR A N 1
ATOM 2942 C CA . TYR A 1 368 ? 8.939 -11.278 -93.984 1.00 46.00 368 TYR A CA 1
ATOM 2943 C C . TYR A 1 368 ? 9.531 -11.331 -95.392 1.00 46.00 368 TYR A C 1
ATOM 2945 O O . TYR A 1 368 ? 10.162 -12.317 -95.765 1.00 46.00 368 TYR A O 1
ATOM 2953 N N . GLN A 1 369 ? 9.261 -10.317 -96.212 1.00 45.50 369 GLN A N 1
ATOM 2954 C CA . GLN A 1 369 ? 10.059 -10.107 -97.410 1.00 45.50 369 GLN A CA 1
ATOM 2955 C C . GLN A 1 369 ? 11.387 -9.492 -96.961 1.00 45.50 369 GLN A C 1
ATOM 2957 O O . GLN A 1 369 ? 11.368 -8.402 -96.378 1.00 45.50 369 GLN A O 1
ATOM 2962 N N . PRO A 1 370 ? 12.533 -10.163 -97.172 1.00 45.16 370 PRO A N 1
ATOM 2963 C CA . PRO A 1 370 ? 13.824 -9.554 -96.922 1.00 45.16 370 PRO A CA 1
ATOM 2964 C C . PRO A 1 370 ? 13.995 -8.430 -97.943 1.00 45.16 370 PRO A C 1
ATOM 2966 O O . PRO A 1 370 ? 14.321 -8.659 -99.104 1.00 45.16 370 PRO A O 1
ATOM 2969 N N . LYS A 1 371 ? 13.736 -7.192 -97.514 1.00 47.22 371 LYS A N 1
ATOM 2970 C CA . LYS A 1 371 ? 14.233 -6.021 -98.227 1.00 47.22 371 LYS A CA 1
ATOM 2971 C C . LYS A 1 371 ? 15.752 -6.138 -98.189 1.00 47.22 371 LYS A C 1
ATOM 2973 O O . LYS A 1 371 ? 16.347 -6.023 -97.120 1.00 47.22 371 LYS A O 1
ATOM 2978 N N . VAL A 1 372 ? 16.350 -6.437 -99.340 1.00 53.66 372 VAL A N 1
ATOM 2979 C CA . VAL A 1 372 ? 17.790 -6.337 -99.565 1.00 53.66 372 VAL A CA 1
ATOM 2980 C C . VAL A 1 372 ? 18.139 -4.871 -99.342 1.00 53.66 372 VAL A C 1
ATOM 2982 O O . VAL A 1 372 ? 17.880 -4.017 -100.184 1.00 53.66 372 VAL A O 1
ATOM 2985 N N . ILE A 1 373 ? 18.602 -4.567 -98.132 1.00 48.56 373 ILE A N 1
ATOM 2986 C CA . ILE A 1 373 ? 19.193 -3.278 -97.804 1.00 48.56 373 ILE A CA 1
ATOM 2987 C C . ILE A 1 373 ? 20.539 -3.305 -98.512 1.00 48.56 373 ILE A C 1
ATOM 2989 O O . ILE A 1 373 ? 21.440 -4.040 -98.106 1.00 48.56 373 ILE A O 1
ATOM 2993 N N . GLU A 1 374 ? 20.644 -2.571 -99.617 1.00 53.94 374 GLU A N 1
ATOM 2994 C CA . GLU A 1 374 ? 21.935 -2.316 -100.241 1.00 53.94 374 GLU A CA 1
ATOM 2995 C C . GLU A 1 374 ? 22.896 -1.781 -99.171 1.00 53.94 374 GLU A C 1
ATOM 2997 O O . GLU A 1 374 ? 22.477 -0.962 -98.341 1.00 53.94 374 GLU A O 1
ATOM 3002 N N . PRO A 1 375 ? 24.158 -2.248 -99.138 1.00 50.97 375 PRO A N 1
ATOM 3003 C CA . PRO A 1 375 ? 25.149 -1.780 -98.187 1.00 50.97 375 PRO A CA 1
ATOM 3004 C C . PRO A 1 375 ? 25.463 -0.322 -98.510 1.00 50.97 375 PRO A C 1
ATOM 3006 O O . PRO A 1 375 ? 26.406 0.001 -99.234 1.00 50.97 375 PRO A O 1
ATOM 3009 N N . ASN A 1 376 ? 24.648 0.579 -97.964 1.00 57.19 376 ASN A N 1
ATOM 3010 C CA . ASN A 1 376 ? 25.028 1.964 -97.822 1.00 57.19 376 ASN A CA 1
ATOM 3011 C C . ASN A 1 376 ? 26.381 1.946 -97.121 1.00 57.19 376 ASN A C 1
ATOM 3013 O O . ASN A 1 376 ? 26.570 1.234 -96.134 1.00 57.19 376 ASN A O 1
ATOM 3017 N N . LYS A 1 377 ? 27.333 2.691 -97.680 1.00 58.09 377 LYS A N 1
ATOM 3018 C CA . LYS A 1 377 ? 28.680 2.877 -97.141 1.00 58.09 377 LYS A CA 1
ATOM 3019 C C . LYS A 1 377 ? 28.581 3.698 -95.853 1.00 58.09 377 LYS A C 1
ATOM 3021 O O . LYS A 1 377 ? 29.053 4.828 -95.794 1.00 58.09 377 LYS A O 1
ATOM 3026 N N . THR A 1 378 ? 27.910 3.155 -94.841 1.00 60.06 378 THR A N 1
ATOM 3027 C CA . THR A 1 378 ? 27.947 3.624 -93.465 1.00 60.06 378 THR A CA 1
ATOM 3028 C C . THR A 1 378 ? 29.412 3.545 -93.092 1.00 60.06 378 THR A C 1
ATOM 3030 O O . THR A 1 378 ? 30.006 2.462 -93.075 1.00 60.06 378 THR A O 1
ATOM 3033 N N . SER A 1 379 ? 30.047 4.707 -92.966 1.00 70.31 379 SER A N 1
ATOM 3034 C CA . SER A 1 379 ? 31.489 4.749 -92.771 1.00 70.31 379 SER A CA 1
ATOM 3035 C C . SER A 1 379 ? 31.819 3.964 -91.500 1.00 70.31 379 SER A C 1
ATOM 3037 O O . SER A 1 379 ? 31.056 3.993 -90.536 1.00 70.31 379 SER A O 1
ATOM 3039 N N . VAL A 1 380 ? 32.954 3.266 -91.470 1.00 73.69 380 VAL A N 1
ATOM 3040 C CA . VAL A 1 380 ? 33.434 2.533 -90.279 1.00 73.69 380 VAL A CA 1
ATOM 3041 C C . VAL A 1 380 ? 33.358 3.403 -89.006 1.00 73.69 380 VAL A C 1
ATOM 3043 O O . VAL A 1 380 ? 33.104 2.904 -87.912 1.00 73.69 380 VAL A O 1
ATOM 3046 N N . LEU A 1 381 ? 33.470 4.725 -89.171 1.00 75.88 381 LEU A N 1
ATOM 3047 C CA . LEU A 1 381 ? 33.327 5.735 -88.128 1.00 75.88 381 LEU A CA 1
ATOM 3048 C C . LEU A 1 381 ? 31.928 5.789 -87.477 1.00 75.88 381 LEU A C 1
ATOM 3050 O O . LEU A 1 381 ? 31.823 6.046 -86.281 1.00 75.88 381 LEU A O 1
ATOM 3054 N N . GLU A 1 382 ? 30.849 5.559 -88.225 1.00 82.00 382 GLU A N 1
ATOM 3055 C CA . GLU A 1 382 ? 29.481 5.508 -87.684 1.00 82.00 382 GLU A CA 1
ATOM 3056 C C . GLU A 1 382 ? 29.232 4.221 -86.892 1.00 82.00 382 GLU A C 1
ATOM 3058 O O . GLU A 1 382 ? 28.596 4.268 -85.841 1.00 82.00 382 GLU A O 1
ATOM 3063 N N . ILE A 1 383 ? 29.797 3.093 -87.334 1.00 81.38 383 ILE A N 1
ATOM 3064 C CA . ILE A 1 383 ? 29.714 1.820 -86.603 1.00 81.38 383 ILE A CA 1
ATOM 3065 C C . ILE A 1 383 ? 30.474 1.918 -85.271 1.00 81.38 383 ILE A C 1
ATOM 3067 O O . ILE A 1 383 ? 29.944 1.502 -84.243 1.00 81.38 383 ILE A O 1
ATOM 3071 N N . MET A 1 384 ? 31.665 2.535 -85.251 1.00 81.81 384 MET A N 1
ATOM 3072 C CA . MET A 1 384 ? 32.413 2.770 -84.005 1.00 81.81 384 MET A CA 1
ATOM 3073 C C . MET A 1 384 ? 31.640 3.668 -83.025 1.00 81.81 384 MET A C 1
ATOM 3075 O O . MET A 1 384 ? 31.526 3.324 -81.853 1.00 81.81 384 MET A O 1
ATOM 3079 N N . LYS A 1 385 ? 31.012 4.753 -83.505 1.00 87.06 385 LYS A N 1
ATOM 3080 C CA . LYS A 1 385 ? 30.166 5.617 -82.657 1.00 87.06 385 LYS A CA 1
ATOM 3081 C C . LYS A 1 385 ? 28.967 4.872 -82.062 1.00 87.06 385 LYS A C 1
ATOM 3083 O O . LYS A 1 385 ? 28.598 5.130 -80.920 1.00 87.06 385 LYS A O 1
ATOM 3088 N N . LEU A 1 386 ? 28.346 3.965 -82.819 1.00 84.38 386 LEU A N 1
ATOM 3089 C CA . LEU A 1 386 ? 27.229 3.158 -82.322 1.00 84.38 386 LEU A CA 1
ATOM 3090 C C . LEU A 1 386 ? 27.673 2.135 -81.266 1.00 84.38 386 LEU A C 1
ATOM 3092 O O . LEU A 1 386 ? 26.930 1.912 -80.313 1.00 84.38 386 LEU A O 1
ATOM 3096 N N . LEU A 1 387 ? 28.872 1.558 -81.397 1.00 85.69 387 LEU A N 1
ATOM 3097 C CA . LEU A 1 387 ? 29.447 0.660 -80.388 1.00 85.69 387 LEU A CA 1
ATOM 3098 C C . LEU A 1 387 ? 29.774 1.404 -79.083 1.00 85.69 387 LEU A C 1
ATOM 3100 O O . LEU A 1 387 ? 29.364 0.948 -78.017 1.00 85.69 387 LEU A O 1
ATOM 3104 N N . ASP A 1 388 ? 30.382 2.592 -79.164 1.00 89.50 388 ASP A N 1
ATOM 3105 C CA . ASP A 1 388 ? 30.662 3.430 -77.986 1.00 89.50 388 ASP A CA 1
ATOM 3106 C C . ASP A 1 388 ? 29.372 3.839 -77.245 1.00 89.50 388 ASP A C 1
ATOM 3108 O O . ASP A 1 388 ? 29.320 3.868 -76.011 1.00 89.50 388 ASP A O 1
ATOM 3112 N N . LEU A 1 389 ? 28.296 4.127 -77.990 1.00 89.12 389 LEU A N 1
ATOM 3113 C CA . LEU A 1 389 ? 26.977 4.414 -77.418 1.00 89.12 389 LEU A CA 1
ATOM 3114 C C . LEU A 1 389 ? 26.357 3.180 -76.741 1.00 89.12 389 LEU A C 1
ATOM 3116 O O . LEU A 1 389 ? 25.744 3.316 -75.679 1.00 89.12 389 LEU A O 1
ATOM 3120 N N . ALA A 1 390 ? 26.536 1.984 -77.310 1.00 88.88 390 ALA A N 1
ATOM 3121 C CA . ALA A 1 390 ? 26.055 0.734 -76.720 1.00 88.88 390 ALA A CA 1
ATOM 3122 C C . ALA A 1 390 ? 26.769 0.417 -75.392 1.00 88.88 390 ALA A C 1
ATOM 3124 O O . ALA A 1 390 ? 26.110 0.073 -74.404 1.00 88.88 390 ALA A O 1
ATOM 3125 N N . ASP A 1 391 ? 28.089 0.614 -75.340 1.00 90.69 391 ASP A N 1
ATOM 3126 C CA . ASP A 1 391 ? 28.889 0.433 -74.126 1.00 90.69 391 ASP A CA 1
ATOM 3127 C C . ASP A 1 391 ? 28.498 1.445 -73.038 1.00 90.69 391 ASP A C 1
ATOM 3129 O O . ASP A 1 391 ? 28.348 1.088 -71.860 1.00 90.69 391 ASP A O 1
ATOM 3133 N N . ALA A 1 392 ? 28.249 2.702 -73.418 1.00 90.12 392 ALA A N 1
ATOM 3134 C CA . ALA A 1 392 ? 27.747 3.726 -72.504 1.00 90.12 392 ALA A CA 1
ATOM 3135 C C . ALA A 1 392 ? 26.361 3.363 -71.933 1.00 90.12 392 ALA A C 1
ATOM 3137 O O . ALA A 1 392 ? 26.117 3.527 -70.728 1.00 90.12 392 ALA A O 1
ATOM 3138 N N . ASP A 1 393 ? 25.464 2.816 -72.757 1.00 90.88 393 ASP A N 1
ATOM 3139 C CA . ASP A 1 393 ? 24.144 2.354 -72.327 1.00 90.88 393 ASP A CA 1
ATOM 3140 C C . ASP A 1 393 ? 24.220 1.130 -71.403 1.00 90.88 393 ASP A C 1
ATOM 3142 O O . ASP A 1 393 ? 23.469 1.046 -70.419 1.00 90.88 393 ASP A O 1
ATOM 3146 N N . GLU A 1 394 ? 25.145 0.200 -71.643 1.00 92.12 394 GLU A N 1
ATOM 3147 C CA . GLU A 1 394 ? 25.360 -0.944 -70.757 1.00 92.12 394 GLU A CA 1
ATOM 3148 C C . GLU A 1 394 ? 25.912 -0.503 -69.392 1.00 92.12 394 GLU A C 1
ATOM 3150 O O . GLU A 1 394 ? 25.418 -0.933 -68.338 1.00 92.12 394 GLU A O 1
ATOM 3155 N N . GLN A 1 395 ? 26.874 0.425 -69.379 1.00 91.00 395 GLN A N 1
ATOM 3156 C CA . GLN A 1 395 ? 27.394 1.014 -68.144 1.00 91.00 395 GLN A CA 1
ATOM 3157 C C . GLN A 1 395 ? 26.301 1.765 -67.370 1.00 91.00 395 GLN A C 1
ATOM 3159 O O . GLN A 1 395 ? 26.197 1.631 -66.142 1.00 91.00 395 GLN A O 1
ATOM 3164 N N . LYS A 1 396 ? 25.424 2.496 -68.069 1.00 94.19 396 LYS A N 1
ATOM 3165 C CA . LYS A 1 396 ? 24.272 3.184 -67.471 1.00 94.19 396 LYS A CA 1
ATOM 3166 C C . LYS A 1 396 ? 23.273 2.194 -66.869 1.00 94.19 396 LYS A C 1
ATOM 3168 O O . LYS A 1 396 ? 22.849 2.388 -65.725 1.00 94.19 396 LYS A O 1
ATOM 3173 N N . LYS A 1 397 ? 22.953 1.095 -67.564 1.00 92.56 397 LYS A N 1
ATOM 3174 C CA . LYS A 1 397 ? 22.098 0.010 -67.040 1.00 92.56 397 LYS A CA 1
ATOM 3175 C C . LYS A 1 397 ? 22.703 -0.634 -65.789 1.00 92.56 397 LYS A C 1
ATOM 3177 O O . LYS A 1 397 ? 21.999 -0.777 -64.787 1.00 92.56 397 LYS A O 1
ATOM 3182 N N . LYS A 1 398 ? 24.007 -0.936 -65.794 1.00 94.06 398 LYS A N 1
ATOM 3183 C CA . LYS A 1 398 ? 24.736 -1.465 -64.623 1.00 94.06 398 LYS A CA 1
ATOM 3184 C C . LYS A 1 398 ? 24.688 -0.499 -63.433 1.00 94.06 398 LYS A C 1
ATOM 3186 O O . LYS A 1 398 ? 24.433 -0.926 -62.305 1.00 94.06 398 LYS A O 1
ATOM 3191 N N . LYS A 1 399 ? 24.869 0.807 -63.667 1.00 94.56 399 LYS A N 1
ATOM 3192 C CA . LYS A 1 399 ? 24.780 1.842 -62.621 1.00 94.56 399 LYS A CA 1
ATOM 3193 C C . LYS A 1 399 ? 23.368 1.942 -62.029 1.00 94.56 399 LYS A C 1
ATOM 3195 O O . LYS A 1 399 ? 23.226 1.987 -60.807 1.00 94.56 399 LYS A O 1
ATOM 3200 N N . ILE A 1 400 ? 22.331 1.902 -62.869 1.00 94.06 400 ILE A N 1
ATOM 3201 C CA . ILE A 1 400 ? 20.925 1.904 -62.431 1.00 94.06 400 ILE A CA 1
ATOM 3202 C C . ILE A 1 400 ? 20.601 0.645 -61.614 1.00 94.06 400 ILE A C 1
ATOM 3204 O O . ILE A 1 400 ? 19.932 0.749 -60.586 1.00 94.06 400 ILE A O 1
ATOM 3208 N N . GLY A 1 401 ? 21.099 -0.527 -62.024 1.00 95.12 401 GLY A N 1
ATOM 3209 C CA . GLY A 1 401 ? 20.942 -1.780 -61.279 1.00 95.12 401 GLY A CA 1
ATOM 3210 C C . GLY A 1 401 ? 21.501 -1.684 -59.857 1.00 95.12 401 GLY A C 1
ATOM 3211 O O . GLY A 1 401 ? 20.771 -1.915 -58.893 1.00 95.12 401 GLY A O 1
ATOM 3212 N N . LYS A 1 402 ? 22.751 -1.219 -59.719 1.00 95.12 402 LYS A N 1
ATOM 3213 C CA . LYS A 1 402 ? 23.398 -1.010 -58.411 1.00 95.12 402 LYS A CA 1
ATOM 3214 C C . LYS A 1 402 ? 22.646 -0.004 -57.534 1.00 95.12 402 LYS A C 1
ATOM 3216 O O . LYS A 1 402 ? 22.495 -0.227 -56.336 1.00 95.12 402 LYS A O 1
ATOM 3221 N N . MET A 1 403 ? 22.136 1.086 -58.116 1.00 94.62 403 MET A N 1
ATOM 3222 C CA . MET A 1 403 ? 21.331 2.065 -57.375 1.00 94.62 403 MET A CA 1
ATOM 3223 C C . MET A 1 403 ? 20.008 1.475 -56.867 1.00 94.62 403 MET A C 1
ATOM 3225 O O . MET A 1 403 ? 19.620 1.748 -55.731 1.00 94.62 403 MET A O 1
ATOM 3229 N N . LYS A 1 404 ? 19.320 0.658 -57.677 1.00 95.88 404 LYS A N 1
ATOM 3230 C CA . LYS A 1 404 ? 18.078 -0.017 -57.263 1.00 95.88 404 LYS A CA 1
ATOM 3231 C C . LYS A 1 404 ? 18.330 -1.015 -56.134 1.00 95.88 404 LYS A C 1
ATOM 3233 O O . LYS A 1 404 ? 17.565 -1.036 -55.171 1.00 95.88 404 LYS A O 1
ATOM 3238 N N . GLU A 1 405 ? 19.409 -1.787 -56.222 1.00 95.38 405 GLU A N 1
ATOM 3239 C CA . GLU A 1 405 ? 19.795 -2.746 -55.185 1.00 95.38 405 GLU A CA 1
ATOM 3240 C C . GLU A 1 405 ? 20.160 -2.043 -53.869 1.00 95.38 405 GLU A C 1
ATOM 3242 O O . GLU A 1 405 ? 19.641 -2.410 -52.813 1.00 95.38 405 GLU A O 1
ATOM 3247 N N . ALA A 1 406 ? 20.942 -0.959 -53.929 1.00 94.38 406 ALA A N 1
ATOM 3248 C CA . ALA A 1 406 ? 21.264 -0.142 -52.759 1.00 94.38 406 ALA A CA 1
ATOM 3249 C C . ALA A 1 406 ? 20.004 0.468 -52.114 1.00 94.38 406 ALA A C 1
ATOM 3251 O O . ALA A 1 406 ? 19.833 0.405 -50.895 1.00 94.38 406 ALA A O 1
ATOM 3252 N N . ALA A 1 407 ? 19.075 0.997 -52.919 1.00 94.69 407 ALA A N 1
ATOM 3253 C CA . ALA A 1 407 ? 17.805 1.528 -52.424 1.00 94.69 407 ALA A CA 1
ATOM 3254 C C . ALA A 1 407 ? 16.924 0.438 -51.783 1.00 94.69 407 ALA A C 1
ATOM 3256 O O . ALA A 1 407 ? 16.276 0.677 -50.761 1.00 94.69 407 ALA A O 1
ATOM 3257 N N . GLN A 1 408 ? 16.909 -0.773 -52.348 1.00 95.56 408 GLN A N 1
ATOM 3258 C CA . GLN A 1 408 ? 16.188 -1.910 -51.777 1.00 95.56 408 GLN A CA 1
ATOM 3259 C C . GLN A 1 408 ? 16.825 -2.385 -50.465 1.00 95.56 408 GLN A C 1
ATOM 3261 O O . GLN A 1 408 ? 16.105 -2.680 -49.507 1.00 95.56 408 GLN A O 1
ATOM 3266 N N . GLN A 1 409 ? 18.156 -2.423 -50.389 1.00 94.50 409 GLN A N 1
ATOM 3267 C CA . GLN A 1 409 ? 18.884 -2.771 -49.172 1.00 94.50 409 GLN A CA 1
ATOM 3268 C C . GLN A 1 409 ? 18.620 -1.754 -48.055 1.00 94.50 409 GLN A C 1
ATOM 3270 O O . GLN A 1 409 ? 18.376 -2.150 -46.915 1.00 94.50 409 GLN A O 1
ATOM 3275 N N . GLU A 1 410 ? 18.580 -0.463 -48.382 1.00 96.00 410 GLU A N 1
ATOM 3276 C CA . GLU A 1 410 ? 18.262 0.596 -47.424 1.00 96.00 410 GLU A CA 1
ATOM 3277 C C . GLU A 1 410 ? 16.819 0.494 -46.905 1.00 96.00 410 GLU A C 1
ATOM 3279 O O . GLU A 1 410 ? 16.578 0.590 -45.702 1.00 96.00 410 GLU A O 1
ATOM 3284 N N . ARG A 1 411 ? 15.845 0.188 -47.775 1.00 95.25 411 ARG A N 1
ATOM 3285 C CA . ARG A 1 411 ? 14.464 -0.098 -47.339 1.00 95.25 411 ARG A CA 1
ATOM 3286 C C . ARG A 1 411 ? 14.405 -1.291 -46.383 1.00 95.25 411 ARG A C 1
ATOM 3288 O O . ARG A 1 411 ? 13.731 -1.211 -45.360 1.00 95.25 411 ARG A O 1
ATOM 3295 N N . ARG A 1 412 ? 15.136 -2.375 -46.673 1.00 93.94 412 ARG A N 1
ATOM 3296 C CA . ARG A 1 412 ? 15.216 -3.550 -45.785 1.00 93.94 412 ARG A CA 1
ATOM 3297 C C . ARG A 1 412 ? 15.831 -3.201 -44.430 1.00 93.94 412 ARG A C 1
ATOM 3299 O O . ARG A 1 412 ? 15.333 -3.679 -43.415 1.00 93.94 412 ARG A O 1
ATOM 3306 N N . ARG A 1 413 ? 16.864 -2.351 -44.398 1.00 95.06 413 ARG A N 1
ATOM 3307 C CA . ARG A 1 413 ? 17.470 -1.860 -43.149 1.00 95.06 413 ARG A CA 1
ATOM 3308 C C . ARG A 1 413 ? 16.470 -1.072 -42.309 1.00 95.06 413 ARG A C 1
ATOM 3310 O O . ARG A 1 413 ? 16.294 -1.410 -41.145 1.00 95.06 413 ARG A O 1
ATOM 3317 N N . LYS A 1 414 ? 15.753 -0.117 -42.911 1.00 95.31 414 LYS A N 1
ATOM 3318 C CA . LYS A 1 414 ? 14.731 0.682 -42.211 1.00 95.31 414 LYS A CA 1
ATOM 3319 C C . LYS A 1 414 ? 13.588 -0.172 -41.664 1.00 95.31 414 LYS A C 1
ATOM 3321 O O . LYS A 1 414 ? 13.158 0.031 -40.535 1.00 95.31 414 LYS A O 1
ATOM 3326 N N . VAL A 1 415 ? 13.123 -1.163 -42.431 1.00 95.00 415 VAL A N 1
ATOM 3327 C CA . VAL A 1 415 ? 12.103 -2.112 -41.953 1.00 95.00 415 VAL A CA 1
ATOM 3328 C C . VAL A 1 415 ? 12.641 -2.944 -40.787 1.00 95.00 415 VAL A C 1
ATOM 3330 O O . VAL A 1 415 ? 11.966 -3.060 -39.769 1.00 95.00 415 VAL A O 1
ATOM 3333 N N . ALA A 1 416 ? 13.862 -3.476 -40.889 1.00 91.31 416 ALA A N 1
ATOM 3334 C CA . ALA A 1 416 ? 14.472 -4.249 -39.810 1.00 91.31 416 ALA A CA 1
ATOM 3335 C C . ALA A 1 416 ? 14.689 -3.414 -38.534 1.00 91.31 416 ALA A C 1
ATOM 3337 O O . ALA A 1 416 ? 14.491 -3.921 -37.432 1.00 91.31 416 ALA A O 1
ATOM 3338 N N . GLU A 1 417 ? 15.070 -2.143 -38.667 1.00 93.69 417 GLU A N 1
ATOM 3339 C CA . GLU A 1 417 ? 15.207 -1.213 -37.545 1.00 93.69 417 GLU A CA 1
ATOM 3340 C C . GLU A 1 417 ? 13.854 -0.907 -36.894 1.00 93.69 417 GLU A C 1
ATOM 3342 O O . GLU A 1 417 ? 13.735 -0.989 -35.673 1.00 93.69 417 GLU A O 1
ATOM 3347 N N . ASN A 1 418 ? 12.811 -0.663 -37.693 1.00 93.81 418 ASN A N 1
ATOM 3348 C CA . ASN A 1 418 ? 11.458 -0.458 -37.177 1.00 93.81 418 ASN A CA 1
ATOM 3349 C C . ASN A 1 418 ? 10.946 -1.696 -36.417 1.00 93.81 418 ASN A C 1
ATOM 3351 O O . ASN A 1 418 ? 10.452 -1.575 -35.299 1.00 93.81 418 ASN A O 1
ATOM 3355 N N . VAL A 1 419 ? 11.141 -2.899 -36.971 1.00 93.25 419 VAL A N 1
ATOM 3356 C CA . VAL A 1 419 ? 10.764 -4.160 -36.307 1.00 93.25 419 VAL A CA 1
ATOM 3357 C C . VAL A 1 419 ? 11.532 -4.352 -34.996 1.00 93.25 419 VAL A C 1
ATOM 3359 O O . VAL A 1 419 ? 10.935 -4.727 -33.988 1.00 93.25 419 VAL A O 1
ATOM 3362 N N . ARG A 1 420 ? 12.839 -4.057 -34.963 1.00 90.25 420 ARG A N 1
ATOM 3363 C CA . ARG A 1 420 ? 13.634 -4.121 -33.723 1.00 90.25 420 ARG A CA 1
ATOM 3364 C C . ARG A 1 420 ? 13.121 -3.147 -32.666 1.00 90.25 420 ARG A C 1
ATOM 3366 O O . ARG A 1 420 ? 12.999 -3.538 -31.507 1.00 90.25 420 ARG A O 1
ATOM 3373 N N . SER A 1 421 ? 12.803 -1.915 -33.058 1.00 91.19 421 SER A N 1
ATOM 3374 C CA . SER A 1 421 ? 12.253 -0.901 -32.155 1.00 91.19 421 SER A CA 1
ATOM 3375 C C . SER A 1 421 ? 10.890 -1.318 -31.598 1.00 91.19 421 SER A C 1
ATOM 3377 O O . SER A 1 421 ? 10.681 -1.243 -30.390 1.00 91.19 421 SER A O 1
ATOM 3379 N N . GLN A 1 422 ? 9.993 -1.844 -32.438 1.00 90.25 422 GLN A N 1
ATOM 3380 C CA . GLN A 1 422 ? 8.693 -2.360 -31.994 1.00 90.25 422 GLN A CA 1
ATOM 3381 C C . GLN A 1 422 ? 8.835 -3.557 -31.047 1.00 90.25 422 GLN A C 1
ATOM 3383 O O . GLN A 1 422 ? 8.176 -3.605 -30.011 1.00 90.25 422 GLN A O 1
ATOM 3388 N N . MET A 1 423 ? 9.737 -4.492 -31.351 1.00 90.25 423 MET A N 1
ATOM 3389 C CA . MET A 1 423 ? 10.003 -5.644 -30.490 1.00 90.25 423 MET A CA 1
ATOM 3390 C C . MET A 1 423 ? 10.556 -5.222 -29.121 1.00 90.25 423 MET A C 1
ATOM 3392 O O . MET A 1 423 ? 10.167 -5.788 -28.104 1.00 90.25 423 MET A O 1
ATOM 3396 N N . PHE A 1 424 ? 11.421 -4.203 -29.075 1.00 89.00 424 PHE A N 1
ATOM 3397 C CA . PHE A 1 424 ? 11.938 -3.659 -27.817 1.00 89.00 424 PHE A CA 1
ATOM 3398 C C . PHE A 1 424 ? 10.834 -3.022 -26.962 1.00 89.00 424 PHE A C 1
ATOM 3400 O O . PHE A 1 424 ? 10.808 -3.222 -25.747 1.00 89.00 424 PHE A O 1
ATOM 3407 N N . ILE A 1 425 ? 9.906 -2.291 -27.588 1.00 89.50 425 ILE A N 1
ATOM 3408 C CA . ILE A 1 425 ? 8.741 -1.713 -26.903 1.00 89.50 425 ILE A CA 1
ATOM 3409 C C . ILE A 1 425 ? 7.865 -2.830 -26.326 1.00 89.50 425 ILE A C 1
ATOM 3411 O O . ILE A 1 425 ? 7.630 -2.841 -25.120 1.00 89.50 425 ILE A O 1
ATOM 3415 N N . ALA A 1 426 ? 7.490 -3.820 -27.141 1.00 86.38 426 ALA A N 1
ATOM 3416 C CA . ALA A 1 426 ? 6.661 -4.944 -26.703 1.00 86.38 426 ALA A CA 1
ATOM 3417 C C . ALA A 1 426 ? 7.319 -5.754 -25.570 1.00 86.38 426 ALA A C 1
ATOM 3419 O O . ALA A 1 426 ? 6.664 -6.145 -24.604 1.00 86.38 426 ALA A O 1
ATOM 3420 N N . GLN A 1 427 ? 8.636 -5.973 -25.642 1.00 83.69 427 GLN A N 1
ATOM 3421 C CA . GLN A 1 427 ? 9.378 -6.652 -24.581 1.00 83.69 427 GLN A CA 1
ATOM 3422 C C . GLN A 1 427 ? 9.363 -5.847 -23.275 1.00 83.69 427 GLN A C 1
ATOM 3424 O O . GLN A 1 427 ? 9.202 -6.426 -22.199 1.00 83.69 427 GLN A O 1
ATOM 3429 N N . ARG A 1 428 ? 9.509 -4.518 -23.358 1.00 85.12 428 ARG A N 1
ATOM 3430 C CA . ARG A 1 428 ? 9.454 -3.630 -22.193 1.00 85.12 428 ARG A CA 1
ATOM 3431 C C . ARG A 1 428 ? 8.061 -3.623 -21.560 1.00 85.12 428 ARG A C 1
ATOM 3433 O O . ARG A 1 428 ? 7.963 -3.736 -20.339 1.00 85.12 428 ARG A O 1
ATOM 3440 N N . GLU A 1 429 ? 7.008 -3.544 -22.366 1.00 81.75 429 GLU A N 1
ATOM 3441 C CA . GLU A 1 429 ? 5.616 -3.614 -21.902 1.00 81.75 429 GLU A CA 1
ATOM 3442 C C . GLU A 1 429 ? 5.339 -4.936 -21.174 1.00 81.75 429 GLU A C 1
ATOM 3444 O O . GLU A 1 429 ? 4.919 -4.918 -20.017 1.00 81.75 429 GLU A O 1
ATOM 3449 N N . ALA A 1 430 ? 5.719 -6.072 -21.767 1.00 77.31 430 ALA A N 1
ATOM 3450 C CA . ALA A 1 430 ? 5.562 -7.383 -21.138 1.00 77.31 430 ALA A CA 1
ATOM 3451 C C . ALA A 1 430 ? 6.323 -7.500 -19.802 1.00 77.31 430 ALA A C 1
ATOM 3453 O O . ALA A 1 430 ? 5.816 -8.079 -18.841 1.00 77.31 430 ALA A O 1
ATOM 3454 N N . THR A 1 431 ? 7.533 -6.934 -19.697 1.00 78.44 431 THR A N 1
ATOM 3455 C CA . THR A 1 431 ? 8.269 -6.936 -18.419 1.00 78.44 431 THR A CA 1
ATOM 3456 C C . THR A 1 431 ? 7.598 -6.094 -17.339 1.00 78.44 431 THR A C 1
ATOM 3458 O O . THR A 1 431 ? 7.619 -6.488 -16.174 1.00 78.44 431 THR A O 1
ATOM 3461 N N . ILE A 1 432 ? 6.982 -4.967 -17.708 1.00 75.19 432 ILE A N 1
ATOM 3462 C CA . ILE A 1 432 ? 6.251 -4.115 -16.765 1.00 75.19 432 ILE A CA 1
ATOM 3463 C C . ILE A 1 432 ? 5.009 -4.850 -16.251 1.00 75.19 432 ILE A C 1
ATOM 3465 O O . ILE A 1 432 ? 4.754 -4.837 -15.050 1.00 75.19 432 ILE A O 1
ATOM 3469 N N . GLU A 1 433 ? 4.267 -5.533 -17.122 1.00 69.81 433 GLU A N 1
ATOM 3470 C CA . GLU A 1 433 ? 3.078 -6.296 -16.722 1.00 69.81 433 GLU A CA 1
ATOM 3471 C C . GLU A 1 433 ? 3.411 -7.438 -15.755 1.00 69.81 433 GLU A C 1
ATOM 3473 O O . GLU A 1 433 ? 2.742 -7.610 -14.732 1.00 69.81 433 GLU A O 1
ATOM 3478 N N . VAL A 1 434 ? 4.474 -8.198 -16.038 1.00 70.88 434 VAL A N 1
ATOM 3479 C CA . VAL A 1 434 ? 4.919 -9.295 -15.164 1.00 70.88 434 VAL A CA 1
ATOM 3480 C C . VAL A 1 434 ? 5.347 -8.767 -13.791 1.00 70.88 434 VAL A C 1
ATOM 3482 O O . VAL A 1 434 ? 4.988 -9.361 -12.769 1.00 70.88 434 VAL A O 1
ATOM 3485 N N . ASP A 1 435 ? 6.066 -7.642 -13.748 1.00 71.62 435 ASP A N 1
ATOM 3486 C CA . ASP A 1 435 ? 6.469 -7.004 -12.491 1.00 71.62 435 ASP A CA 1
ATOM 3487 C C . ASP A 1 435 ? 5.256 -6.494 -11.698 1.00 71.62 435 ASP A C 1
ATOM 3489 O O . ASP A 1 435 ? 5.129 -6.764 -10.501 1.00 71.62 435 ASP A O 1
ATOM 3493 N N . GLN A 1 436 ? 4.298 -5.844 -12.366 1.00 71.88 436 GLN A N 1
ATOM 3494 C CA . GLN A 1 436 ? 3.060 -5.376 -11.740 1.00 71.88 436 GLN A CA 1
ATOM 3495 C C . GLN A 1 436 ? 2.231 -6.527 -11.158 1.00 71.88 436 GLN A C 1
ATOM 3497 O O . GLN A 1 436 ? 1.726 -6.410 -10.036 1.00 71.88 436 GLN A O 1
ATOM 3502 N N . PHE A 1 437 ? 2.120 -7.647 -11.877 1.00 77.31 437 PHE A N 1
ATOM 3503 C CA . PHE A 1 437 ? 1.408 -8.832 -11.401 1.00 77.31 437 PHE A CA 1
ATOM 3504 C C . PHE A 1 437 ? 2.067 -9.417 -10.145 1.00 77.31 437 PHE A C 1
ATOM 3506 O O . PHE A 1 437 ? 1.404 -9.615 -9.120 1.00 77.31 437 PHE A O 1
ATOM 3513 N N . PHE A 1 438 ? 3.385 -9.631 -10.186 1.00 77.88 438 PHE A N 1
ATOM 3514 C CA . PHE A 1 438 ? 4.125 -10.172 -9.048 1.00 77.88 438 PHE A CA 1
ATOM 3515 C C . PHE A 1 438 ? 4.056 -9.233 -7.836 1.00 77.88 438 PHE A C 1
ATOM 3517 O O . PHE A 1 438 ? 3.809 -9.670 -6.707 1.00 77.88 438 PHE A O 1
ATOM 3524 N N . ARG A 1 439 ? 4.184 -7.923 -8.070 1.00 81.69 439 ARG A N 1
ATOM 3525 C CA . ARG A 1 439 ? 4.049 -6.892 -7.039 1.00 81.69 439 ARG A CA 1
ATOM 3526 C C . ARG A 1 439 ? 2.657 -6.910 -6.406 1.00 81.69 439 ARG A C 1
ATOM 3528 O O . ARG A 1 439 ? 2.559 -6.846 -5.180 1.00 81.69 439 ARG A O 1
ATOM 3535 N N . GLY A 1 440 ? 1.596 -7.060 -7.198 1.00 82.00 440 GLY A N 1
ATOM 3536 C CA . GLY A 1 440 ? 0.221 -7.177 -6.703 1.00 82.00 440 GLY A CA 1
ATOM 3537 C C . GLY A 1 440 ? 0.028 -8.373 -5.766 1.00 82.00 440 GLY A C 1
ATOM 3538 O O . GLY A 1 440 ? -0.525 -8.232 -4.670 1.00 82.00 440 GLY A O 1
ATOM 3539 N N . ASP A 1 441 ? 0.558 -9.535 -6.143 1.00 82.12 441 ASP A N 1
ATOM 3540 C CA . ASP A 1 441 ? 0.488 -10.754 -5.335 1.00 82.12 441 ASP A CA 1
ATOM 3541 C C . ASP A 1 441 ? 1.282 -10.648 -4.027 1.00 82.12 441 ASP A C 1
ATOM 3543 O O . ASP A 1 441 ? 0.798 -11.068 -2.967 1.00 82.12 441 ASP A O 1
ATOM 3547 N N . VAL A 1 442 ? 2.480 -10.058 -4.073 1.00 81.75 442 VAL A N 1
ATOM 3548 C CA . VAL A 1 442 ? 3.299 -9.803 -2.880 1.00 81.75 442 VAL A CA 1
ATOM 3549 C C . VAL A 1 442 ? 2.591 -8.823 -1.945 1.00 81.75 442 VAL A C 1
ATOM 3551 O O . VAL A 1 442 ? 2.455 -9.117 -0.755 1.00 81.75 442 VAL A O 1
ATOM 3554 N N . ILE A 1 443 ? 2.062 -7.709 -2.465 1.00 84.88 443 ILE A N 1
ATOM 3555 C CA . ILE A 1 443 ? 1.301 -6.728 -1.676 1.00 84.88 443 ILE A CA 1
ATOM 3556 C C . ILE A 1 443 ? 0.089 -7.397 -1.021 1.00 84.88 443 ILE A C 1
ATOM 3558 O O . ILE A 1 443 ? -0.129 -7.227 0.181 1.00 84.88 443 ILE A O 1
ATOM 3562 N N . ARG A 1 444 ? -0.670 -8.208 -1.769 1.00 86.88 444 ARG A N 1
ATOM 3563 C CA . ARG A 1 444 ? -1.829 -8.940 -1.242 1.00 86.88 444 ARG A CA 1
ATOM 3564 C C . ARG A 1 444 ? -1.429 -9.886 -0.109 1.00 86.88 444 ARG A C 1
ATOM 3566 O O . ARG A 1 444 ? -2.052 -9.856 0.952 1.00 86.88 444 ARG A O 1
ATOM 3573 N N . LYS A 1 445 ? -0.371 -10.685 -0.290 1.00 89.12 445 LYS A N 1
ATOM 3574 C CA . LYS A 1 445 ? 0.145 -11.598 0.749 1.00 89.12 445 LYS A CA 1
ATOM 3575 C C . LYS A 1 445 ? 0.625 -10.834 1.988 1.00 89.12 445 LYS A C 1
ATOM 3577 O O . LYS A 1 445 ? 0.352 -11.262 3.110 1.00 89.12 445 LYS A O 1
ATOM 3582 N N . CYS A 1 446 ? 1.310 -9.706 1.810 1.00 86.19 446 CYS A N 1
ATOM 3583 C CA . CYS A 1 446 ? 1.758 -8.853 2.910 1.00 86.19 446 CYS A CA 1
ATOM 3584 C C . CYS A 1 446 ? 0.578 -8.256 3.687 1.00 86.19 446 CYS A C 1
ATOM 3586 O O . CYS A 1 446 ? 0.557 -8.368 4.914 1.00 86.19 446 CYS A O 1
ATOM 3588 N N . ARG A 1 447 ? -0.438 -7.723 2.994 1.00 88.50 447 ARG A N 1
ATOM 3589 C CA . ARG A 1 447 ? -1.670 -7.207 3.617 1.00 88.50 447 ARG A CA 1
ATOM 3590 C C . ARG A 1 447 ? -2.407 -8.288 4.404 1.00 88.50 447 ARG A C 1
ATOM 3592 O O . ARG A 1 447 ? -2.717 -8.070 5.567 1.00 88.50 447 ARG A O 1
ATOM 3599 N N . GLN A 1 448 ? -2.574 -9.485 3.839 1.00 90.88 448 GLN A N 1
ATOM 3600 C CA . GLN A 1 448 ? -3.203 -10.611 4.544 1.00 90.88 448 GLN A CA 1
ATOM 3601 C C . GLN A 1 448 ? -2.427 -11.039 5.798 1.00 90.88 448 GLN A C 1
ATOM 3603 O O . GLN A 1 448 ? -3.020 -11.350 6.830 1.00 90.88 448 GLN A O 1
ATOM 3608 N N . ARG A 1 449 ? -1.089 -11.081 5.739 1.00 91.75 449 ARG A N 1
ATOM 3609 C CA . ARG A 1 449 ? -0.256 -11.398 6.914 1.00 91.75 449 ARG A CA 1
ATOM 3610 C C . ARG A 1 449 ? -0.382 -10.328 7.993 1.00 91.75 449 ARG A C 1
ATOM 3612 O O . ARG A 1 449 ? -0.410 -10.667 9.173 1.00 91.75 449 ARG A O 1
ATOM 3619 N N . LEU A 1 450 ? -0.431 -9.062 7.594 1.00 91.81 450 LEU A N 1
ATOM 3620 C CA . LEU A 1 450 ? -0.593 -7.935 8.502 1.00 91.81 450 LEU A CA 1
ATOM 3621 C C . LEU A 1 450 ? -1.971 -7.955 9.171 1.00 91.81 450 LEU A C 1
ATOM 3623 O O . LEU A 1 450 ? -2.050 -7.874 10.392 1.00 91.81 450 LEU A O 1
ATOM 3627 N N . GLU A 1 451 ? -3.031 -8.169 8.396 1.00 91.44 451 GLU A N 1
ATOM 3628 C CA . GLU A 1 451 ? -4.403 -8.303 8.887 1.00 91.44 451 GLU A CA 1
ATOM 3629 C C . GLU A 1 451 ? -4.531 -9.446 9.904 1.00 91.44 451 GLU A C 1
ATOM 3631 O O . GLU A 1 451 ? -5.045 -9.243 11.002 1.00 91.44 451 GLU A O 1
ATOM 3636 N N . LYS A 1 452 ? -3.952 -10.620 9.613 1.00 94.19 452 LYS A N 1
ATOM 3637 C CA . LYS A 1 452 ? -3.909 -11.748 10.563 1.00 94.19 452 LYS A CA 1
ATOM 3638 C C . LYS A 1 452 ? -3.214 -11.392 11.878 1.00 94.19 452 LYS A C 1
ATOM 3640 O O . LYS A 1 452 ? -3.670 -11.814 12.935 1.00 94.19 452 LYS A O 1
ATOM 3645 N N . LYS A 1 453 ? -2.119 -10.626 11.824 1.00 94.31 453 LYS A N 1
ATOM 3646 C CA . LYS A 1 453 ? -1.386 -10.179 13.021 1.00 94.31 453 LYS A CA 1
ATOM 3647 C C . LYS A 1 453 ? -2.147 -9.123 13.819 1.00 94.31 453 LYS A C 1
ATOM 3649 O O . LYS A 1 453 ? -1.991 -9.064 15.033 1.00 94.31 453 LYS A O 1
ATOM 3654 N N . LEU A 1 454 ? -2.943 -8.297 13.146 1.00 95.94 454 LEU A N 1
ATOM 3655 C CA . LEU A 1 454 ? -3.737 -7.237 13.765 1.00 95.94 454 LEU A CA 1
ATOM 3656 C C . LEU A 1 454 ? -5.089 -7.725 14.287 1.00 95.94 454 LEU A C 1
ATOM 3658 O O . LEU A 1 454 ? -5.652 -7.091 15.173 1.00 95.94 454 LEU A O 1
ATOM 3662 N N . CYS A 1 455 ? -5.589 -8.857 13.792 1.00 96.88 455 CYS A N 1
ATOM 3663 C CA . CYS A 1 455 ? -6.883 -9.423 14.168 1.00 96.88 455 CYS A CA 1
ATOM 3664 C C . CYS A 1 455 ? -7.113 -9.545 15.695 1.00 96.88 455 CYS A C 1
ATOM 3666 O O . CYS A 1 455 ? -8.199 -9.161 16.139 1.00 96.88 455 CYS A O 1
ATOM 3668 N N . PRO A 1 456 ? -6.135 -9.975 16.526 1.00 97.50 456 PRO A N 1
ATOM 3669 C CA . PRO A 1 456 ? -6.309 -10.000 17.981 1.00 97.50 456 PRO A CA 1
ATOM 3670 C C . PRO A 1 456 ? -6.503 -8.603 18.579 1.00 97.50 456 PRO A C 1
ATOM 3672 O O . PRO A 1 456 ? -7.381 -8.409 19.410 1.00 97.50 456 PRO A O 1
ATOM 3675 N N . LEU A 1 457 ? -5.732 -7.617 18.110 1.00 97.06 457 LEU A N 1
ATOM 3676 C CA . LEU A 1 457 ? -5.805 -6.238 18.597 1.00 97.06 457 LEU A CA 1
ATOM 3677 C C . LEU A 1 457 ? -7.106 -5.551 18.154 1.00 97.06 457 LEU A C 1
ATOM 3679 O O . LEU A 1 457 ? -7.732 -4.842 18.934 1.00 97.06 457 LEU A O 1
ATOM 3683 N N . ILE A 1 458 ? -7.548 -5.802 16.919 1.00 97.88 458 ILE A N 1
ATOM 3684 C CA . ILE A 1 458 ? -8.842 -5.329 16.407 1.00 97.88 458 ILE A CA 1
ATOM 3685 C C . ILE A 1 458 ? -9.993 -5.951 17.205 1.00 97.88 458 ILE A C 1
ATOM 3687 O O . ILE A 1 458 ? -10.934 -5.248 17.573 1.00 97.88 458 ILE A O 1
ATOM 3691 N N . SER A 1 459 ? -9.918 -7.253 17.495 1.00 97.94 459 SER A N 1
ATOM 3692 C CA . SER A 1 459 ? -10.930 -7.945 18.302 1.00 97.94 459 SER A CA 1
ATOM 3693 C C . SER A 1 459 ? -10.985 -7.375 19.712 1.00 97.94 459 SER A C 1
ATOM 3695 O O . SER A 1 459 ? -12.071 -7.031 20.164 1.00 97.94 459 SER A O 1
ATOM 3697 N N . GLU A 1 460 ? -9.828 -7.153 20.337 1.00 97.81 460 GLU A N 1
ATOM 3698 C CA . GLU A 1 460 ? -9.734 -6.527 21.653 1.00 97.81 460 GLU A CA 1
ATOM 3699 C C . GLU A 1 460 ? -10.388 -5.136 21.676 1.00 97.81 460 GLU A C 1
ATOM 3701 O O . GLU A 1 460 ? -11.157 -4.841 22.583 1.00 97.81 460 GLU A O 1
ATOM 3706 N N . ILE A 1 461 ? -10.154 -4.289 20.666 1.00 97.88 461 ILE A N 1
ATOM 3707 C CA . ILE A 1 461 ? -10.814 -2.974 20.560 1.00 97.88 461 ILE A CA 1
ATOM 3708 C C . ILE A 1 461 ? -12.332 -3.128 20.386 1.00 97.88 461 ILE A C 1
ATOM 3710 O O . ILE A 1 461 ? -13.110 -2.388 20.989 1.00 97.88 461 ILE A O 1
ATOM 3714 N N . CYS A 1 462 ? -12.769 -4.072 19.549 1.00 98.00 462 CYS A N 1
ATOM 3715 C CA . CYS A 1 462 ? -14.181 -4.219 19.205 1.00 98.00 462 CYS A CA 1
ATOM 3716 C C . CYS A 1 462 ? -15.023 -4.905 20.295 1.00 98.00 462 CYS A C 1
ATOM 3718 O O . CYS A 1 462 ? -16.242 -4.717 20.323 1.00 98.00 462 CYS A O 1
ATOM 3720 N N . GLU A 1 463 ? -14.399 -5.694 21.169 1.00 97.50 463 GLU A N 1
ATOM 3721 C CA . GLU A 1 463 ? -15.051 -6.430 22.261 1.00 97.50 463 GLU A CA 1
ATOM 3722 C C . GLU A 1 463 ? -15.315 -5.560 23.501 1.00 97.50 463 GLU A C 1
ATOM 3724 O O . GLU A 1 463 ? -16.145 -5.917 24.337 1.00 97.50 463 GLU A O 1
ATOM 3729 N N . ILE A 1 464 ? -14.696 -4.379 23.597 1.00 97.06 464 ILE A N 1
ATOM 3730 C CA . ILE A 1 464 ? -14.935 -3.439 24.698 1.00 97.06 464 ILE A CA 1
ATOM 3731 C C . ILE A 1 464 ? -16.345 -2.859 24.576 1.00 97.06 464 ILE A C 1
ATOM 3733 O O . ILE A 1 464 ? -16.650 -2.158 23.611 1.00 97.06 464 ILE A O 1
ATOM 3737 N N . SER A 1 465 ? -17.206 -3.143 25.553 1.0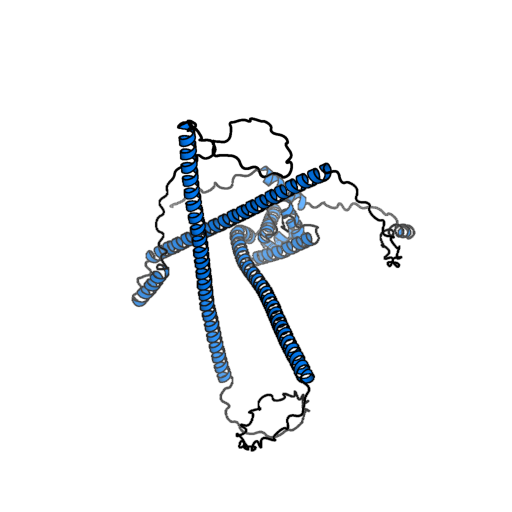0 94.75 465 SER A N 1
ATOM 3738 C CA . SER A 1 465 ? -18.607 -2.699 25.576 1.00 94.75 465 SER A CA 1
ATOM 3739 C C . SER A 1 465 ? -18.863 -1.509 26.500 1.00 94.75 465 SER A C 1
ATOM 3741 O O . SER A 1 465 ? -19.857 -0.808 26.330 1.00 94.75 465 SER A O 1
ATOM 3743 N N . ARG A 1 466 ? -17.995 -1.283 27.493 1.00 93.44 466 ARG A N 1
ATOM 3744 C CA . ARG A 1 466 ? -18.146 -0.231 28.504 1.00 93.44 466 ARG A CA 1
ATOM 3745 C C . ARG A 1 466 ? -16.790 0.356 28.870 1.00 93.44 466 ARG A C 1
ATOM 3747 O O . ARG A 1 466 ? -15.785 -0.350 28.873 1.00 93.44 466 ARG A O 1
ATOM 3754 N N . VAL A 1 467 ? -16.790 1.640 29.206 1.00 93.88 467 VAL A N 1
ATOM 3755 C CA . VAL A 1 467 ? -15.623 2.387 29.682 1.00 93.88 467 VAL A CA 1
ATOM 3756 C C . VAL A 1 467 ? -15.976 2.928 31.061 1.00 93.88 467 VAL A C 1
ATOM 3758 O O . VAL A 1 467 ? -16.984 3.613 31.200 1.00 93.88 467 VAL A O 1
ATOM 3761 N N . ALA A 1 468 ? -15.187 2.576 32.078 1.00 91.56 468 ALA A N 1
ATOM 3762 C CA . ALA A 1 468 ? -15.448 2.975 33.462 1.00 91.56 468 ALA A CA 1
ATOM 3763 C C . ALA A 1 468 ? -14.677 4.239 33.874 1.00 91.56 468 ALA A C 1
ATOM 3765 O O . ALA A 1 468 ? -15.123 4.966 34.755 1.00 91.56 468 ALA A O 1
ATOM 3766 N N . ALA A 1 469 ? -13.522 4.499 33.254 1.00 94.69 469 ALA A N 1
ATOM 3767 C CA . ALA A 1 469 ? -12.654 5.619 33.597 1.00 94.69 469 ALA A CA 1
ATOM 3768 C C . ALA A 1 469 ? -12.067 6.298 32.353 1.00 94.69 469 ALA A C 1
ATOM 3770 O O . ALA A 1 469 ? -11.798 5.642 31.345 1.00 94.69 469 ALA A O 1
ATOM 3771 N N . ASP A 1 470 ? -11.726 7.583 32.468 1.00 94.12 470 ASP A N 1
ATOM 3772 C CA . ASP A 1 470 ? -11.051 8.351 31.406 1.00 94.12 470 ASP A CA 1
ATOM 3773 C C . ASP A 1 470 ? -9.727 7.712 30.962 1.00 94.12 470 ASP A C 1
ATOM 3775 O O . ASP A 1 470 ? -9.330 7.770 29.799 1.00 94.12 470 ASP A O 1
ATOM 3779 N N . ARG A 1 471 ? -9.049 7.008 31.877 1.00 95.06 471 ARG A N 1
ATOM 3780 C CA . ARG A 1 471 ? -7.832 6.250 31.549 1.00 95.06 471 ARG A CA 1
ATOM 3781 C C . ARG A 1 471 ? -8.088 5.130 30.542 1.00 95.06 471 ARG A C 1
ATOM 3783 O O . ARG A 1 471 ? -7.175 4.769 29.803 1.00 95.06 471 ARG A O 1
ATOM 3790 N N . ASP A 1 472 ? -9.285 4.555 30.525 1.00 96.12 472 ASP A N 1
ATOM 3791 C CA . ASP A 1 472 ? -9.638 3.511 29.566 1.00 96.12 472 ASP A CA 1
ATOM 3792 C C . ASP A 1 472 ? -9.965 4.117 28.201 1.00 96.12 472 ASP A C 1
ATOM 3794 O O . ASP A 1 472 ? -9.562 3.547 27.188 1.00 96.12 472 ASP A O 1
ATOM 3798 N N . ILE A 1 473 ? -10.557 5.318 28.169 1.00 96.81 473 ILE A N 1
ATOM 3799 C CA . ILE A 1 473 ? -10.727 6.113 26.942 1.00 96.81 473 ILE A CA 1
ATOM 3800 C C . ILE A 1 473 ? -9.370 6.340 26.270 1.00 96.81 473 ILE A C 1
ATOM 3802 O O . ILE A 1 473 ? -9.195 6.001 25.099 1.00 96.81 473 ILE A O 1
ATOM 3806 N N . GLU A 1 474 ? -8.381 6.835 27.022 1.00 96.56 474 GLU A N 1
ATOM 3807 C CA . GLU A 1 474 ? -7.030 7.075 26.500 1.00 96.56 474 GLU A CA 1
ATOM 3808 C C . GLU A 1 474 ? -6.382 5.792 25.959 1.00 96.56 474 GLU A C 1
ATOM 3810 O O . GLU A 1 474 ? -5.784 5.802 24.881 1.00 96.56 474 GLU A O 1
ATOM 3815 N N . LYS A 1 475 ? -6.514 4.668 26.677 1.00 97.06 475 LYS A N 1
ATOM 3816 C CA . LYS A 1 475 ? -5.964 3.372 26.246 1.00 97.06 475 LYS A CA 1
ATOM 3817 C C . LYS A 1 475 ? -6.629 2.861 24.971 1.00 97.06 475 LYS A C 1
ATOM 3819 O O . LYS A 1 475 ? -5.936 2.347 24.095 1.00 97.06 475 LYS A O 1
ATOM 3824 N N . ILE A 1 476 ? -7.951 2.975 24.859 1.00 97.88 476 ILE A N 1
ATOM 3825 C CA . ILE A 1 476 ? -8.687 2.552 23.662 1.00 97.88 476 ILE A CA 1
ATOM 3826 C C . ILE A 1 476 ? -8.283 3.430 22.484 1.00 97.88 476 ILE A C 1
ATOM 3828 O O . ILE A 1 476 ? -7.929 2.901 21.432 1.00 97.88 476 ILE A O 1
ATOM 3832 N N . TYR A 1 477 ? -8.233 4.749 22.680 1.00 98.19 477 TYR A N 1
ATOM 3833 C CA . TYR A 1 477 ? -7.788 5.693 21.659 1.00 98.19 477 TYR A CA 1
ATOM 3834 C C . TYR A 1 477 ? -6.358 5.384 21.178 1.00 98.19 477 TYR A C 1
ATOM 3836 O O . TYR A 1 477 ? -6.098 5.355 19.976 1.00 98.19 477 TYR A O 1
ATOM 3844 N N . GLN A 1 478 ? -5.437 5.045 22.090 1.00 97.56 478 GLN A N 1
ATOM 3845 C CA . GLN A 1 478 ? -4.090 4.580 21.731 1.00 97.56 478 GLN A CA 1
ATOM 3846 C C . GLN A 1 478 ? -4.104 3.298 20.895 1.00 97.56 478 GLN A C 1
ATOM 3848 O O . GLN A 1 478 ? -3.366 3.201 19.914 1.00 97.56 478 GLN A O 1
ATOM 3853 N N . LYS A 1 479 ? -4.925 2.308 21.261 1.00 98.00 479 LYS A N 1
ATOM 3854 C CA . LYS A 1 479 ? -5.034 1.059 20.494 1.00 98.00 479 LYS A CA 1
ATOM 3855 C C . LYS A 1 479 ? -5.594 1.309 19.098 1.00 98.00 479 LYS A C 1
ATOM 3857 O O . LYS A 1 479 ? -5.040 0.776 18.139 1.00 98.00 479 LYS A O 1
ATOM 3862 N N . ILE A 1 480 ? -6.620 2.156 18.979 1.00 98.31 480 ILE A N 1
ATOM 3863 C CA . ILE A 1 480 ? -7.167 2.604 17.690 1.00 98.31 480 ILE A CA 1
ATOM 3864 C C . ILE A 1 480 ? -6.048 3.225 16.854 1.00 98.31 480 ILE A C 1
ATOM 3866 O O . ILE A 1 480 ? -5.808 2.779 15.735 1.00 98.31 480 ILE A O 1
ATOM 3870 N N . LEU A 1 481 ? -5.302 4.176 17.422 1.00 98.12 481 LEU A N 1
ATOM 3871 C CA . LEU A 1 481 ? -4.202 4.855 16.744 1.00 98.12 481 LEU A CA 1
ATOM 3872 C C . LEU A 1 481 ? -3.118 3.881 16.240 1.00 98.12 481 LEU A C 1
ATOM 3874 O O . LEU A 1 481 ? -2.646 3.997 15.106 1.00 98.12 481 LEU A O 1
ATOM 3878 N N . ILE A 1 482 ? -2.727 2.901 17.059 1.00 97.75 482 ILE A N 1
ATOM 3879 C CA . ILE A 1 482 ? -1.748 1.876 16.669 1.00 97.75 482 ILE A CA 1
ATOM 3880 C C . ILE A 1 482 ? -2.296 1.021 15.522 1.00 97.75 482 ILE A C 1
ATOM 3882 O O . ILE A 1 482 ? -1.584 0.806 14.538 1.00 97.75 482 ILE A O 1
ATOM 3886 N N . VAL A 1 483 ? -3.549 0.562 15.624 1.00 97.75 483 VAL A N 1
ATOM 3887 C CA . VAL A 1 483 ? -4.196 -0.265 14.597 1.00 97.75 483 VAL A CA 1
ATOM 3888 C C . VAL A 1 483 ? -4.282 0.479 13.274 1.00 97.75 483 VAL A C 1
ATOM 3890 O O . VAL A 1 483 ? -3.806 -0.053 12.275 1.00 97.75 483 VAL A O 1
ATOM 3893 N N . ILE A 1 484 ? -4.804 1.709 13.244 1.00 97.50 484 ILE A N 1
ATOM 3894 C CA . ILE A 1 484 ? -4.938 2.462 11.988 1.00 97.50 484 ILE A CA 1
ATOM 3895 C C . ILE A 1 484 ? -3.571 2.761 11.362 1.00 97.50 484 ILE A C 1
ATOM 3897 O O . ILE A 1 484 ? -3.411 2.636 10.149 1.00 97.50 484 ILE A O 1
ATOM 3901 N N . THR A 1 485 ? -2.557 3.066 12.184 1.00 96.94 485 THR A N 1
ATOM 3902 C CA . THR A 1 485 ? -1.195 3.326 11.700 1.00 96.94 485 THR A CA 1
ATOM 3903 C C . THR A 1 485 ? -0.618 2.065 11.068 1.00 96.94 485 THR A C 1
ATOM 3905 O O . THR A 1 485 ? -0.135 2.111 9.939 1.00 96.94 485 THR A O 1
ATOM 3908 N N . MET A 1 486 ? -0.729 0.918 11.746 1.00 95.81 486 MET A N 1
ATOM 3909 C CA . MET A 1 486 ? -0.249 -0.352 11.209 1.00 95.81 486 MET A CA 1
ATOM 3910 C C . MET A 1 486 ? -1.023 -0.775 9.959 1.00 95.81 486 MET A C 1
ATOM 3912 O O . MET A 1 486 ? -0.392 -1.131 8.971 1.00 95.81 486 MET A O 1
ATOM 3916 N N . MET A 1 487 ? -2.357 -0.703 9.968 1.00 95.06 487 MET A N 1
ATOM 3917 C CA . MET A 1 487 ? -3.204 -1.072 8.827 1.00 95.06 487 MET A CA 1
ATOM 3918 C C . MET A 1 487 ? -2.935 -0.209 7.589 1.00 95.06 487 MET A C 1
ATOM 3920 O O . MET A 1 487 ? -2.991 -0.733 6.478 1.00 95.06 487 MET A O 1
ATOM 3924 N N . SER A 1 488 ? -2.608 1.077 7.769 1.00 94.81 488 SER A N 1
ATOM 3925 C CA . SER A 1 488 ? -2.297 1.986 6.657 1.00 94.81 488 SER A CA 1
ATOM 3926 C C . SER A 1 488 ? -1.024 1.598 5.892 1.00 94.81 488 SER A C 1
ATOM 3928 O O . SER A 1 488 ? -0.893 1.910 4.712 1.00 94.81 488 SER A O 1
ATOM 3930 N N . GLY A 1 489 ? -0.073 0.926 6.553 1.00 93.56 489 GLY A N 1
ATOM 3931 C CA . GLY A 1 489 ? 1.240 0.621 5.982 1.00 93.56 489 GLY A CA 1
ATOM 3932 C C . GLY A 1 489 ? 2.146 1.843 5.774 1.00 93.56 489 GLY A C 1
ATOM 3933 O O . GLY A 1 489 ? 3.192 1.708 5.149 1.00 93.56 489 GLY A O 1
ATOM 3934 N N . LEU A 1 490 ? 1.782 3.019 6.298 1.00 94.25 490 LEU A N 1
ATOM 3935 C CA . LEU A 1 490 ? 2.508 4.287 6.129 1.00 94.25 490 LEU A CA 1
ATOM 3936 C C . LEU A 1 490 ? 3.554 4.518 7.237 1.00 94.25 490 LEU A C 1
ATOM 3938 O O . LEU A 1 490 ? 3.592 5.576 7.872 1.00 94.25 490 LEU A O 1
ATOM 3942 N N . GLY A 1 491 ? 4.353 3.492 7.524 1.00 93.62 491 GLY A N 1
ATOM 3943 C CA . GLY A 1 491 ? 5.428 3.534 8.516 1.00 93.62 491 GLY A CA 1
ATOM 3944 C C . GLY A 1 491 ? 5.212 2.645 9.744 1.00 93.62 491 GLY A C 1
ATOM 3945 O O . GLY A 1 491 ? 4.204 1.955 9.901 1.00 93.62 491 GLY A O 1
ATOM 3946 N N . ASN A 1 492 ? 6.210 2.636 10.630 1.00 93.62 492 ASN A N 1
ATOM 3947 C CA . ASN A 1 492 ? 6.227 1.805 11.834 1.00 93.62 492 ASN A CA 1
ATOM 3948 C C . ASN A 1 492 ? 5.559 2.528 13.019 1.00 93.62 492 ASN A C 1
ATOM 3950 O O . ASN A 1 492 ? 6.039 3.572 13.455 1.00 93.62 492 ASN A O 1
ATOM 3954 N N . SER A 1 493 ? 4.503 1.941 13.593 1.00 94.25 493 SER A N 1
ATOM 3955 C CA . SER A 1 493 ? 3.790 2.481 14.767 1.00 94.25 493 SER A CA 1
ATOM 3956 C C . SER A 1 493 ? 4.648 2.556 16.037 1.00 94.25 493 SER A C 1
ATOM 3958 O O . SER A 1 493 ? 4.319 3.296 16.961 1.00 94.25 493 SER A O 1
ATOM 3960 N N . MET A 1 494 ? 5.771 1.833 16.082 1.00 94.19 494 MET A N 1
ATOM 3961 C CA . MET A 1 494 ? 6.742 1.903 17.178 1.00 94.19 494 MET A CA 1
ATOM 3962 C C . MET A 1 494 ? 7.644 3.140 17.098 1.00 94.19 494 MET A C 1
ATOM 3964 O O . MET A 1 494 ? 8.385 3.418 18.042 1.00 94.19 494 MET A O 1
ATOM 3968 N N . THR A 1 495 ? 7.608 3.868 15.981 1.00 96.19 495 THR A N 1
ATOM 3969 C CA . THR A 1 495 ? 8.423 5.057 15.751 1.00 96.19 495 THR A CA 1
ATOM 3970 C C . THR A 1 495 ? 7.644 6.299 16.207 1.00 96.19 495 THR A C 1
ATOM 3972 O O . THR A 1 495 ? 6.636 6.645 15.588 1.00 96.19 495 THR A O 1
ATOM 3975 N N . PRO A 1 496 ? 8.089 7.012 17.264 1.00 96.56 496 PRO A N 1
ATOM 3976 C CA . PRO A 1 496 ? 7.348 8.140 17.831 1.00 96.56 496 PRO A CA 1
ATOM 3977 C C . PRO A 1 496 ? 6.925 9.243 16.843 1.00 96.56 496 PRO A C 1
ATOM 3979 O O . PRO A 1 496 ? 5.784 9.688 16.956 1.00 96.56 496 PRO A O 1
ATOM 3982 N N . PRO A 1 497 ? 7.751 9.693 15.872 1.00 97.50 497 PRO A N 1
ATOM 3983 C CA . PRO A 1 497 ? 7.312 10.717 14.920 1.00 97.50 497 PRO A CA 1
ATOM 3984 C C . PRO A 1 497 ? 6.190 10.234 13.990 1.00 97.50 497 PRO A C 1
ATOM 3986 O O . PRO A 1 497 ? 5.268 11.001 13.729 1.00 97.50 497 PRO A O 1
ATOM 3989 N N . VAL A 1 498 ? 6.212 8.963 13.568 1.00 97.62 498 VAL A N 1
ATOM 3990 C CA . VAL A 1 498 ? 5.144 8.348 12.754 1.00 97.62 498 VAL A CA 1
ATOM 3991 C C . VAL A 1 498 ? 3.832 8.340 13.536 1.00 97.62 498 VAL A C 1
ATOM 3993 O O . VAL A 1 498 ? 2.795 8.774 13.040 1.00 97.62 498 VAL A O 1
ATOM 3996 N N . LEU A 1 499 ? 3.886 7.887 14.793 1.00 97.50 499 LEU A N 1
ATOM 3997 C CA . LEU A 1 499 ? 2.710 7.808 15.655 1.00 97.50 499 LEU A CA 1
ATOM 3998 C C . LEU A 1 499 ? 2.168 9.200 16.016 1.00 97.50 499 LEU A C 1
ATOM 4000 O O . LEU A 1 499 ? 0.957 9.377 16.096 1.00 97.50 499 LEU A O 1
ATOM 4004 N N . LYS A 1 500 ? 3.046 10.196 16.204 1.00 97.81 500 LYS A N 1
ATOM 4005 C CA . LYS A 1 500 ? 2.662 11.592 16.462 1.00 97.81 500 LYS A CA 1
ATOM 4006 C C . LYS A 1 500 ? 1.943 12.208 15.262 1.00 97.81 500 LYS A C 1
ATOM 4008 O O . LYS A 1 500 ? 0.916 12.851 15.443 1.00 97.81 500 LYS A O 1
ATOM 4013 N N . GLU A 1 501 ? 2.457 11.995 14.055 1.00 97.88 501 GLU A N 1
ATOM 4014 C CA . GLU A 1 501 ? 1.807 12.462 12.830 1.00 97.88 501 GLU A CA 1
ATOM 4015 C C . GLU A 1 501 ? 0.439 11.792 12.636 1.00 97.88 501 GLU A C 1
ATOM 4017 O O . GLU A 1 501 ? -0.553 12.474 12.385 1.00 97.88 501 GLU A O 1
ATOM 4022 N N . ALA A 1 502 ? 0.361 10.470 12.818 1.00 98.25 502 ALA A N 1
ATOM 4023 C CA . ALA A 1 502 ? -0.905 9.747 12.761 1.00 98.25 502 ALA A CA 1
ATOM 4024 C C . ALA A 1 502 ? -1.892 10.215 13.842 1.00 98.25 502 ALA A C 1
ATOM 4026 O O . ALA A 1 502 ? -3.086 10.291 13.573 1.00 98.25 502 ALA A O 1
ATOM 4027 N N . ALA A 1 503 ? -1.409 10.572 15.039 1.00 98.19 503 ALA A N 1
ATOM 4028 C CA . ALA A 1 503 ? -2.247 11.112 16.106 1.00 98.19 503 ALA A CA 1
ATOM 4029 C C . ALA A 1 503 ? -2.837 12.468 15.722 1.00 98.19 503 ALA A C 1
ATOM 4031 O O . ALA A 1 503 ? -4.031 12.671 15.911 1.00 98.19 503 ALA A O 1
ATOM 4032 N N . MET A 1 504 ? -2.021 13.363 15.155 1.00 98.00 504 MET A N 1
ATOM 4033 C CA . MET A 1 504 ? -2.485 14.662 14.668 1.00 98.00 504 MET A CA 1
ATOM 4034 C C . MET A 1 504 ? -3.538 14.497 13.570 1.00 98.00 504 MET A C 1
ATOM 4036 O O . MET A 1 504 ? -4.587 15.120 13.647 1.00 98.00 504 MET A O 1
ATOM 4040 N N . ALA A 1 505 ? -3.289 13.622 12.591 1.00 98.19 505 ALA A N 1
ATOM 4041 C CA . ALA A 1 505 ? -4.237 13.344 11.514 1.00 98.19 505 ALA A CA 1
ATOM 4042 C C . ALA A 1 505 ? -5.526 12.665 12.011 1.00 98.19 505 ALA A C 1
ATOM 4044 O O . ALA A 1 505 ? -6.597 12.920 11.473 1.00 98.19 505 ALA A O 1
ATOM 4045 N N . LEU A 1 506 ? -5.448 11.811 13.038 1.00 98.50 506 LEU A N 1
ATOM 4046 C CA . LEU A 1 506 ? -6.636 11.218 13.652 1.00 98.50 506 LEU A CA 1
ATOM 4047 C C . LEU A 1 506 ? -7.447 12.277 14.405 1.00 98.50 506 LEU A C 1
ATOM 4049 O O . LEU A 1 506 ? -8.653 12.339 14.223 1.00 98.50 506 LEU A O 1
ATOM 4053 N N . GLN A 1 507 ? -6.794 13.148 15.179 1.00 98.12 507 GLN A N 1
ATOM 4054 C CA . GLN A 1 507 ? -7.460 14.190 15.968 1.00 98.12 507 GLN A CA 1
ATOM 4055 C C . GLN A 1 507 ? -8.244 15.200 15.119 1.00 98.12 507 GLN A C 1
ATOM 4057 O O . GLN A 1 507 ? -9.171 15.811 15.642 1.00 98.12 507 GLN A O 1
ATOM 4062 N N . THR A 1 508 ? -7.919 15.381 13.833 1.00 98.31 508 THR A N 1
ATOM 4063 C CA . THR A 1 508 ? -8.701 16.269 12.954 1.00 98.31 508 THR A CA 1
ATOM 4064 C C . THR A 1 508 ? -10.034 15.670 12.510 1.00 98.31 508 THR A C 1
ATOM 4066 O O . THR A 1 508 ? -10.872 16.404 11.996 1.00 98.31 508 THR A O 1
ATOM 4069 N N . VAL A 1 509 ? -10.230 14.357 12.663 1.00 98.31 509 VAL A N 1
ATOM 4070 C CA . VAL A 1 509 ? -11.438 13.647 12.199 1.00 98.31 509 VAL A CA 1
ATOM 4071 C C . VAL A 1 509 ? -12.098 12.786 13.272 1.00 98.31 509 VAL A C 1
ATOM 4073 O O . VAL A 1 509 ? -13.216 12.325 13.071 1.00 98.31 509 VAL A O 1
ATOM 4076 N N . TYR A 1 510 ? -11.397 12.525 14.374 1.00 98.31 510 TYR A N 1
ATOM 4077 C CA . TYR A 1 510 ? -11.850 11.665 15.453 1.00 98.31 510 TYR A CA 1
ATOM 4078 C C . TYR A 1 510 ? -11.166 12.038 16.775 1.00 98.31 510 TYR A C 1
ATOM 4080 O O . TYR A 1 510 ? -9.963 11.832 16.967 1.00 98.31 510 TYR A O 1
ATOM 4088 N N . LEU A 1 511 ? -11.934 12.596 17.702 1.00 97.81 511 LEU A N 1
ATOM 4089 C CA . LEU A 1 511 ? -11.473 13.083 18.996 1.00 97.81 511 LEU A CA 1
ATOM 4090 C C . LEU A 1 511 ? -11.486 11.966 20.057 1.00 97.81 511 LEU A C 1
ATOM 4092 O O . LEU A 1 511 ? -12.323 11.063 20.013 1.00 97.81 511 LEU A O 1
ATOM 4096 N N . PRO A 1 512 ? -10.622 12.035 21.090 1.00 97.00 512 PRO A N 1
ATOM 4097 C CA . PRO A 1 512 ? -10.656 11.082 22.202 1.00 97.00 512 PRO A CA 1
ATOM 4098 C C . PRO A 1 512 ? -12.010 11.003 22.924 1.00 97.00 512 PRO A C 1
ATOM 4100 O O . PRO A 1 512 ? -12.376 9.935 23.406 1.00 97.00 512 PRO A O 1
ATOM 4103 N N . SER A 1 513 ? -12.772 12.101 22.971 1.00 96.50 513 SER A N 1
ATOM 4104 C CA . SER A 1 513 ? -14.119 12.136 23.558 1.00 96.50 513 SER A CA 1
ATOM 4105 C C . SER A 1 513 ? -15.137 11.285 22.794 1.00 96.50 513 SER A C 1
ATOM 4107 O O . SER A 1 513 ? -16.101 10.827 23.395 1.00 96.50 513 SER A O 1
ATOM 4109 N N . GLU A 1 514 ? -14.920 11.008 21.505 1.00 97.88 514 GLU A N 1
ATOM 4110 C CA . GLU A 1 514 ? -15.832 10.208 20.672 1.00 97.88 514 GLU A CA 1
ATOM 4111 C C . GLU A 1 514 ? -15.683 8.697 20.901 1.00 97.88 514 GLU A C 1
ATOM 4113 O O . GLU A 1 514 ? -16.513 7.899 20.458 1.00 97.88 514 GLU A O 1
ATOM 4118 N N . VAL A 1 515 ? -14.661 8.282 21.653 1.00 97.94 515 VAL A N 1
ATOM 4119 C CA . VAL A 1 515 ? -14.443 6.879 22.029 1.00 97.94 515 VAL A CA 1
ATOM 4120 C C . VAL A 1 515 ? -15.583 6.336 22.888 1.00 97.94 515 VAL A C 1
ATOM 4122 O O . VAL A 1 515 ? -15.912 5.155 22.773 1.00 97.94 515 VAL A O 1
ATOM 4125 N N . THR A 1 516 ? -16.214 7.172 23.716 1.00 97.06 516 THR A N 1
ATOM 4126 C CA . THR A 1 516 ? -17.389 6.775 24.508 1.00 97.06 516 THR A CA 1
ATOM 4127 C C . THR A 1 516 ? -18.549 6.370 23.602 1.00 97.06 516 THR A C 1
ATOM 4129 O O . THR A 1 516 ? -19.180 5.347 23.847 1.00 97.06 516 THR A O 1
ATOM 4132 N N . ASN A 1 517 ? -18.764 7.088 22.497 1.00 97.69 517 ASN A N 1
ATOM 4133 C CA . ASN A 1 517 ? -19.757 6.727 21.487 1.00 97.69 517 ASN A CA 1
ATOM 4134 C C . ASN A 1 517 ? -19.333 5.463 20.728 1.00 97.69 517 ASN A C 1
ATOM 4136 O O . ASN A 1 517 ? -20.129 4.535 20.585 1.00 97.69 517 ASN A O 1
ATOM 4140 N N . PHE A 1 518 ? -18.064 5.364 20.322 1.00 98.12 518 PHE A N 1
ATOM 4141 C CA . PHE A 1 518 ? -17.531 4.192 19.619 1.00 98.12 518 PHE A CA 1
ATOM 4142 C C . PHE A 1 518 ? -17.744 2.880 20.381 1.00 98.12 518 PHE A C 1
ATOM 4144 O O . PHE A 1 518 ? -18.106 1.871 19.774 1.00 98.12 518 PHE A O 1
ATOM 4151 N N . VAL A 1 519 ? -17.563 2.857 21.709 1.00 97.94 519 VAL A N 1
ATOM 4152 C CA . VAL A 1 519 ? -17.738 1.619 22.493 1.00 97.94 519 VAL A CA 1
ATOM 4153 C C . VAL A 1 519 ? -19.187 1.122 22.536 1.00 97.94 519 VAL A C 1
ATOM 4155 O O . VAL A 1 519 ? -19.394 -0.080 22.717 1.00 97.94 519 VAL A O 1
ATOM 4158 N N . THR A 1 520 ? -20.174 1.989 22.286 1.00 97.88 520 THR A N 1
ATOM 4159 C CA . THR A 1 520 ? -21.597 1.604 22.216 1.00 97.88 520 THR A CA 1
ATOM 4160 C C . THR A 1 520 ? -21.964 0.881 20.920 1.00 97.88 520 THR A C 1
ATOM 4162 O O . THR A 1 520 ? -22.976 0.182 20.859 1.00 97.88 520 THR A O 1
ATOM 4165 N N . TYR A 1 521 ? -21.140 1.001 19.877 1.00 98.31 521 TYR A N 1
ATOM 4166 C CA . TYR A 1 521 ? -21.425 0.409 18.577 1.00 98.31 521 TYR A CA 1
ATOM 4167 C C . TYR A 1 521 ? -21.344 -1.122 18.591 1.00 98.31 521 TYR A C 1
ATOM 4169 O O . TYR A 1 521 ? -20.598 -1.745 19.352 1.00 98.31 521 TYR A O 1
ATOM 4177 N N . SER A 1 522 ? -22.087 -1.760 17.682 1.00 98.12 522 SER A N 1
ATOM 4178 C CA . SER A 1 522 ? -21.956 -3.203 17.455 1.00 98.12 522 SER A CA 1
ATOM 4179 C C . SER A 1 522 ? -20.546 -3.552 16.963 1.00 98.12 522 SER A C 1
ATOM 4181 O O . SER A 1 522 ? -19.889 -2.748 16.299 1.00 98.12 522 SER A O 1
ATOM 4183 N N . ARG A 1 523 ? -20.088 -4.787 17.203 1.00 97.88 523 ARG A N 1
ATOM 4184 C CA . ARG A 1 523 ? -18.770 -5.264 16.735 1.00 97.88 523 ARG A CA 1
ATOM 4185 C C . ARG A 1 523 ? -18.545 -5.003 15.237 1.00 97.88 523 ARG A C 1
ATOM 4187 O O . ARG A 1 523 ? -17.451 -4.626 14.826 1.00 97.88 523 ARG A O 1
ATOM 4194 N N . LYS A 1 524 ? -19.584 -5.189 14.414 1.00 97.88 524 LYS A N 1
ATOM 4195 C CA . LYS A 1 524 ? -19.528 -4.950 12.962 1.00 97.88 524 LYS A CA 1
ATOM 4196 C C . LYS A 1 524 ? -19.368 -3.461 12.636 1.00 97.88 524 LYS A C 1
ATOM 4198 O O . LYS A 1 524 ? -18.573 -3.126 11.764 1.00 97.88 524 LYS A O 1
ATOM 4203 N N . ALA A 1 525 ? -20.086 -2.588 13.344 1.00 98.19 525 ALA A N 1
ATOM 4204 C CA . ALA A 1 525 ? -19.982 -1.141 13.173 1.00 98.19 525 ALA A CA 1
ATOM 4205 C C . ALA A 1 525 ? -18.612 -0.607 13.626 1.00 98.19 525 ALA A C 1
ATOM 4207 O O . ALA A 1 525 ? -17.997 0.151 12.884 1.00 98.19 525 ALA A O 1
ATOM 4208 N N . LYS A 1 526 ? -18.074 -1.095 14.754 1.00 98.50 526 LYS A N 1
ATOM 4209 C CA . LYS A 1 526 ? -16.714 -0.766 15.221 1.00 98.50 526 LYS A CA 1
ATOM 4210 C C . LYS A 1 526 ? -15.649 -1.121 14.187 1.00 98.50 526 LYS A C 1
ATOM 4212 O O . LYS A 1 526 ? -14.827 -0.282 13.835 1.00 98.50 526 LYS A O 1
ATOM 4217 N N . ASN A 1 527 ? -15.702 -2.339 13.644 1.00 97.69 527 ASN A N 1
ATOM 4218 C CA . ASN A 1 527 ? -14.789 -2.766 12.580 1.00 97.69 527 ASN A CA 1
ATOM 4219 C C . ASN A 1 527 ? -14.885 -1.873 11.338 1.00 97.69 527 ASN A C 1
ATOM 4221 O O . ASN A 1 527 ? -13.860 -1.475 10.790 1.00 97.69 527 ASN A O 1
ATOM 4225 N N . LYS A 1 528 ? -16.106 -1.542 10.901 1.00 98.19 528 LYS A N 1
ATOM 4226 C CA . LYS A 1 528 ? -16.322 -0.656 9.752 1.00 98.19 528 LYS A CA 1
ATOM 4227 C C . LYS A 1 528 ? -15.715 0.730 10.001 1.00 98.19 528 LYS A C 1
ATOM 4229 O O . LYS A 1 528 ? -14.951 1.206 9.168 1.00 98.19 528 LYS A O 1
ATOM 4234 N N . GLN A 1 529 ? -15.967 1.315 11.169 1.00 98.31 529 GLN A N 1
ATOM 4235 C CA . GLN A 1 529 ? -15.427 2.623 11.535 1.00 98.31 529 GLN A CA 1
ATOM 4236 C C . GLN A 1 529 ? -13.895 2.619 11.638 1.00 98.31 529 GLN A C 1
ATOM 4238 O O . GLN A 1 529 ? -13.259 3.570 11.201 1.00 98.31 529 GLN A O 1
ATOM 4243 N N . LEU A 1 530 ? -13.273 1.545 12.143 1.00 98.19 530 LEU A N 1
ATOM 4244 C CA . LEU A 1 530 ? -11.808 1.416 12.151 1.00 98.19 530 LEU A CA 1
ATOM 4245 C C . LEU A 1 530 ? -11.210 1.452 10.737 1.00 98.19 530 LEU A C 1
ATOM 4247 O O . LEU A 1 530 ? -10.178 2.087 10.524 1.00 98.19 530 LEU A O 1
ATOM 4251 N N . VAL A 1 531 ? -11.852 0.789 9.771 1.00 97.19 531 VAL A N 1
ATOM 4252 C CA . VAL A 1 531 ? -11.414 0.784 8.364 1.00 97.19 531 VAL A CA 1
ATOM 4253 C C . VAL A 1 531 ? -11.597 2.162 7.719 1.00 97.19 531 VAL A C 1
ATOM 4255 O O . VAL A 1 531 ? -10.725 2.610 6.970 1.00 97.19 531 VAL A O 1
ATOM 4258 N N . GLU A 1 532 ? -12.694 2.852 8.028 1.00 98.31 532 GLU A N 1
ATOM 4259 C CA . GLU A 1 532 ? -12.957 4.215 7.552 1.00 98.31 532 GLU A CA 1
ATOM 4260 C C . GLU A 1 532 ? -11.937 5.210 8.117 1.00 98.31 532 GLU A C 1
ATOM 4262 O O . GLU A 1 532 ? -11.266 5.896 7.345 1.00 98.31 532 GLU A O 1
ATOM 4267 N N . LEU A 1 533 ? -11.728 5.215 9.439 1.00 98.50 533 LEU A N 1
ATOM 4268 C CA . LEU A 1 533 ? -10.725 6.055 10.100 1.00 98.50 533 LEU A CA 1
ATOM 4269 C C . LEU A 1 533 ? -9.319 5.789 9.558 1.00 98.50 533 LEU A C 1
ATOM 4271 O O . LEU A 1 533 ? -8.578 6.730 9.284 1.00 98.50 533 LEU A O 1
ATOM 4275 N N . MET A 1 534 ? -8.958 4.520 9.349 1.00 97.69 534 MET A N 1
ATOM 4276 C CA . MET A 1 534 ? -7.685 4.152 8.728 1.00 97.69 534 MET A CA 1
ATOM 4277 C C . MET A 1 534 ? -7.526 4.772 7.339 1.00 97.69 534 MET A C 1
ATOM 4279 O O . MET A 1 534 ? -6.474 5.341 7.053 1.00 97.69 534 MET A O 1
ATOM 4283 N N . SER A 1 535 ? -8.562 4.703 6.501 1.00 97.81 535 SER A N 1
ATOM 4284 C CA . SER A 1 535 ? -8.518 5.226 5.131 1.00 97.81 535 SER A CA 1
ATOM 4285 C C . SER A 1 535 ? -8.392 6.753 5.110 1.00 97.81 535 SER A C 1
ATOM 4287 O O . SER A 1 535 ? -7.579 7.294 4.361 1.00 97.81 535 SER A O 1
ATOM 4289 N N . ILE A 1 536 ? -9.142 7.444 5.974 1.00 98.38 536 ILE A N 1
ATOM 4290 C CA . ILE A 1 536 ? -9.112 8.908 6.096 1.00 98.38 536 ILE A CA 1
ATOM 4291 C C . ILE A 1 536 ? -7.749 9.379 6.619 1.00 98.38 536 ILE A C 1
ATOM 4293 O O . ILE A 1 536 ? -7.108 10.224 5.996 1.00 98.38 536 ILE A O 1
ATOM 4297 N N . VAL A 1 537 ? -7.261 8.793 7.718 1.00 98.38 537 VAL A N 1
ATOM 4298 C CA . VAL A 1 537 ? -5.958 9.149 8.305 1.00 98.38 537 VAL A CA 1
ATOM 4299 C C . VAL A 1 537 ? -4.817 8.846 7.337 1.00 98.38 537 VAL A C 1
ATOM 4301 O O . VAL A 1 537 ? -3.894 9.651 7.215 1.00 98.38 537 VAL A O 1
ATOM 4304 N N . ALA A 1 538 ? -4.877 7.729 6.607 1.00 97.81 538 ALA A N 1
ATOM 4305 C CA . ALA A 1 538 ? -3.902 7.427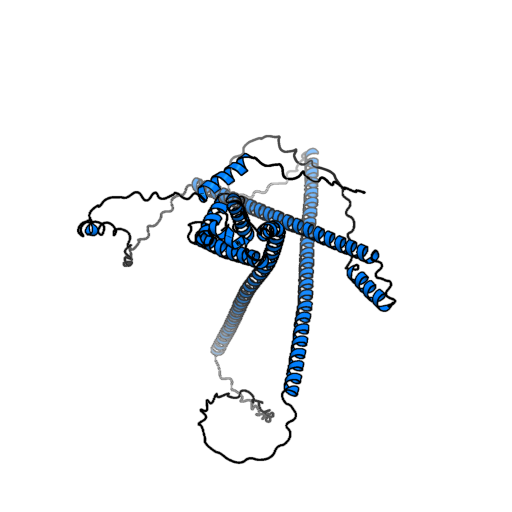 5.565 1.00 97.81 538 ALA A CA 1
ATOM 4306 C C . ALA A 1 538 ? -3.900 8.497 4.460 1.00 97.81 538 ALA A C 1
ATOM 4308 O O . ALA A 1 538 ? -2.830 8.973 4.086 1.00 97.81 538 ALA A O 1
ATOM 4309 N N . GLY A 1 539 ? -5.081 8.918 3.994 1.00 98.06 539 GLY A N 1
ATOM 4310 C CA . GLY A 1 539 ? -5.230 9.986 3.004 1.00 98.06 539 GLY A CA 1
ATOM 4311 C C . GLY A 1 539 ? -4.638 11.319 3.468 1.00 98.06 539 GLY A C 1
ATOM 4312 O O . GLY A 1 539 ? -3.840 11.910 2.746 1.00 98.06 539 GLY A O 1
ATOM 4313 N N . ILE A 1 540 ? -4.945 11.752 4.696 1.00 98.31 540 ILE A N 1
ATOM 4314 C CA . ILE A 1 540 ? -4.400 12.992 5.278 1.00 98.31 540 ILE A CA 1
ATOM 4315 C C . ILE A 1 540 ? -2.869 12.935 5.359 1.00 98.31 540 ILE A C 1
ATOM 4317 O O . ILE A 1 540 ? -2.190 13.901 5.020 1.00 98.31 540 ILE A O 1
ATOM 4321 N N . ARG A 1 541 ? -2.298 11.802 5.784 1.00 97.94 541 ARG A N 1
ATOM 4322 C CA . ARG A 1 541 ? -0.837 11.649 5.885 1.00 97.94 541 ARG A CA 1
ATOM 4323 C C . ARG A 1 541 ? -0.149 11.643 4.522 1.00 97.94 541 ARG A C 1
ATOM 4325 O O . ARG A 1 541 ? 0.912 12.246 4.389 1.00 97.94 541 ARG A O 1
ATOM 4332 N N . LEU A 1 542 ? -0.743 10.993 3.521 1.00 97.62 542 LEU A N 1
ATOM 4333 C CA . LEU A 1 542 ? -0.244 11.033 2.143 1.00 97.62 542 LEU A CA 1
ATOM 4334 C C . LEU A 1 542 ? -0.297 12.458 1.584 1.00 97.62 542 LEU A C 1
ATOM 4336 O O . LEU A 1 542 ? 0.702 12.938 1.064 1.00 97.62 542 LEU A O 1
ATOM 4340 N N . PHE A 1 543 ? -1.402 13.172 1.800 1.00 97.81 543 PHE A N 1
ATOM 4341 C CA . PHE A 1 543 ? -1.520 14.577 1.418 1.00 97.81 543 PHE A CA 1
ATOM 4342 C C . PHE A 1 543 ? -0.459 15.454 2.102 1.00 97.81 543 PHE A C 1
ATOM 4344 O O . PHE A 1 543 ? 0.212 16.249 1.449 1.00 97.81 543 PHE A O 1
ATOM 4351 N N . ASN A 1 544 ? -0.231 15.271 3.406 1.00 97.19 544 ASN A N 1
ATOM 4352 C CA . ASN A 1 544 ? 0.803 16.011 4.132 1.00 97.19 544 ASN A CA 1
ATOM 4353 C C . ASN A 1 544 ? 2.218 15.699 3.620 1.00 97.19 544 ASN A C 1
ATOM 4355 O O . ASN A 1 544 ? 3.055 16.604 3.594 1.00 97.19 544 ASN A O 1
ATOM 4359 N N . LYS A 1 545 ? 2.487 14.451 3.206 1.00 96.81 545 LYS A N 1
ATOM 4360 C CA . LYS A 1 545 ? 3.739 14.076 2.530 1.00 96.81 545 LYS A CA 1
ATOM 4361 C C . LYS A 1 545 ? 3.886 14.839 1.213 1.00 96.81 545 LYS A C 1
ATOM 4363 O O . LYS A 1 545 ? 4.920 15.467 1.006 1.00 96.81 545 LYS A O 1
ATOM 4368 N N . ASP A 1 546 ? 2.857 14.827 0.369 1.00 96.88 546 ASP A N 1
ATOM 4369 C CA . ASP A 1 546 ? 2.876 15.485 -0.944 1.00 96.88 546 ASP A CA 1
ATOM 4370 C C . ASP A 1 546 ? 3.039 17.010 -0.814 1.00 96.88 546 ASP A C 1
ATOM 4372 O O . ASP A 1 546 ? 3.766 17.632 -1.586 1.00 96.88 546 ASP A O 1
ATOM 4376 N N . CYS A 1 547 ? 2.455 17.614 0.227 1.00 97.06 547 CYS A N 1
ATOM 4377 C CA . CYS A 1 547 ? 2.658 19.021 0.577 1.00 97.06 547 CYS A CA 1
ATOM 4378 C C . CYS A 1 547 ? 4.001 19.322 1.268 1.00 97.06 547 CYS A C 1
ATOM 4380 O O . CYS A 1 547 ? 4.221 20.468 1.658 1.00 97.06 547 CYS A O 1
ATOM 4382 N N . GLN A 1 548 ? 4.871 18.327 1.478 1.00 95.88 548 GLN A N 1
ATOM 4383 C CA . GLN A 1 548 ? 6.140 18.452 2.212 1.00 95.88 548 GLN A CA 1
ATOM 4384 C C . GLN A 1 548 ? 5.980 18.977 3.656 1.00 95.88 548 GLN A C 1
ATOM 4386 O O . GLN A 1 548 ? 6.893 19.566 4.231 1.00 95.88 548 GLN A O 1
ATOM 4391 N N . ARG A 1 549 ? 4.809 18.754 4.268 1.00 95.06 549 ARG A N 1
ATOM 4392 C CA . ARG A 1 549 ? 4.472 19.138 5.655 1.00 95.06 549 ARG A CA 1
ATOM 4393 C C . ARG A 1 549 ? 4.395 17.934 6.603 1.00 95.06 549 ARG A C 1
ATOM 4395 O O . ARG A 1 549 ? 4.009 18.081 7.761 1.00 95.06 549 ARG A O 1
ATOM 4402 N N . GLY A 1 550 ? 4.740 16.745 6.118 1.00 93.81 550 GLY A N 1
ATOM 4403 C CA . GLY A 1 550 ? 4.645 15.480 6.840 1.00 93.81 550 GLY A CA 1
ATOM 4404 C C . GLY A 1 550 ? 5.297 14.336 6.067 1.00 93.81 550 GLY A C 1
ATOM 4405 O O . GLY A 1 550 ? 6.275 14.539 5.353 1.00 93.81 550 GLY A O 1
ATOM 4406 N N . GLY A 1 551 ? 4.762 13.128 6.221 1.00 93.62 551 GLY A N 1
ATOM 4407 C CA . GLY A 1 551 ? 5.261 11.916 5.576 1.00 93.62 551 GLY A CA 1
ATOM 4408 C C . GLY A 1 551 ? 6.293 11.151 6.397 1.00 93.62 551 GLY A C 1
ATOM 4409 O O . GLY A 1 551 ? 7.112 10.422 5.837 1.00 93.62 551 GLY A O 1
ATOM 4410 N N . GLN A 1 552 ? 6.274 11.293 7.724 1.00 94.12 552 GLN A N 1
ATOM 4411 C CA . GLN A 1 552 ? 7.229 10.593 8.576 1.00 94.12 552 GLN A CA 1
ATOM 4412 C C . GLN A 1 552 ? 7.049 9.078 8.432 1.00 94.12 552 GLN A C 1
ATOM 4414 O O . GLN A 1 552 ? 5.975 8.531 8.682 1.00 94.12 552 GLN A O 1
ATOM 4419 N N . GLY A 1 553 ? 8.121 8.388 8.038 1.00 91.31 553 GLY A N 1
ATOM 4420 C CA . GLY A 1 553 ? 8.112 6.941 7.813 1.00 91.31 553 GLY A CA 1
ATOM 4421 C C . GLY A 1 553 ? 7.411 6.482 6.530 1.00 91.31 553 GLY A C 1
ATOM 4422 O O . GLY A 1 553 ? 7.127 5.290 6.424 1.00 91.31 553 GLY A O 1
ATOM 4423 N N . ILE A 1 554 ? 7.121 7.388 5.587 1.00 94.19 554 ILE A N 1
ATOM 4424 C CA . ILE A 1 554 ? 6.644 7.036 4.245 1.00 94.19 554 ILE A CA 1
ATOM 4425 C C . ILE A 1 554 ? 7.820 7.135 3.269 1.00 94.19 554 ILE A C 1
ATOM 4427 O O . ILE A 1 554 ? 8.323 8.229 3.023 1.00 94.19 554 ILE A O 1
ATOM 4431 N N . ASP A 1 555 ? 8.233 6.000 2.704 1.00 87.69 555 ASP A N 1
ATOM 4432 C CA . ASP A 1 555 ? 9.326 5.940 1.726 1.00 87.69 555 ASP A CA 1
ATOM 4433 C C . ASP A 1 555 ? 8.963 6.681 0.421 1.00 87.69 555 ASP A C 1
ATOM 4435 O O . ASP A 1 555 ? 7.780 6.828 0.089 1.00 87.69 555 ASP A O 1
ATOM 4439 N N . ASN A 1 556 ? 9.979 7.185 -0.292 1.00 72.44 556 ASN A N 1
ATOM 4440 C CA . ASN A 1 556 ? 9.833 7.957 -1.537 1.00 72.44 556 ASN A CA 1
ATOM 4441 C C . ASN A 1 556 ? 9.327 7.128 -2.715 1.00 72.44 556 ASN A C 1
ATOM 4443 O O . ASN A 1 556 ? 9.852 6.011 -2.929 1.00 72.44 556 ASN A O 1
#